Protein AF-A0ABD2QL10-F1 (afdb_monomer_lite)

Secondary structure (DSSP, 8-state):
-HHHHHHHTTSHHHHHHHHTT---------HHHHHHHHHHHHTT-TTGGG------TT------PEETTTS--PEEEEEEEEEEES-THHHHT-----S---------PPPPP-HHHHHHHTTEEEEEEEEE-SS-SS-SEEEEPPPEE-BTTEEEEEEEEEEEEEGGG--TT-EEEEEEEETTT--EEEEEEEESB-TT-BB--EEEEEEPEEPPGGGGSSS-SS--S-PPPPPTT--EEEEEEE--SSS-EEPPPHHHHHHHHHHHHHHHHHHHHHHHHHT-SS-HHHHHHHHHHHHHHHHHHHHHHHHHHTS-TT----HHHHHHHHHTHHHHHHH-GGGHHHHHHHS-TTSHHHHHHHHHHHHHS-S---HHHHHHHHSTTS---HHHHHHHHHHHHHH--HHHHHHSHHHHHHHHTT-SSSS-HHHHHHHHHHHHSIIIIIHHHHHHHHTTTT-HHHHHHHHHHHHHHHHHSTTHHHHHHHHHHHHHHHHHHHHHHHHHHHHHHHHHHHHHHHHHHHHHT-PPPPP---

pLDDT: mean 78.09, std 18.29, range [26.48, 97.81]

Organism: NCBI:txid1844966

Structure (mmCIF, N/CA/C/O backbone):
data_AF-A0ABD2QL10-F1
#
_entry.id   AF-A0ABD2QL10-F1
#
loop_
_atom_site.group_PDB
_atom_site.id
_atom_site.type_symbol
_atom_site.label_atom_id
_atom_site.label_alt_id
_atom_site.label_comp_id
_atom_site.label_asym_id
_atom_site.label_entity_id
_atom_site.label_seq_id
_atom_site.pdbx_PDB_ins_code
_atom_site.Cartn_x
_atom_site.Cartn_y
_atom_site.Cartn_z
_atom_site.occupancy
_atom_site.B_iso_or_equiv
_atom_site.auth_seq_id
_atom_site.auth_comp_id
_atom_site.auth_asym_id
_atom_site.auth_atom_id
_atom_site.pdbx_PDB_model_num
ATOM 1 N N . MET A 1 1 ? 33.415 19.182 -31.555 1.00 46.72 1 MET A N 1
ATOM 2 C CA . MET A 1 1 ? 33.835 17.997 -30.767 1.00 46.72 1 MET A CA 1
ATOM 3 C C . MET A 1 1 ? 33.530 18.129 -29.276 1.00 46.72 1 MET A C 1
ATOM 5 O O . MET A 1 1 ? 32.925 17.205 -28.752 1.00 46.72 1 MET A O 1
ATOM 9 N N . PHE A 1 2 ? 33.854 19.246 -28.608 1.00 48.72 2 PHE A N 1
ATOM 10 C CA . PHE A 1 2 ? 33.553 19.439 -27.174 1.00 48.72 2 PHE A CA 1
ATOM 11 C C . PHE A 1 2 ? 32.066 19.259 -26.798 1.00 48.72 2 PHE A C 1
ATOM 13 O O . PHE A 1 2 ? 31.779 18.627 -25.790 1.00 48.72 2 PHE A O 1
ATOM 20 N N . ASP A 1 3 ? 31.133 19.708 -27.646 1.00 63.50 3 ASP A N 1
ATOM 21 C CA . ASP A 1 3 ? 29.682 19.566 -27.411 1.00 63.50 3 ASP A CA 1
ATOM 22 C C . ASP A 1 3 ? 29.153 18.124 -27.579 1.00 63.50 3 ASP A C 1
ATOM 24 O O . ASP A 1 3 ? 28.173 17.725 -26.960 1.00 63.50 3 ASP A O 1
ATOM 28 N N . LEU A 1 4 ? 29.814 17.299 -28.399 1.00 66.88 4 LEU A N 1
ATOM 29 C CA . LEU A 1 4 ? 29.432 15.890 -28.549 1.00 66.88 4 LEU A CA 1
ATOM 30 C C . LEU A 1 4 ? 29.982 15.057 -27.387 1.00 66.88 4 LEU A C 1
ATOM 32 O O . LEU A 1 4 ? 29.310 14.155 -26.898 1.00 66.88 4 LEU A O 1
ATOM 36 N N . HIS A 1 5 ? 31.192 15.381 -26.927 1.00 65.94 5 HIS A N 1
ATOM 37 C CA . HIS A 1 5 ? 31.808 14.713 -25.789 1.00 65.94 5 HIS A CA 1
ATOM 38 C C . HIS A 1 5 ? 31.011 14.952 -24.501 1.00 65.94 5 HIS A C 1
ATOM 40 O O . HIS A 1 5 ? 30.662 13.985 -23.830 1.00 65.94 5 HIS A O 1
ATOM 46 N N . SER A 1 6 ? 30.628 16.202 -24.209 1.00 71.31 6 SER A N 1
ATOM 47 C CA . SER A 1 6 ? 29.793 16.520 -23.041 1.00 71.31 6 SER A CA 1
ATOM 48 C C . SER A 1 6 ? 28.458 15.768 -23.061 1.00 71.31 6 SER A C 1
ATOM 50 O O . SER A 1 6 ? 28.034 15.245 -22.038 1.00 71.31 6 SER A O 1
ATOM 52 N N . LYS A 1 7 ? 27.829 15.625 -24.234 1.00 74.44 7 LYS A N 1
ATOM 53 C CA . LYS A 1 7 ? 26.561 14.895 -24.391 1.00 74.44 7 LYS A CA 1
ATOM 54 C C . LYS A 1 7 ? 26.717 13.374 -24.293 1.00 74.44 7 LYS A C 1
ATOM 56 O O . LYS A 1 7 ? 25.834 12.708 -23.758 1.00 74.44 7 LYS A O 1
ATOM 61 N N . LEU A 1 8 ? 27.818 12.808 -24.790 1.00 81.31 8 LEU A N 1
ATOM 62 C CA . LEU A 1 8 ? 28.032 11.356 -24.819 1.00 81.31 8 LEU A CA 1
ATOM 63 C C . LEU A 1 8 ? 28.390 10.761 -23.452 1.00 81.31 8 LEU A C 1
ATOM 65 O O . LEU A 1 8 ? 28.057 9.601 -23.209 1.00 81.31 8 LEU A O 1
ATOM 69 N N . VAL A 1 9 ? 29.021 11.534 -22.562 1.00 80.19 9 VAL A N 1
ATOM 70 C CA . VAL A 1 9 ? 29.440 11.082 -21.217 1.00 80.19 9 VAL A CA 1
ATOM 71 C C . VAL A 1 9 ? 28.249 10.741 -20.312 1.00 80.19 9 VAL A C 1
ATOM 73 O O . VAL A 1 9 ? 28.399 9.989 -19.354 1.00 80.19 9 VAL A O 1
ATOM 76 N N . HIS A 1 10 ? 27.045 11.221 -20.629 1.00 80.44 10 HIS A N 1
ATOM 77 C CA . HIS A 1 10 ? 25.833 10.897 -19.873 1.00 80.44 10 HIS A CA 1
ATOM 78 C C . HIS A 1 10 ? 25.201 9.546 -20.250 1.00 80.44 10 HIS A C 1
ATOM 80 O O . HIS A 1 10 ? 24.318 9.069 -19.541 1.00 80.44 10 HIS A O 1
ATOM 86 N N . TYR A 1 11 ? 25.635 8.901 -21.340 1.00 83.44 11 TYR A N 1
ATOM 87 C CA . TYR A 1 11 ? 25.125 7.583 -21.721 1.00 83.44 11 TYR A CA 1
ATOM 88 C C . TYR A 1 11 ? 25.852 6.479 -20.955 1.00 83.44 11 TYR A C 1
ATOM 90 O O . TYR A 1 11 ? 27.078 6.381 -21.001 1.00 83.44 11 TYR A O 1
ATOM 98 N N . HIS A 1 12 ? 25.089 5.575 -20.340 1.00 82.06 12 HIS A N 1
ATOM 99 C CA . HIS A 1 12 ? 25.627 4.457 -19.561 1.00 82.06 12 HIS A CA 1
ATOM 100 C C . HIS A 1 12 ? 26.619 3.583 -20.358 1.00 82.06 12 HIS A C 1
ATOM 102 O O . HIS A 1 12 ? 27.633 3.152 -19.817 1.00 82.06 12 HIS A O 1
ATOM 108 N N . TYR A 1 13 ? 26.384 3.345 -21.659 1.00 87.00 13 TYR A N 1
ATOM 109 C CA . TYR A 1 13 ? 27.341 2.617 -22.510 1.00 87.00 13 TYR A CA 1
ATOM 110 C C . TYR A 1 13 ? 28.694 3.340 -22.604 1.00 87.00 13 TYR A C 1
ATOM 112 O O . TYR A 1 13 ? 29.735 2.714 -22.425 1.00 87.00 13 TYR A O 1
ATOM 120 N N . SER A 1 14 ? 28.679 4.661 -22.804 1.00 88.12 14 SER A N 1
ATOM 121 C CA . SER A 1 14 ? 29.893 5.479 -22.856 1.00 88.12 14 SER A CA 1
ATOM 122 C C . SER A 1 14 ? 30.641 5.481 -21.526 1.00 88.12 14 SER A C 1
ATOM 124 O O . SER A 1 14 ? 31.859 5.328 -21.522 1.00 88.12 14 SER A O 1
ATOM 126 N N . GLN A 1 15 ? 29.919 5.612 -20.407 1.00 87.06 15 GLN A N 1
ATOM 127 C CA . GLN A 1 15 ? 30.501 5.552 -19.062 1.00 87.06 15 GLN A CA 1
ATOM 128 C C . GLN A 1 15 ? 31.174 4.203 -18.817 1.00 87.06 15 GLN A C 1
ATOM 130 O O . GLN A 1 15 ? 32.341 4.164 -18.445 1.00 87.06 15 GLN A O 1
ATOM 135 N N . LYS A 1 16 ? 30.498 3.097 -19.145 1.00 87.50 16 LYS A N 1
ATOM 136 C CA . LYS A 1 16 ? 31.079 1.757 -19.018 1.00 87.50 16 LYS A CA 1
ATOM 137 C C . LYS A 1 16 ? 32.296 1.546 -19.906 1.00 87.50 16 LYS A C 1
ATOM 139 O O . LYS A 1 16 ? 33.258 0.932 -19.458 1.00 87.50 16 LYS A O 1
ATOM 144 N N . CYS A 1 17 ? 32.291 2.042 -21.144 1.00 89.62 17 CYS A N 1
ATOM 145 C CA . CYS A 1 17 ? 33.478 1.996 -21.999 1.00 89.62 17 CYS A CA 1
ATOM 146 C C . CYS A 1 17 ? 34.641 2.791 -21.390 1.00 89.62 17 CYS A C 1
ATOM 148 O O . CYS A 1 17 ? 35.770 2.316 -21.425 1.00 89.62 17 CYS A O 1
ATOM 150 N N . LEU A 1 18 ? 34.369 3.949 -20.783 1.00 87.88 18 LEU A N 1
ATOM 151 C CA . LEU A 1 18 ? 35.380 4.752 -20.095 1.00 87.88 18 LEU A CA 1
ATOM 152 C C . LEU A 1 18 ? 35.951 4.019 -18.868 1.00 87.88 18 LEU A C 1
ATOM 154 O O . LEU A 1 18 ? 37.164 3.888 -18.748 1.00 87.88 18 LEU A O 1
ATOM 158 N N . GLU A 1 19 ? 35.083 3.496 -17.999 1.00 90.81 19 GLU A N 1
ATOM 159 C CA . GLU A 1 19 ? 35.451 2.741 -16.790 1.00 90.81 19 GLU A CA 1
ATOM 160 C C . GLU A 1 19 ? 36.247 1.470 -17.111 1.00 90.81 19 GLU A C 1
ATOM 162 O O . GLU A 1 19 ? 37.154 1.090 -16.375 1.00 90.81 19 GLU A O 1
ATOM 167 N N . SER A 1 20 ? 35.914 0.809 -18.221 1.00 92.56 20 SER A N 1
ATOM 168 C CA . SER A 1 20 ? 36.572 -0.422 -18.673 1.00 92.56 20 SER A CA 1
ATOM 169 C C . SER A 1 20 ? 37.731 -0.188 -19.646 1.00 92.56 20 SER A C 1
ATOM 171 O O . SER A 1 20 ? 38.284 -1.157 -20.165 1.00 92.56 20 SER A O 1
ATOM 173 N N . TYR A 1 21 ? 38.103 1.071 -19.906 1.00 90.31 21 TYR A N 1
ATOM 174 C CA . TYR A 1 21 ? 39.133 1.455 -20.880 1.00 90.31 21 TYR A CA 1
ATOM 175 C C . TYR A 1 21 ? 38.922 0.843 -22.282 1.00 90.31 21 TYR A C 1
ATOM 177 O O . TYR A 1 21 ? 39.872 0.510 -22.991 1.00 90.31 21 TYR A O 1
ATOM 185 N N . GLN A 1 22 ? 37.665 0.689 -22.701 1.00 92.88 22 GLN A N 1
ATOM 186 C CA . GLN A 1 22 ? 37.281 0.177 -24.014 1.00 92.88 22 GLN A CA 1
ATOM 187 C C . GLN A 1 22 ? 36.980 1.307 -25.005 1.00 92.88 22 GLN A C 1
ATOM 189 O O . GLN A 1 22 ? 36.436 2.354 -24.657 1.00 92.88 22 GLN A O 1
ATOM 194 N N . ALA A 1 23 ? 37.285 1.069 -26.283 1.00 88.50 23 ALA A N 1
ATOM 195 C CA . ALA A 1 23 ? 36.959 2.008 -27.351 1.00 88.50 23 ALA A CA 1
ATOM 196 C C . ALA A 1 23 ? 35.438 2.104 -27.562 1.00 88.50 23 ALA A C 1
ATOM 198 O O . ALA A 1 23 ? 34.767 1.089 -27.766 1.00 88.50 23 ALA A O 1
ATOM 199 N N . LEU A 1 24 ? 34.912 3.331 -27.580 1.00 88.56 24 LEU A N 1
ATOM 200 C CA . LEU A 1 24 ? 33.506 3.606 -27.864 1.00 88.56 24 LEU A CA 1
ATOM 201 C C . LEU A 1 24 ? 33.192 3.293 -29.335 1.00 88.56 24 LEU A C 1
ATOM 203 O O . LEU A 1 24 ? 33.711 3.948 -30.239 1.00 88.56 24 LEU A O 1
ATOM 207 N N . ARG A 1 25 ? 32.325 2.306 -29.583 1.00 89.94 25 ARG A N 1
ATOM 208 C CA . ARG A 1 25 ? 31.901 1.918 -30.937 1.00 89.94 25 ARG A CA 1
ATOM 209 C C . ARG A 1 25 ? 30.464 2.362 -31.181 1.00 89.94 25 ARG A C 1
ATOM 211 O O . ARG A 1 25 ? 29.536 1.800 -30.610 1.00 89.94 25 ARG A O 1
ATOM 218 N N . LEU A 1 26 ? 30.284 3.358 -32.045 1.00 88.56 26 LEU A N 1
ATOM 219 C CA . LEU A 1 26 ? 28.970 3.860 -32.454 1.00 88.56 26 LEU A CA 1
ATOM 220 C C . LEU A 1 26 ? 28.748 3.566 -33.937 1.00 88.56 26 LEU A C 1
ATOM 222 O O . LEU A 1 26 ? 29.660 3.730 -34.744 1.00 88.56 26 LEU A O 1
ATOM 226 N N . THR A 1 27 ? 27.535 3.144 -34.292 1.00 89.25 27 THR A N 1
ATOM 227 C CA . THR A 1 27 ? 27.136 2.923 -35.690 1.00 89.25 27 THR A CA 1
ATOM 228 C C . THR A 1 27 ? 26.133 4.003 -36.091 1.00 89.25 27 THR A C 1
ATOM 230 O O . THR A 1 27 ? 25.092 4.108 -35.438 1.00 89.25 27 THR A O 1
ATOM 233 N N . PRO A 1 28 ? 26.420 4.827 -37.112 1.00 87.88 28 PRO A N 1
ATOM 234 C CA . PRO A 1 28 ? 25.485 5.846 -37.563 1.00 87.88 28 PRO A CA 1
ATOM 235 C C . PRO A 1 28 ? 24.318 5.203 -38.322 1.00 87.88 28 PRO A C 1
ATOM 237 O O . PRO A 1 28 ? 24.523 4.365 -39.196 1.00 87.88 28 PRO A O 1
ATOM 240 N N . TYR A 1 29 ? 23.099 5.637 -38.013 1.00 89.31 29 TYR A N 1
ATOM 241 C CA . TYR A 1 29 ? 21.879 5.278 -38.737 1.00 89.31 29 TYR A CA 1
ATOM 242 C C . TYR A 1 29 ? 21.135 6.552 -39.140 1.00 89.31 29 TYR A C 1
ATOM 244 O O . TYR A 1 29 ? 21.164 7.545 -38.413 1.00 89.31 29 TYR A O 1
ATOM 252 N N . SER A 1 30 ? 20.451 6.533 -40.287 1.00 92.50 30 SER A N 1
ATOM 253 C CA . SER A 1 30 ? 19.579 7.644 -40.674 1.00 92.50 30 SER A CA 1
ATOM 254 C C . SER A 1 30 ? 18.319 7.653 -39.811 1.00 92.50 30 SER A C 1
ATOM 256 O O . SER A 1 30 ? 17.673 6.612 -39.668 1.00 92.50 30 SER A O 1
ATOM 258 N N . THR A 1 31 ? 17.916 8.826 -39.326 1.00 90.69 31 THR A N 1
ATOM 259 C CA . THR A 1 31 ? 16.693 8.995 -38.529 1.00 90.69 31 THR A CA 1
ATOM 260 C C . THR A 1 31 ? 15.449 8.480 -39.262 1.00 90.69 31 THR A C 1
ATOM 262 O O . THR A 1 31 ? 14.620 7.813 -38.651 1.00 90.69 31 THR A O 1
ATOM 265 N N . GLN A 1 32 ? 15.354 8.708 -40.579 1.00 91.12 32 GLN A N 1
ATOM 266 C CA . GLN A 1 32 ? 14.225 8.244 -41.390 1.00 91.12 32 GLN A CA 1
ATOM 267 C C . GLN A 1 32 ? 14.103 6.716 -41.392 1.00 91.12 32 GLN A C 1
ATOM 269 O O . GLN A 1 32 ? 13.035 6.203 -41.093 1.00 91.12 32 GLN A O 1
ATOM 274 N N . ALA A 1 33 ? 15.201 5.984 -41.610 1.00 88.88 33 ALA A N 1
ATOM 275 C CA . ALA A 1 33 ? 15.170 4.520 -41.562 1.00 88.88 33 ALA A CA 1
ATOM 276 C C . ALA A 1 33 ? 14.706 3.975 -40.198 1.00 88.88 33 ALA A C 1
ATOM 278 O O . ALA A 1 33 ? 14.017 2.959 -40.144 1.00 88.88 33 ALA A O 1
ATOM 279 N N . VAL A 1 34 ? 15.048 4.650 -39.092 1.00 87.00 34 VAL A N 1
ATOM 280 C CA . VAL A 1 34 ? 14.564 4.275 -37.751 1.00 87.00 34 VAL A CA 1
ATOM 281 C C . VAL A 1 34 ? 13.064 4.566 -37.606 1.00 87.00 34 VAL A C 1
ATOM 283 O O . VAL A 1 34 ? 12.334 3.747 -37.045 1.00 87.00 34 VAL A O 1
ATOM 286 N N . TYR A 1 35 ? 12.578 5.694 -38.132 1.00 86.44 35 TYR A N 1
ATOM 287 C CA . TYR A 1 35 ? 11.147 6.010 -38.133 1.00 86.44 35 TYR A CA 1
ATOM 288 C C . TYR A 1 35 ? 10.334 5.052 -39.003 1.00 86.44 35 TYR A C 1
ATOM 290 O O . TYR A 1 35 ? 9.333 4.520 -38.535 1.00 86.44 35 TYR A O 1
ATOM 298 N N . ASP A 1 36 ? 10.787 4.763 -40.220 1.00 86.88 36 ASP A N 1
ATOM 299 C CA . ASP A 1 36 ? 10.115 3.828 -41.126 1.00 86.88 36 ASP A CA 1
ATOM 300 C C . ASP A 1 36 ? 10.054 2.429 -40.505 1.00 86.88 36 ASP A C 1
ATOM 302 O O . ASP A 1 36 ? 9.008 1.772 -40.503 1.00 86.88 36 ASP A O 1
ATOM 306 N N . TRP A 1 37 ? 11.162 1.995 -39.890 1.00 84.69 37 TRP A N 1
ATOM 307 C CA . TRP A 1 37 ? 11.201 0.740 -39.154 1.00 84.69 37 TRP A CA 1
ATOM 308 C C . TRP A 1 37 ? 10.213 0.746 -37.986 1.00 84.69 37 TRP A C 1
ATOM 310 O O . TRP A 1 37 ? 9.412 -0.180 -37.885 1.00 84.69 37 TRP A O 1
ATOM 320 N N . THR A 1 38 ? 10.196 1.778 -37.136 1.00 80.19 38 THR A N 1
ATOM 321 C CA . THR A 1 38 ? 9.260 1.827 -35.998 1.00 80.19 38 THR A CA 1
ATOM 322 C C . THR A 1 38 ? 7.800 1.873 -36.460 1.00 80.19 38 THR A C 1
ATOM 324 O O . THR A 1 38 ? 7.001 1.078 -35.969 1.00 80.19 38 THR A O 1
ATOM 327 N N . ALA A 1 39 ? 7.447 2.702 -37.445 1.00 78.38 39 ALA A N 1
ATOM 328 C CA . ALA A 1 39 ? 6.092 2.801 -37.999 1.00 78.38 39 ALA A CA 1
ATOM 329 C C . ALA A 1 39 ? 5.585 1.465 -38.576 1.00 78.38 39 ALA A C 1
ATOM 331 O O . ALA A 1 39 ? 4.433 1.081 -38.345 1.00 78.38 39 ALA A O 1
ATOM 332 N N . SER A 1 40 ? 6.456 0.703 -39.248 1.00 78.44 40 SER A N 1
ATOM 333 C CA . SER A 1 40 ? 6.118 -0.638 -39.752 1.00 78.44 40 SER A CA 1
ATOM 334 C C . SER A 1 40 ? 5.702 -1.611 -38.641 1.00 78.44 40 SER A C 1
ATOM 336 O O . SER A 1 40 ? 4.864 -2.485 -38.855 1.00 78.44 40 SER A O 1
ATOM 338 N N . GLN A 1 41 ? 6.242 -1.446 -37.429 1.00 73.94 41 GLN A N 1
ATOM 339 C CA . GLN A 1 41 ? 5.884 -2.295 -36.297 1.00 73.94 41 GLN A CA 1
ATOM 340 C C . GLN A 1 41 ? 4.481 -1.955 -35.759 1.00 73.94 41 GLN A C 1
ATOM 342 O O . GLN A 1 41 ? 3.742 -2.865 -35.390 1.00 73.94 41 GLN A O 1
ATOM 347 N N . TRP A 1 42 ? 4.088 -0.671 -35.745 1.00 68.62 42 TRP A N 1
ATOM 348 C CA . TRP A 1 42 ? 2.790 -0.195 -35.224 1.00 68.62 42 TRP A CA 1
ATOM 349 C C . TRP A 1 42 ? 1.593 -0.582 -36.087 1.00 68.62 42 TRP A C 1
ATOM 351 O O . TRP A 1 42 ? 0.571 -1.001 -35.549 1.00 68.62 42 TRP A O 1
ATOM 361 N N . THR A 1 43 ? 1.741 -0.540 -37.410 1.00 59.91 43 THR A N 1
ATOM 362 C CA . THR A 1 43 ? 0.696 -0.967 -38.365 1.00 59.91 43 THR A CA 1
ATOM 363 C C . THR A 1 43 ? 0.347 -2.457 -38.272 1.00 59.91 43 THR A C 1
ATOM 365 O O . THR A 1 43 ? -0.694 -2.881 -38.761 1.00 59.91 43 THR A O 1
ATOM 368 N N . SER A 1 44 ? 1.189 -3.254 -37.610 1.00 56.50 44 SER A N 1
ATOM 369 C CA . SER A 1 44 ? 1.000 -4.695 -37.416 1.00 56.50 44 SER A CA 1
ATOM 370 C C . SER A 1 44 ? 0.417 -5.057 -36.042 1.00 56.50 44 SER A C 1
ATOM 372 O O . SER A 1 44 ? 0.382 -6.238 -35.696 1.00 56.50 44 SER A O 1
ATOM 374 N N . SER A 1 45 ? 0.024 -4.076 -35.216 1.00 55.38 45 SER A N 1
ATOM 375 C CA . SER A 1 45 ? -0.445 -4.322 -33.848 1.00 55.38 45 SER A CA 1
ATOM 376 C C . SER A 1 45 ? -1.937 -4.691 -33.826 1.00 55.38 45 SER A C 1
ATOM 378 O O . SER A 1 45 ? -2.781 -3.815 -33.998 1.00 55.38 45 SER A O 1
ATOM 380 N N . PRO A 1 46 ? -2.304 -5.960 -33.559 1.00 56.09 46 PRO A N 1
ATOM 381 C CA . PRO A 1 46 ? -3.683 -6.443 -33.691 1.00 56.09 46 PRO A CA 1
ATOM 382 C C . PRO A 1 46 ? -4.646 -5.915 -32.615 1.00 56.09 46 PRO A C 1
ATOM 384 O O . PRO A 1 46 ? -5.837 -6.200 -32.678 1.00 56.09 46 PRO A O 1
ATOM 387 N N . LEU A 1 47 ? -4.140 -5.203 -31.603 1.00 57.84 47 LEU A N 1
ATOM 388 C CA . LEU A 1 47 ? -4.924 -4.779 -30.442 1.00 57.84 47 LEU A CA 1
ATOM 389 C C . LEU A 1 47 ? -5.311 -3.296 -30.461 1.00 57.84 47 LEU A C 1
ATOM 391 O O . LEU A 1 47 ? -6.202 -2.936 -29.706 1.00 57.84 47 LEU A O 1
ATOM 395 N N . LEU A 1 48 ? -4.702 -2.441 -31.296 1.00 54.34 48 LEU A N 1
ATOM 396 C CA . LEU A 1 48 ? -5.006 -1.000 -31.267 1.00 54.34 48 LEU A CA 1
ATOM 397 C C . LEU A 1 48 ? -6.447 -0.675 -31.706 1.00 54.34 48 LEU A C 1
ATOM 399 O O . LEU A 1 48 ? -7.055 0.223 -31.133 1.00 54.34 48 LEU A O 1
ATOM 403 N N . ASP A 1 49 ? -7.008 -1.437 -32.649 1.00 51.59 49 ASP A N 1
ATOM 404 C CA . ASP A 1 49 ? -8.315 -1.142 -33.261 1.00 51.59 49 ASP A CA 1
ATOM 405 C C . ASP A 1 49 ? -9.529 -1.669 -32.471 1.00 51.59 49 ASP A C 1
ATOM 407 O O . ASP A 1 49 ? -10.670 -1.443 -32.867 1.00 51.59 49 ASP A O 1
ATOM 411 N N . GLN A 1 50 ? -9.328 -2.373 -31.349 1.00 55.91 50 GLN A N 1
ATOM 412 C CA . GLN A 1 50 ? -10.429 -2.980 -30.576 1.00 55.91 50 GLN A CA 1
ATOM 413 C C . GLN A 1 50 ? -10.914 -2.131 -29.391 1.00 55.91 50 GLN A C 1
ATOM 415 O O . GLN A 1 50 ? -11.758 -2.582 -28.617 1.00 55.91 50 GLN A O 1
ATOM 420 N N . PHE A 1 51 ? -10.398 -0.913 -29.223 1.00 51.09 51 PHE A N 1
ATOM 421 C CA . PHE A 1 51 ? -10.728 -0.077 -28.072 1.00 51.09 51 PHE A CA 1
ATOM 422 C C . PHE A 1 51 ? -11.808 0.947 -28.408 1.00 51.09 51 PHE A C 1
ATOM 424 O O . PHE A 1 51 ? -11.533 2.115 -28.676 1.00 51.09 51 PHE A O 1
ATOM 431 N N . SER A 1 52 ? -13.064 0.523 -28.294 1.00 48.41 52 SER A N 1
ATOM 432 C CA . SER A 1 52 ? -14.102 1.454 -27.869 1.00 48.41 52 SER A CA 1
ATOM 433 C C . SER A 1 52 ? -13.812 1.802 -26.411 1.00 48.41 52 SER A C 1
ATOM 435 O O . SER A 1 52 ? -13.984 0.976 -25.516 1.00 48.41 52 SER A O 1
ATOM 437 N N . ILE A 1 53 ? -13.350 3.028 -26.164 1.00 51.34 53 ILE A N 1
ATOM 438 C CA . ILE A 1 53 ? -13.666 3.684 -24.899 1.00 51.34 53 ILE A CA 1
ATOM 439 C C . ILE A 1 53 ? -15.184 3.811 -24.958 1.00 51.34 53 ILE A C 1
ATOM 441 O O . ILE A 1 53 ? -15.695 4.708 -25.625 1.00 51.34 53 ILE A O 1
ATOM 445 N N . GLU A 1 54 ? -15.917 2.872 -24.360 1.00 46.59 54 GLU A N 1
ATOM 446 C CA . GLU A 1 54 ? -17.275 3.199 -23.953 1.00 46.59 54 GLU A CA 1
ATOM 447 C C . GLU A 1 54 ? -17.100 4.410 -23.048 1.00 46.59 54 GLU A C 1
ATOM 449 O O . GLU A 1 54 ? -16.528 4.320 -21.960 1.00 46.59 54 GLU A O 1
ATOM 454 N N . SER A 1 55 ? -17.445 5.586 -23.571 1.00 41.28 55 SER A N 1
ATOM 455 C CA . SER A 1 55 ? -17.496 6.787 -22.771 1.00 41.28 55 SER A CA 1
ATOM 456 C C . SER A 1 55 ? -18.436 6.449 -21.631 1.00 41.28 55 SER A C 1
ATOM 458 O O . SER A 1 55 ? -19.638 6.299 -21.840 1.00 41.28 55 SER A O 1
ATOM 460 N N . SER A 1 56 ? -17.900 6.309 -20.422 1.00 42.91 56 SER A N 1
ATOM 461 C CA . SER A 1 56 ? -18.683 6.209 -19.195 1.00 42.91 56 SER A CA 1
ATOM 462 C C . SER A 1 56 ? -19.328 7.569 -18.884 1.00 42.91 56 SER A C 1
ATOM 464 O O . SER A 1 56 ? -19.240 8.073 -17.767 1.00 42.91 56 SER A O 1
ATOM 466 N N . SER A 1 57 ? -19.912 8.211 -19.900 1.00 39.38 57 SER A N 1
ATOM 467 C CA . SER A 1 57 ? -20.711 9.427 -19.813 1.00 39.38 57 SER A CA 1
ATOM 468 C C . SER A 1 57 ? -22.076 9.167 -19.177 1.00 39.38 57 SER A C 1
ATOM 470 O O . SER A 1 57 ? -22.753 10.125 -18.833 1.00 39.38 57 SER A O 1
ATOM 472 N N . ASP A 1 58 ? -22.425 7.900 -18.939 1.00 38.47 58 ASP A N 1
ATOM 473 C CA . ASP A 1 58 ? -23.641 7.482 -18.243 1.00 38.47 58 ASP A CA 1
ATOM 474 C C . ASP A 1 58 ? -23.321 6.734 -16.939 1.00 38.47 58 ASP A C 1
ATOM 476 O O . ASP A 1 58 ? -23.953 5.731 -16.609 1.00 38.47 58 ASP A O 1
ATOM 480 N N . LEU A 1 59 ? -22.338 7.203 -16.160 1.00 39.59 59 LEU A N 1
ATOM 481 C CA . LEU A 1 59 ? -22.390 6.917 -14.727 1.00 39.59 59 LEU A CA 1
ATOM 482 C C . LEU A 1 59 ? -23.575 7.724 -14.185 1.00 39.59 59 LEU A C 1
ATOM 484 O O . LEU A 1 59 ? -23.513 8.957 -14.217 1.00 39.59 59 LEU A O 1
ATOM 488 N N . PRO A 1 60 ? -24.673 7.081 -13.739 1.00 37.41 60 PRO A N 1
ATOM 489 C CA . PRO A 1 60 ? -25.769 7.820 -13.138 1.00 37.41 60 PRO A CA 1
ATOM 490 C C . PRO A 1 60 ? -25.168 8.645 -12.007 1.00 37.41 60 PRO A C 1
ATOM 492 O O . PRO A 1 60 ? -24.426 8.093 -11.192 1.00 37.41 60 PRO A O 1
ATOM 495 N N . GLN A 1 61 ? -25.453 9.954 -11.971 1.00 44.53 61 GLN A N 1
ATOM 496 C CA . GLN A 1 61 ? -25.198 10.742 -10.771 1.00 44.53 61 GLN A CA 1
ATOM 497 C C . GLN A 1 61 ? -25.820 9.955 -9.625 1.00 44.53 61 GLN A C 1
ATOM 499 O O . GLN A 1 61 ? -27.042 9.795 -9.556 1.00 44.53 61 GLN A O 1
ATOM 504 N N . GLY A 1 62 ? -24.961 9.332 -8.817 1.00 43.94 62 GLY A N 1
ATOM 505 C CA . GLY A 1 62 ? -25.413 8.540 -7.696 1.00 43.94 62 GLY A CA 1
ATOM 506 C C . GLY A 1 62 ? -26.313 9.441 -6.849 1.00 43.94 62 GLY A C 1
ATOM 507 O O . GLY A 1 62 ? -26.022 10.632 -6.744 1.00 43.94 62 GLY A O 1
ATOM 508 N N . PRO A 1 63 ? -27.418 8.924 -6.286 1.00 48.34 63 PRO A N 1
ATOM 509 C CA . PRO A 1 63 ? -28.237 9.696 -5.355 1.00 48.34 63 PRO A CA 1
ATOM 510 C C . PRO A 1 63 ? -27.342 10.380 -4.317 1.00 48.34 63 PRO A C 1
ATOM 512 O O . PRO A 1 63 ? -26.338 9.779 -3.928 1.00 48.34 63 PRO A O 1
ATOM 515 N N . GLU A 1 64 ? -27.708 11.604 -3.912 1.00 63.00 64 GLU A N 1
ATOM 516 C CA . GLU A 1 64 ? -26.988 12.420 -2.923 1.00 63.00 64 GLU A CA 1
ATOM 517 C C . GLU A 1 64 ? -26.476 11.529 -1.783 1.00 63.00 64 GLU A C 1
ATOM 519 O O . GLU A 1 64 ? -27.257 10.960 -1.020 1.00 63.00 64 GLU A O 1
ATOM 524 N N . ALA A 1 65 ? -25.161 11.312 -1.744 1.00 69.75 65 ALA A N 1
ATOM 525 C CA . ALA A 1 65 ? -24.524 10.516 -0.710 1.00 69.75 65 ALA A CA 1
ATOM 526 C C . ALA A 1 65 ? -24.217 11.417 0.482 1.00 69.75 65 ALA A C 1
ATOM 528 O O . ALA A 1 65 ? -23.744 12.543 0.308 1.00 69.75 65 ALA A O 1
ATOM 529 N N . ASP A 1 66 ? -24.447 10.911 1.690 1.00 76.62 66 ASP A N 1
ATOM 530 C CA . ASP A 1 66 ? -24.145 11.669 2.895 1.00 76.62 66 ASP A CA 1
ATOM 531 C C . ASP A 1 66 ? -22.627 11.759 3.079 1.00 76.62 66 ASP A C 1
ATOM 533 O O . ASP A 1 66 ? -21.918 10.746 3.053 1.00 76.62 66 ASP A O 1
ATOM 537 N N . ASP A 1 67 ? -22.121 12.967 3.319 1.00 82.31 67 ASP A N 1
ATOM 538 C CA . ASP A 1 67 ? -20.726 13.168 3.698 1.00 82.31 67 ASP A CA 1
ATOM 539 C C . ASP A 1 67 ? -20.491 12.598 5.102 1.00 82.31 67 ASP A C 1
ATOM 541 O O . ASP A 1 67 ? -21.074 13.068 6.088 1.00 82.31 67 ASP A O 1
ATOM 545 N N . LEU A 1 68 ? -19.590 11.614 5.196 1.00 83.38 68 LEU A N 1
ATOM 546 C CA . LEU A 1 68 ? -19.186 10.944 6.432 1.00 83.38 68 LEU A CA 1
ATOM 547 C C . LEU A 1 68 ? -18.887 11.926 7.575 1.00 83.38 68 LEU A C 1
ATOM 549 O O . LEU A 1 68 ? -19.206 11.652 8.732 1.00 83.38 68 LEU A O 1
ATOM 553 N N . TRP A 1 69 ? -18.263 13.066 7.276 1.00 84.19 69 TRP A N 1
ATOM 554 C CA . TRP A 1 69 ? -17.868 14.049 8.280 1.00 84.19 69 TRP A CA 1
ATOM 555 C C . TRP A 1 69 ? -19.001 14.974 8.719 1.00 84.19 69 TRP A C 1
ATOM 557 O O . TRP A 1 69 ? -18.827 15.689 9.709 1.00 84.19 69 TRP A O 1
ATOM 567 N N . THR A 1 70 ? -20.144 14.944 8.043 1.00 79.50 70 THR A N 1
ATOM 568 C CA . THR A 1 70 ? -21.344 15.710 8.409 1.00 79.50 70 THR A CA 1
ATOM 569 C C . THR A 1 70 ? -22.371 14.880 9.180 1.00 79.50 70 THR A C 1
ATOM 571 O O . THR A 1 70 ? -23.294 15.443 9.770 1.00 79.50 70 THR A O 1
ATOM 574 N N . LEU A 1 71 ? -22.190 13.554 9.233 1.00 77.38 71 LEU A N 1
ATOM 575 C CA . LEU A 1 71 ? -23.080 12.648 9.952 1.00 77.38 71 LEU A CA 1
ATOM 576 C C . LEU A 1 71 ? -23.177 12.986 11.445 1.00 77.38 71 LEU A C 1
ATOM 578 O O . LEU A 1 71 ? -22.211 13.403 12.093 1.00 77.38 71 LEU A O 1
ATOM 582 N N . GLN A 1 72 ? -24.353 12.718 12.022 1.00 72.50 72 GLN A N 1
ATOM 583 C CA . GLN A 1 72 ? -24.520 12.735 13.472 1.00 72.50 72 GLN A CA 1
ATOM 584 C C . GLN A 1 72 ? -23.538 11.763 14.139 1.00 72.50 72 GLN A C 1
ATOM 586 O O . GLN A 1 72 ? -23.079 10.788 13.542 1.00 72.50 72 GLN A O 1
ATOM 591 N N . ARG A 1 73 ? -23.209 12.027 15.409 1.00 74.94 73 ARG A N 1
ATOM 592 C CA . ARG A 1 73 ? -22.282 11.195 16.186 1.00 74.94 73 ARG A CA 1
ATOM 593 C C . ARG A 1 73 ? -22.882 9.811 16.436 1.00 74.94 73 ARG A C 1
ATOM 595 O O . ARG A 1 73 ? -23.539 9.585 17.446 1.00 74.94 73 ARG A O 1
ATOM 602 N N . VAL A 1 74 ? -22.630 8.899 15.506 1.00 74.94 74 VAL A N 1
ATOM 603 C CA . VAL A 1 74 ? -23.037 7.496 15.561 1.00 74.94 74 VAL A CA 1
ATOM 604 C C . VAL A 1 74 ? -21.822 6.650 15.925 1.00 74.94 74 VAL A C 1
ATOM 606 O O . VAL A 1 74 ? -20.759 6.787 15.315 1.00 74.94 74 VAL A O 1
ATOM 609 N N . ASN A 1 75 ? -21.974 5.777 16.923 1.00 77.56 75 ASN A N 1
ATOM 610 C CA . ASN A 1 75 ? -20.947 4.794 17.263 1.00 77.56 75 ASN A CA 1
ATOM 611 C C . ASN A 1 75 ? -20.817 3.780 16.129 1.00 77.56 75 ASN A C 1
ATOM 613 O O . ASN A 1 75 ? -21.817 3.265 15.629 1.00 77.56 75 ASN A O 1
ATOM 617 N N . PHE A 1 76 ? -19.583 3.472 15.743 1.00 79.00 76 PHE A N 1
ATOM 618 C CA . PHE A 1 76 ? -19.338 2.419 14.774 1.00 79.00 76 PHE A CA 1
ATOM 619 C C . PHE A 1 76 ? -19.520 1.048 15.439 1.00 79.00 76 PHE A C 1
ATOM 621 O O . PHE A 1 76 ? -18.922 0.746 16.476 1.00 79.00 76 PHE A O 1
ATOM 628 N N . GLU A 1 77 ? -20.359 0.200 14.853 1.00 71.94 77 GLU A N 1
ATOM 629 C CA . GLU A 1 77 ? -20.682 -1.112 15.404 1.00 71.94 77 GLU A CA 1
ATOM 630 C C . GLU A 1 77 ? -20.894 -2.145 14.300 1.00 71.94 77 GLU A C 1
ATOM 632 O O . GLU A 1 77 ? -21.330 -1.830 13.192 1.00 71.94 77 GLU A O 1
ATOM 637 N N . TYR A 1 78 ? -20.611 -3.403 14.620 1.00 79.69 78 TYR A N 1
ATOM 638 C CA . TYR A 1 78 ? -20.855 -4.528 13.728 1.00 79.69 78 TYR A CA 1
ATOM 639 C C . TYR A 1 78 ? -21.250 -5.772 14.528 1.00 79.69 78 TYR A C 1
ATOM 641 O O . TYR A 1 78 ? -20.968 -5.892 15.722 1.00 79.69 78 TYR A O 1
ATOM 649 N N . VAL A 1 79 ? -21.946 -6.687 13.865 1.00 69.38 79 VAL A N 1
ATOM 650 C CA . VAL A 1 79 ? -22.421 -7.956 14.412 1.00 69.38 79 VAL A CA 1
ATOM 651 C C . VAL A 1 79 ? -21.749 -9.080 13.645 1.00 69.38 79 VAL A C 1
ATOM 653 O O . VAL A 1 79 ? -21.824 -9.133 12.416 1.00 69.38 79 VAL A O 1
ATOM 656 N N . LEU A 1 80 ? -21.089 -9.975 14.371 1.00 72.19 80 LEU A N 1
ATOM 657 C CA . LEU A 1 80 ? -20.559 -11.206 13.810 1.00 72.19 80 LEU A CA 1
ATOM 658 C C . LEU A 1 80 ? -21.654 -12.275 13.859 1.00 72.19 80 LEU A C 1
ATOM 660 O O . LEU A 1 80 ? -22.092 -12.647 14.945 1.00 72.19 80 LEU A O 1
ATOM 664 N N . ASP A 1 81 ? -22.079 -12.761 12.695 1.00 73.56 81 ASP A N 1
ATOM 665 C CA . ASP A 1 81 ? -23.134 -13.773 12.580 1.00 73.56 81 ASP A CA 1
ATOM 666 C C . ASP A 1 81 ? -22.518 -15.171 12.728 1.00 73.56 81 ASP A C 1
ATOM 668 O O . ASP A 1 81 ? -22.597 -15.806 13.788 1.00 73.56 81 ASP A O 1
ATOM 672 N N . ARG A 1 82 ? -21.786 -15.615 11.698 1.00 79.88 82 ARG A N 1
ATOM 673 C CA . ARG A 1 82 ? -21.260 -16.983 11.627 1.00 79.88 82 ARG A CA 1
ATOM 674 C C . ARG A 1 82 ? -20.053 -17.141 10.713 1.00 79.88 82 ARG A C 1
ATOM 676 O O . ARG A 1 82 ? -19.819 -16.349 9.801 1.00 79.88 82 ARG A O 1
ATOM 683 N N . VAL A 1 83 ? -19.322 -18.231 10.920 1.00 78.38 83 VAL A N 1
ATOM 684 C CA . VAL A 1 83 ? -18.318 -18.761 9.991 1.00 78.38 83 VAL A CA 1
ATOM 685 C C . VAL A 1 83 ? -18.796 -20.111 9.477 1.00 78.38 83 VAL A C 1
ATOM 687 O O . VAL A 1 83 ? -19.181 -20.974 10.259 1.00 78.38 83 VAL A O 1
ATOM 690 N N . SER A 1 84 ? -18.762 -20.301 8.163 1.00 73.44 84 SER A N 1
ATOM 691 C CA . SER A 1 84 ? -19.142 -21.550 7.494 1.00 73.44 84 SER A CA 1
ATOM 692 C C . SER A 1 84 ? -17.950 -22.150 6.758 1.00 73.44 84 SER A C 1
ATOM 694 O O . SER A 1 84 ? -17.073 -21.420 6.281 1.00 73.44 84 SER A O 1
ATOM 696 N N . PHE A 1 85 ? -17.910 -23.478 6.671 1.00 76.44 85 PHE A N 1
ATOM 697 C CA . PHE A 1 85 ? -16.857 -24.204 5.968 1.00 76.44 85 PHE A CA 1
ATOM 698 C C . PHE A 1 85 ? -17.368 -25.470 5.290 1.00 76.44 85 PHE A C 1
ATOM 700 O O . PHE A 1 85 ? -18.395 -26.012 5.671 1.00 76.44 85 PHE A O 1
ATOM 707 N N . MET A 1 86 ? -16.650 -25.932 4.266 1.00 60.91 86 MET A N 1
ATOM 708 C CA . MET A 1 86 ? -17.059 -27.104 3.475 1.00 60.91 86 MET A CA 1
ATOM 709 C C . MET A 1 86 ? -16.640 -28.443 4.106 1.00 60.91 86 MET A C 1
ATOM 711 O O . MET A 1 86 ? -17.318 -29.447 3.908 1.00 60.91 86 MET A O 1
ATOM 715 N N . ASP A 1 87 ? -15.526 -28.476 4.847 1.00 60.97 87 ASP A N 1
ATOM 716 C CA . ASP A 1 87 ? -14.980 -29.693 5.466 1.00 60.97 87 ASP A CA 1
ATOM 717 C C . ASP A 1 87 ? -14.329 -29.378 6.828 1.00 60.97 87 ASP A C 1
ATOM 719 O O . ASP A 1 87 ? -13.646 -28.365 6.993 1.00 60.97 87 ASP A O 1
ATOM 723 N N . GLN A 1 88 ? -14.536 -30.254 7.817 1.00 58.06 88 GLN A N 1
ATOM 724 C CA . GLN A 1 88 ? -13.931 -30.149 9.148 1.00 58.06 88 GLN A CA 1
ATOM 725 C C . GLN A 1 88 ? -12.401 -30.269 9.110 1.00 58.06 88 GLN A C 1
ATOM 727 O O . GLN A 1 88 ? -11.734 -29.697 9.973 1.00 58.06 88 GLN A O 1
ATOM 732 N N . SER A 1 89 ? -11.832 -30.950 8.107 1.00 60.88 89 SER A N 1
ATOM 733 C CA . SER A 1 89 ? -10.375 -31.066 7.930 1.00 60.88 89 SER A CA 1
ATOM 734 C C . SER A 1 89 ? -9.673 -29.701 7.808 1.00 60.88 89 SER A C 1
ATOM 736 O O . SER A 1 89 ? -8.545 -29.539 8.281 1.00 60.88 89 SER A O 1
ATOM 738 N N . VAL A 1 90 ? -10.375 -28.685 7.286 1.00 58.78 90 VAL A N 1
ATOM 739 C CA . VAL A 1 90 ? -9.882 -27.305 7.133 1.00 58.78 90 VAL A CA 1
ATOM 740 C C . VAL A 1 90 ? -9.592 -26.655 8.486 1.00 58.78 90 VAL A C 1
ATOM 742 O O . VAL A 1 90 ? -8.625 -25.909 8.626 1.00 58.78 90 VAL A O 1
ATOM 745 N N . LEU A 1 91 ? -10.385 -26.978 9.511 1.00 58.69 91 LEU A N 1
ATOM 746 C CA . LEU A 1 91 ? -10.168 -26.484 10.869 1.00 58.69 91 LEU A CA 1
ATOM 747 C C . LEU A 1 91 ? -9.006 -27.196 11.568 1.00 58.69 91 LEU A C 1
ATOM 749 O O . LEU A 1 91 ? -8.464 -26.681 12.543 1.00 58.69 91 LEU A O 1
ATOM 753 N N . ILE A 1 92 ? -8.605 -28.381 11.104 1.00 55.91 92 ILE A N 1
ATOM 754 C CA . ILE A 1 92 ? -7.552 -29.183 11.740 1.00 55.91 92 ILE A CA 1
ATOM 755 C C . ILE A 1 92 ? -6.154 -28.651 11.382 1.00 55.91 92 ILE A C 1
ATOM 757 O O . ILE A 1 92 ? -5.221 -28.849 12.155 1.00 55.91 92 ILE A O 1
ATOM 761 N N . GLY A 1 93 ? -6.017 -27.862 10.311 1.00 46.72 93 GLY A N 1
ATOM 762 C CA . GLY A 1 93 ? -4.734 -27.274 9.916 1.00 46.72 93 GLY A CA 1
ATOM 763 C C . GLY A 1 93 ? -3.774 -28.285 9.284 1.00 46.72 93 GLY A C 1
ATOM 764 O O . GLY A 1 93 ? -2.583 -28.000 9.163 1.00 46.72 93 GLY A O 1
ATOM 765 N N . ASN A 1 94 ? -4.275 -29.447 8.849 1.00 38.75 94 ASN A N 1
ATOM 766 C CA . ASN A 1 94 ? -3.503 -30.319 7.976 1.00 38.75 94 ASN A CA 1
ATOM 767 C C . ASN A 1 94 ? -3.456 -29.656 6.604 1.00 38.75 94 ASN A C 1
ATOM 769 O O . ASN A 1 94 ? -4.446 -29.588 5.880 1.00 38.75 94 ASN A O 1
ATOM 773 N N . SER A 1 95 ? -2.286 -29.111 6.292 1.00 35.22 95 SER A N 1
ATOM 774 C CA . SER A 1 95 ? -1.929 -28.605 4.978 1.00 35.22 95 SER A CA 1
ATOM 775 C C . SER A 1 95 ? -2.462 -29.523 3.880 1.00 35.22 95 SER A C 1
ATOM 777 O O . SER A 1 95 ? -2.183 -30.721 3.894 1.00 35.22 95 SER A O 1
ATOM 779 N N . PHE A 1 96 ? -3.144 -28.946 2.889 1.00 32.62 96 PHE A N 1
ATOM 780 C CA . PHE A 1 96 ? -3.192 -29.510 1.543 1.00 32.62 96 PHE A CA 1
ATOM 781 C C . PHE A 1 96 ? -1.750 -29.570 1.010 1.00 32.62 96 PHE A C 1
ATOM 783 O O . PHE A 1 96 ? -1.302 -28.700 0.270 1.00 32.62 96 PHE A O 1
ATOM 790 N N . THR A 1 97 ? -0.980 -30.567 1.438 1.00 31.72 97 THR A N 1
ATOM 791 C CA . THR A 1 97 ? 0.249 -30.967 0.765 1.00 31.72 97 THR A CA 1
ATOM 792 C C . THR A 1 97 ? -0.162 -31.842 -0.400 1.00 31.72 97 THR A C 1
ATOM 794 O O . THR A 1 97 ? -0.676 -32.945 -0.213 1.00 31.72 97 THR A O 1
ATOM 797 N N . SER A 1 98 ? 0.077 -31.338 -1.608 1.00 30.23 98 SER A N 1
ATOM 798 C CA . SER A 1 98 ? 0.355 -32.182 -2.763 1.00 30.23 98 SER A CA 1
ATOM 799 C C . SER A 1 98 ? 1.270 -33.327 -2.326 1.00 30.23 98 SER A C 1
ATOM 801 O O . SER A 1 98 ? 2.316 -33.088 -1.719 1.00 30.23 98 SER A O 1
ATOM 803 N N . GLN A 1 99 ? 0.837 -34.556 -2.592 1.00 29.09 99 GLN A N 1
ATOM 804 C CA . GLN A 1 99 ? 1.621 -35.766 -2.385 1.00 29.09 99 GLN A CA 1
ATOM 805 C C . GLN A 1 99 ? 3.021 -35.597 -2.971 1.00 29.09 99 GLN A C 1
ATOM 807 O O . GLN A 1 99 ? 3.141 -35.455 -4.180 1.00 29.09 99 GLN A O 1
ATOM 812 N N . THR A 1 100 ? 4.041 -35.677 -2.118 1.00 26.55 100 THR A N 1
ATOM 813 C CA . THR A 1 100 ? 5.279 -36.429 -2.370 1.00 26.55 100 THR A CA 1
ATOM 814 C C . THR A 1 100 ? 6.102 -36.529 -1.081 1.00 26.55 100 THR A C 1
ATOM 816 O O . THR A 1 100 ? 6.410 -35.508 -0.472 1.00 26.55 100 THR A O 1
ATOM 819 N N . SER A 1 101 ? 6.494 -37.770 -0.763 1.00 26.53 101 SER A N 1
ATOM 820 C CA . SER A 1 101 ? 7.686 -38.175 0.013 1.00 26.53 101 SER A CA 1
ATOM 821 C C . SER A 1 101 ? 7.610 -38.223 1.551 1.00 26.53 101 SER A C 1
ATOM 823 O O . SER A 1 101 ? 7.887 -37.253 2.242 1.00 26.53 101 SER A O 1
ATOM 825 N N . ILE A 1 102 ? 7.183 -39.393 2.046 1.00 30.94 102 ILE A N 1
ATOM 826 C CA . ILE A 1 102 ? 7.914 -40.395 2.867 1.00 30.94 102 ILE A CA 1
ATOM 827 C C . ILE A 1 102 ? 9.090 -39.929 3.771 1.00 30.94 102 ILE A C 1
ATOM 829 O O . ILE A 1 102 ? 9.993 -39.235 3.312 1.00 30.94 102 ILE A O 1
ATOM 833 N N . ASP A 1 103 ? 9.090 -40.514 4.985 1.00 26.48 103 ASP A N 1
ATOM 834 C CA . ASP A 1 103 ? 10.092 -40.579 6.079 1.00 26.48 103 ASP A CA 1
ATOM 835 C C . ASP A 1 103 ? 10.175 -39.351 7.016 1.00 26.48 103 ASP A C 1
ATOM 837 O O . ASP A 1 103 ? 10.163 -38.215 6.568 1.00 26.48 103 ASP A O 1
ATOM 841 N N . SER A 1 104 ? 10.227 -39.459 8.351 1.00 28.06 104 SER A N 1
ATOM 842 C CA . SER A 1 104 ? 10.637 -40.556 9.239 1.00 28.06 104 SER A CA 1
ATOM 843 C C . SER A 1 104 ? 10.012 -40.438 10.642 1.00 28.06 104 SER A C 1
ATOM 845 O O . SER A 1 104 ? 9.552 -39.380 11.066 1.00 28.06 104 SER A O 1
ATOM 847 N N . MET A 1 105 ? 10.034 -41.570 11.344 1.00 28.55 105 MET A N 1
ATOM 848 C CA . MET A 1 105 ? 9.559 -41.840 12.701 1.00 28.55 105 MET A CA 1
ATOM 849 C C . MET A 1 105 ? 10.217 -40.969 13.784 1.00 28.55 105 MET A C 1
ATOM 851 O O . MET A 1 105 ? 11.435 -40.861 13.810 1.00 28.55 105 MET A O 1
ATOM 855 N N . ASP A 1 106 ? 9.408 -40.455 14.715 1.00 26.62 106 ASP A N 1
ATOM 856 C CA . ASP A 1 106 ? 9.708 -40.452 16.155 1.00 26.62 106 ASP A CA 1
ATOM 857 C C . ASP A 1 106 ? 8.426 -40.111 16.937 1.00 26.62 106 ASP A C 1
ATOM 859 O O . ASP A 1 106 ? 7.882 -39.009 16.847 1.00 26.62 106 ASP A O 1
ATOM 863 N N . ARG A 1 107 ? 7.889 -41.086 17.678 1.00 29.78 107 ARG A N 1
ATOM 864 C CA . ARG A 1 107 ? 6.805 -40.889 18.652 1.00 29.78 107 ARG A CA 1
ATOM 865 C C . ARG A 1 107 ? 7.290 -41.409 19.998 1.00 29.78 107 ARG A C 1
ATOM 867 O O . ARG A 1 107 ? 7.345 -42.616 20.205 1.00 29.78 107 ARG A O 1
ATOM 874 N N . GLN A 1 108 ? 7.607 -40.494 20.908 1.00 28.91 108 GLN A N 1
ATOM 875 C CA . GLN A 1 108 ? 7.578 -40.774 22.340 1.00 28.91 108 GLN A CA 1
ATOM 876 C C . GLN A 1 108 ? 6.152 -40.531 22.840 1.00 28.91 108 GLN A C 1
ATOM 878 O O . GLN A 1 108 ? 5.639 -39.414 22.780 1.00 28.91 108 GLN A O 1
ATOM 883 N N . GLU A 1 109 ? 5.502 -41.600 23.288 1.00 28.19 109 GLU A N 1
ATOM 884 C CA . GLU A 1 109 ? 4.195 -41.567 23.939 1.00 28.19 109 GLU A CA 1
ATOM 885 C C . GLU A 1 109 ? 4.337 -41.031 25.374 1.00 28.19 109 GLU A C 1
ATOM 887 O O . GLU A 1 109 ? 5.119 -41.551 26.169 1.00 28.19 109 GLU A O 1
ATOM 892 N N . GLN A 1 110 ? 3.565 -39.995 25.714 1.00 28.12 110 GLN A N 1
ATOM 893 C CA . GLN A 1 110 ? 3.278 -39.605 27.099 1.00 28.12 110 GLN A CA 1
ATOM 894 C C . GLN A 1 110 ? 1.866 -40.077 27.490 1.00 28.12 110 GLN A C 1
ATOM 896 O O . GLN A 1 110 ? 0.997 -40.178 26.619 1.00 28.12 110 GLN A O 1
ATOM 901 N N . PRO A 1 111 ? 1.618 -40.396 28.776 1.00 31.77 111 PRO A N 1
ATOM 902 C CA . PRO A 1 111 ? 0.456 -41.179 29.177 1.00 31.77 111 PRO A CA 1
ATOM 903 C C . PRO A 1 111 ? -0.848 -40.372 29.157 1.00 31.77 111 PRO A C 1
ATOM 905 O O . PRO A 1 111 ? -0.901 -39.206 29.552 1.00 31.77 111 PRO A O 1
ATOM 908 N N . LEU A 1 112 ? -1.911 -41.048 28.710 1.00 32.59 112 LEU A N 1
ATOM 909 C CA . LEU A 1 112 ? -3.271 -40.535 28.590 1.00 32.59 112 LEU A CA 1
ATOM 910 C C . LEU A 1 112 ? -3.814 -40.022 29.931 1.00 32.59 112 LEU A C 1
ATOM 912 O O . LEU A 1 112 ? -3.977 -40.778 30.888 1.00 32.59 112 LEU A O 1
ATOM 916 N N . SER A 1 113 ? -4.196 -38.747 29.947 1.00 32.34 113 SER A N 1
ATOM 917 C CA . SER A 1 113 ? -5.212 -38.231 30.864 1.00 32.34 113 SER A CA 1
ATOM 918 C C . SER A 1 113 ? -6.593 -38.373 30.207 1.00 32.34 113 SER A C 1
ATOM 920 O O . SER A 1 113 ? -6.729 -38.307 28.990 1.00 32.34 113 SER A O 1
ATOM 922 N N . SER A 1 114 ? -7.606 -38.649 31.029 1.00 34.72 114 SER A N 1
ATOM 923 C CA . SER A 1 114 ? -8.998 -38.994 30.685 1.00 34.72 114 SER A CA 1
ATOM 924 C C . SER A 1 114 ? -9.586 -38.328 29.409 1.00 34.72 114 SER A C 1
ATOM 926 O O . SER A 1 114 ? -9.584 -37.095 29.319 1.00 34.72 114 SER A O 1
ATOM 928 N N . PRO A 1 115 ? -10.193 -39.099 28.478 1.00 37.81 115 PRO A N 1
ATOM 929 C CA . PRO A 1 115 ? -10.586 -38.640 27.133 1.00 37.81 115 PRO A CA 1
ATOM 930 C C . PRO A 1 115 ? -11.826 -37.720 27.067 1.00 37.81 115 PRO A C 1
ATOM 932 O O . PRO A 1 115 ? -12.016 -37.010 26.075 1.00 37.81 115 PRO A O 1
ATOM 935 N N . ASP A 1 116 ? -12.659 -37.663 28.109 1.00 36.47 116 ASP A N 1
ATOM 936 C CA . ASP A 1 116 ? -13.971 -36.994 28.024 1.00 36.47 116 ASP A CA 1
ATOM 937 C C . ASP A 1 116 ? -13.952 -35.477 28.279 1.00 36.47 116 ASP A C 1
ATOM 939 O O . ASP A 1 116 ? -14.885 -34.767 27.896 1.00 36.47 116 ASP A O 1
ATOM 943 N N . ILE A 1 117 ? -12.884 -34.945 28.886 1.00 39.69 117 ILE A N 1
ATOM 944 C CA . ILE A 1 117 ? -12.762 -33.507 29.200 1.00 39.69 117 ILE A CA 1
ATOM 945 C C . ILE A 1 117 ? -11.832 -32.784 28.207 1.00 39.69 117 ILE A C 1
ATOM 947 O O . ILE A 1 117 ? -12.078 -31.621 27.878 1.00 39.69 117 ILE A O 1
ATOM 951 N N . GLN A 1 118 ? -10.819 -33.465 27.656 1.00 36.19 118 GLN A N 1
ATOM 952 C CA . GLN A 1 118 ? -9.943 -32.900 26.615 1.00 36.19 118 GLN A CA 1
ATOM 953 C C . GLN A 1 118 ? -10.617 -32.853 25.234 1.00 36.19 118 GLN A C 1
ATOM 955 O O . GLN A 1 118 ? -10.490 -31.855 24.524 1.00 36.19 118 GLN A O 1
ATOM 960 N N . SER A 1 119 ? -11.425 -33.860 24.878 1.00 42.81 119 SER A N 1
ATOM 961 C CA . SER A 1 119 ? -12.106 -33.898 23.573 1.00 42.81 119 SER A CA 1
ATOM 962 C C . SER A 1 119 ? -13.075 -32.724 23.362 1.00 42.81 119 SER A C 1
ATOM 964 O O . SER A 1 119 ? -13.151 -32.185 22.259 1.00 42.81 119 SER A O 1
ATOM 966 N N . LYS A 1 120 ? -13.741 -32.232 24.419 1.00 44.62 120 LYS A N 1
ATOM 967 C CA . LYS A 1 120 ? -14.654 -31.073 24.343 1.00 44.62 120 LYS A CA 1
ATOM 968 C C . LYS A 1 120 ? -13.956 -29.719 24.165 1.00 44.62 120 LYS A C 1
ATOM 970 O O . LYS A 1 120 ? -14.534 -28.837 23.533 1.00 44.62 120 LYS A O 1
ATOM 975 N N . ARG A 1 121 ? -12.736 -29.533 24.690 1.00 47.00 121 ARG A N 1
ATOM 976 C CA . ARG A 1 121 ? -11.956 -28.290 24.490 1.00 47.00 121 ARG A CA 1
ATOM 977 C C . ARG A 1 121 ? -11.309 -28.218 23.105 1.00 47.00 121 ARG A C 1
ATOM 979 O O . ARG A 1 121 ? -11.168 -27.122 22.570 1.00 47.00 121 ARG A O 1
ATOM 986 N N . SER A 1 122 ? -11.010 -29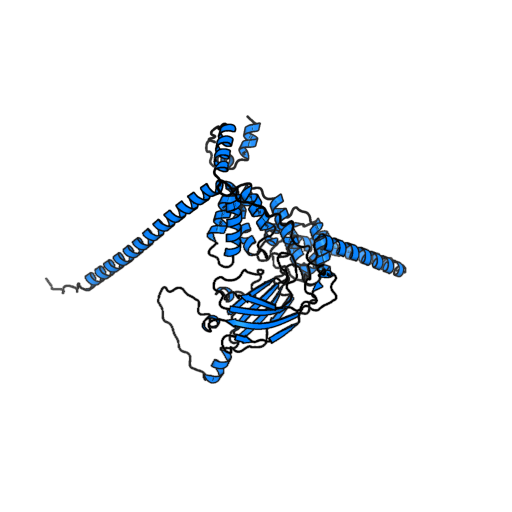.369 22.498 1.00 56.47 122 SER A N 1
ATOM 987 C CA . SER A 1 122 ? -10.320 -29.461 21.200 1.00 56.47 122 SER A CA 1
ATOM 988 C C . SER A 1 122 ? -11.094 -28.888 19.997 1.00 56.47 122 SER A C 1
ATOM 990 O O . SER A 1 122 ? -10.518 -28.682 18.930 1.00 56.47 122 SER A O 1
ATOM 992 N N . ASN A 1 123 ? -12.393 -28.592 20.160 1.00 75.06 123 ASN A N 1
ATOM 993 C CA . ASN A 1 123 ? -13.290 -28.172 19.074 1.00 75.06 123 ASN A CA 1
ATOM 994 C C . ASN A 1 123 ? -13.977 -26.811 19.319 1.00 75.06 123 ASN A C 1
ATOM 996 O O . ASN A 1 123 ? -15.041 -26.527 18.759 1.00 75.06 123 ASN A O 1
ATOM 1000 N N . GLN A 1 124 ? -13.386 -25.984 20.187 1.00 84.75 124 GLN A N 1
ATOM 1001 C CA . GLN A 1 124 ? -13.833 -24.619 20.468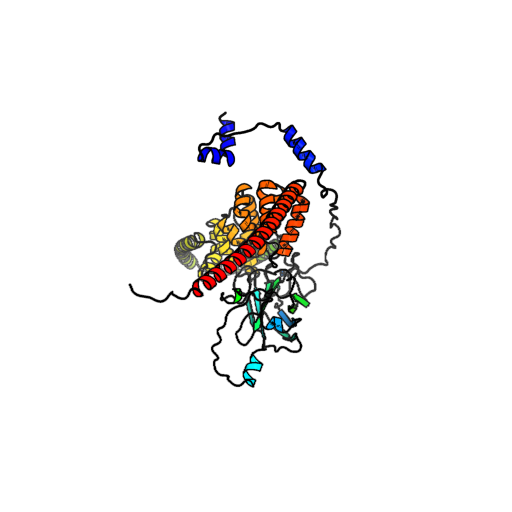 1.00 84.75 124 GLN A CA 1
ATOM 1002 C C . GLN A 1 124 ? -12.997 -23.596 19.697 1.00 84.75 124 GLN A C 1
ATOM 1004 O O . GLN A 1 124 ? -11.769 -23.687 19.639 1.00 84.75 124 GLN A O 1
ATOM 1009 N N . PHE A 1 125 ? -13.669 -22.592 19.142 1.00 88.00 125 PHE A N 1
ATOM 1010 C CA . PHE A 1 125 ? -13.067 -21.544 18.324 1.00 88.00 125 PHE A CA 1
ATOM 1011 C C . PHE A 1 125 ? -13.509 -20.168 18.805 1.00 88.00 125 PHE A C 1
ATOM 1013 O O . PHE A 1 125 ? -14.602 -20.005 19.342 1.00 88.00 125 PHE A O 1
ATOM 1020 N N . PHE A 1 126 ? -12.673 -19.167 18.573 1.00 89.50 126 PHE A N 1
ATOM 1021 C CA . PHE A 1 126 ? -13.033 -17.764 18.735 1.00 89.50 126 PHE A CA 1
ATOM 1022 C C . PHE A 1 126 ? -12.571 -16.969 17.519 1.00 89.50 126 PHE A C 1
ATOM 1024 O O . PHE A 1 126 ? -11.685 -17.406 16.779 1.00 89.50 126 PHE A O 1
ATOM 1031 N N . ILE A 1 127 ? -13.154 -15.789 17.330 1.00 89.31 127 ILE A N 1
ATOM 1032 C CA . ILE A 1 127 ? -12.650 -14.808 16.379 1.00 89.31 127 ILE A CA 1
ATOM 1033 C C . ILE A 1 127 ? -12.033 -13.656 17.155 1.00 89.31 127 ILE A C 1
ATOM 1035 O O . ILE A 1 127 ? -12.629 -13.094 18.074 1.00 89.31 127 ILE A O 1
ATOM 1039 N N . LEU A 1 128 ? -10.813 -13.313 16.772 1.00 89.12 128 LEU A N 1
ATOM 1040 C CA . LEU A 1 128 ? -10.191 -12.061 17.139 1.00 89.12 128 LEU A CA 1
ATOM 1041 C C . LEU A 1 128 ? -10.522 -11.035 16.055 1.00 89.12 128 LEU A C 1
ATOM 1043 O O . LEU A 1 128 ? -10.221 -11.256 14.880 1.00 89.12 128 LEU A O 1
ATOM 1047 N N . VAL A 1 129 ? -11.161 -9.932 16.441 1.00 89.00 129 VAL A N 1
ATOM 1048 C CA . VAL A 1 129 ? -11.503 -8.843 15.525 1.00 89.00 129 VAL A CA 1
ATOM 1049 C C . VAL A 1 129 ? -10.732 -7.588 15.895 1.00 89.00 129 VAL A C 1
ATOM 1051 O O . VAL A 1 129 ? -10.840 -7.091 17.017 1.00 89.00 129 VAL A O 1
ATOM 1054 N N . GLY A 1 130 ? -9.961 -7.079 14.939 1.00 89.44 130 GLY A N 1
ATOM 1055 C CA . GLY A 1 130 ? -9.206 -5.838 15.048 1.00 89.44 130 GLY A CA 1
ATOM 1056 C C . GLY A 1 130 ? -9.743 -4.781 14.091 1.00 89.44 130 GLY A C 1
ATOM 1057 O O . GLY A 1 130 ? -9.920 -5.052 12.907 1.00 89.44 130 GLY A O 1
ATOM 1058 N N . LEU A 1 131 ? -9.985 -3.570 14.586 1.00 90.50 131 LEU A N 1
ATOM 1059 C CA . LEU A 1 131 ? -10.253 -2.394 13.760 1.00 90.50 131 LEU A CA 1
ATOM 1060 C C . LEU A 1 131 ? -8.962 -1.595 13.584 1.00 90.50 131 LEU A C 1
ATOM 1062 O O . LEU A 1 131 ? -8.400 -1.122 14.570 1.00 90.50 131 LEU A O 1
ATOM 1066 N N . PHE A 1 132 ? -8.531 -1.407 12.342 1.00 90.69 132 PHE A N 1
ATOM 1067 C CA . PHE A 1 132 ? -7.296 -0.710 11.992 1.00 90.69 132 PHE A CA 1
ATOM 1068 C C . PHE A 1 132 ? -7.577 0.603 11.255 1.00 90.69 132 PHE A C 1
ATOM 1070 O O . PHE A 1 132 ? -8.608 0.762 10.600 1.00 90.69 132 PHE A O 1
ATOM 1077 N N . THR A 1 133 ? -6.641 1.550 11.355 1.00 89.69 133 THR A N 1
ATOM 1078 C CA . THR A 1 133 ? -6.666 2.830 10.618 1.00 89.69 133 THR A CA 1
ATOM 1079 C C . THR A 1 133 ? -5.993 2.739 9.252 1.00 89.69 133 THR A C 1
ATOM 1081 O O . THR A 1 133 ? -6.211 3.605 8.414 1.00 89.69 133 THR A O 1
ATOM 1084 N N . GLY A 1 134 ? -5.141 1.726 9.050 1.00 86.19 134 GLY A N 1
ATOM 1085 C CA . GLY A 1 134 ? -4.264 1.602 7.884 1.00 86.19 134 GLY A CA 1
ATOM 1086 C C . GLY A 1 134 ? -2.948 2.383 7.985 1.00 86.19 134 GLY A C 1
ATOM 1087 O O . GLY A 1 134 ? -2.096 2.219 7.121 1.00 86.19 134 GLY A O 1
ATOM 1088 N N . CYS A 1 135 ? -2.756 3.205 9.022 1.00 86.00 135 CYS A N 1
ATOM 1089 C CA . CYS A 1 135 ? -1.550 4.035 9.197 1.00 86.00 135 CYS A CA 1
ATOM 1090 C C . CYS A 1 135 ? -0.823 3.806 10.524 1.00 86.00 135 CYS A C 1
ATOM 1092 O O . CYS A 1 135 ? 0.200 4.430 10.786 1.00 86.00 135 CYS A O 1
ATOM 1094 N N . SER A 1 136 ? -1.339 2.895 11.347 1.00 82.31 136 SER A N 1
ATOM 1095 C CA . SER A 1 136 ? -0.680 2.393 12.547 1.00 82.31 136 SER A CA 1
ATOM 1096 C C . SER A 1 136 ? -0.661 0.868 12.511 1.00 82.31 136 SER A C 1
ATOM 1098 O O . SER A 1 136 ? -1.603 0.245 12.013 1.00 82.31 136 SER A O 1
ATOM 1100 N N . SER A 1 137 ? 0.404 0.279 13.054 1.00 76.19 137 SER A N 1
ATOM 1101 C CA . SER A 1 137 ? 0.504 -1.162 13.287 1.00 76.19 137 SER A CA 1
ATOM 1102 C C . SER A 1 137 ? -0.431 -1.638 14.400 1.00 76.19 137 SER A C 1
ATOM 1104 O O . SER A 1 137 ? -0.817 -2.803 14.412 1.00 76.19 137 SER A O 1
ATOM 1106 N N . ASP A 1 138 ? -0.825 -0.757 15.321 1.00 81.44 138 ASP A N 1
ATOM 1107 C CA . ASP A 1 138 ? -1.707 -1.114 16.427 1.00 81.44 138 ASP A CA 1
ATOM 1108 C C . ASP A 1 138 ? -3.186 -0.941 16.029 1.00 81.44 138 ASP A C 1
ATOM 1110 O O . ASP A 1 138 ? -3.564 0.092 15.462 1.00 81.44 138 ASP A O 1
ATOM 1114 N N . PRO A 1 139 ? -4.067 -1.911 16.343 1.00 84.88 139 PRO A N 1
ATOM 1115 C CA . PRO A 1 139 ? -5.498 -1.735 16.139 1.00 84.88 139 PRO A CA 1
ATOM 1116 C C . PRO A 1 139 ? -6.063 -0.671 17.091 1.00 84.88 139 PRO A C 1
ATOM 1118 O O . PRO A 1 139 ? -5.732 -0.633 18.276 1.00 84.88 139 PRO A O 1
ATOM 1121 N N . ILE A 1 140 ? -7.013 0.131 16.601 1.00 85.50 140 ILE A N 1
ATOM 1122 C CA . ILE A 1 140 ? -7.809 1.079 17.405 1.00 85.50 140 ILE A CA 1
ATOM 1123 C C . ILE A 1 140 ? -8.591 0.324 18.484 1.00 85.50 140 ILE A C 1
ATOM 1125 O O . ILE A 1 140 ? -8.739 0.769 19.622 1.00 85.50 140 ILE A O 1
ATOM 1129 N N . SER A 1 141 ? -9.144 -0.826 18.102 1.00 85.38 141 SER A N 1
ATOM 1130 C CA . SER A 1 141 ? -9.905 -1.697 18.983 1.00 85.38 141 SER A CA 1
ATOM 1131 C C . SER A 1 141 ? -9.650 -3.142 18.594 1.00 85.38 141 SER A C 1
ATOM 1133 O O . SER A 1 141 ? -9.730 -3.488 17.420 1.00 85.38 141 SER A O 1
ATOM 1135 N N . CYS A 1 142 ? -9.363 -3.974 19.590 1.00 86.94 142 CYS A N 1
ATOM 1136 C CA . CYS A 1 142 ? -9.236 -5.414 19.442 1.00 86.94 142 CYS A CA 1
ATOM 1137 C C . CYS A 1 142 ? -10.213 -6.091 20.404 1.00 86.94 142 CYS A C 1
ATOM 1139 O O . CYS A 1 142 ? -10.276 -5.722 21.582 1.00 86.94 142 CYS A O 1
ATOM 1141 N N . LYS A 1 143 ? -11.001 -7.045 19.904 1.00 86.81 143 LYS A N 1
ATOM 1142 C CA . LYS A 1 143 ? -11.964 -7.809 20.698 1.00 86.81 143 LYS A CA 1
ATOM 1143 C C . LYS A 1 143 ? -11.916 -9.287 20.341 1.00 86.81 143 LYS A C 1
ATOM 1145 O O . LYS A 1 143 ? -11.857 -9.651 19.172 1.00 86.81 143 LYS A O 1
ATOM 1150 N N . LYS A 1 144 ? -11.963 -10.122 21.376 1.00 87.69 144 LYS A N 1
ATOM 1151 C CA . LYS A 1 144 ? -12.084 -11.576 21.283 1.00 87.69 144 LYS A CA 1
ATOM 1152 C C . LYS A 1 144 ? -13.544 -11.942 21.526 1.00 87.69 144 LYS A C 1
AT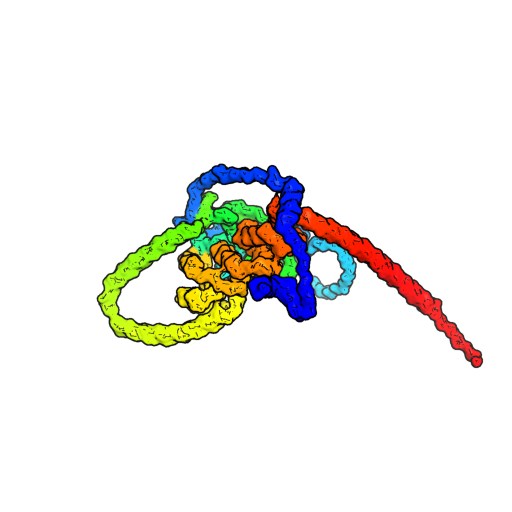OM 1154 O O . LYS A 1 144 ? -14.102 -11.505 22.530 1.00 87.69 144 LYS A O 1
ATOM 1159 N N . THR A 1 145 ? -14.140 -12.698 20.613 1.00 87.69 145 THR A N 1
ATOM 1160 C CA . THR A 1 145 ? -15.528 -13.158 20.746 1.00 87.69 145 THR A CA 1
ATOM 1161 C C . THR A 1 145 ? -15.665 -14.227 21.825 1.00 87.69 145 THR A C 1
ATOM 1163 O O . THR A 1 145 ? -14.681 -14.846 22.248 1.00 87.69 145 THR A O 1
ATOM 1166 N N . ALA A 1 146 ? -16.907 -14.519 22.202 1.00 86.94 146 ALA A N 1
ATOM 1167 C CA . ALA A 1 146 ? -17.243 -15.736 22.921 1.00 86.94 146 ALA A CA 1
ATOM 1168 C C . ALA A 1 146 ? -16.810 -16.993 22.139 1.00 86.94 146 ALA A C 1
ATOM 1170 O O . ALA A 1 146 ? -16.651 -16.983 20.912 1.00 86.94 146 ALA A O 1
ATOM 1171 N N . LEU A 1 147 ? -16.604 -18.085 22.879 1.00 87.50 147 LEU A N 1
ATOM 1172 C CA . LEU A 1 147 ? -16.240 -19.380 22.313 1.00 87.50 147 LEU A CA 1
ATOM 1173 C C . LEU A 1 147 ? -17.436 -19.981 21.569 1.00 87.50 147 LEU A C 1
ATOM 1175 O O . LEU A 1 147 ? -18.485 -20.218 22.165 1.00 87.50 147 LEU A O 1
ATOM 1179 N N . ALA A 1 148 ? -17.246 -20.288 20.292 1.00 84.94 148 ALA A N 1
ATOM 1180 C CA . ALA A 1 148 ? -18.179 -21.064 19.492 1.00 84.94 148 ALA A CA 1
ATOM 1181 C C . ALA A 1 148 ? -17.723 -22.526 19.424 1.00 84.94 148 ALA A C 1
ATOM 1183 O O . ALA A 1 148 ? -16.529 -22.826 19.335 1.00 84.94 148 ALA A O 1
ATOM 1184 N N . THR A 1 149 ? -18.682 -23.447 19.448 1.00 82.69 149 THR A N 1
ATOM 1185 C CA . THR A 1 149 ? -18.442 -24.874 19.192 1.00 82.69 149 THR A CA 1
ATOM 1186 C C . THR A 1 149 ? -18.899 -25.220 17.785 1.00 82.69 149 THR A C 1
ATOM 1188 O O . THR A 1 149 ? -19.861 -24.650 17.273 1.00 82.69 149 THR A O 1
ATOM 1191 N N . ASN A 1 150 ? -18.186 -26.139 17.139 1.00 76.56 150 ASN A N 1
ATOM 1192 C CA . ASN A 1 150 ? -18.533 -26.599 15.800 1.00 76.56 150 ASN A CA 1
ATOM 1193 C C . ASN A 1 150 ? -19.856 -27.381 15.820 1.00 76.56 150 ASN A C 1
ATOM 1195 O O . ASN A 1 150 ? -19.923 -28.475 16.381 1.00 76.56 150 ASN A O 1
ATOM 1199 N N . SER A 1 151 ? -20.884 -26.837 15.167 1.00 71.44 151 SER A N 1
ATOM 1200 C CA . SER A 1 151 ? -22.160 -27.511 14.930 1.00 71.44 151 SER A CA 1
ATOM 1201 C C . SER A 1 151 ? -22.407 -27.610 13.425 1.00 71.44 151 SER A C 1
ATOM 1203 O O . SER A 1 151 ? -22.677 -26.600 12.780 1.00 71.44 151 SER A O 1
ATOM 1205 N N . ALA A 1 152 ? -22.323 -28.819 12.862 1.00 68.50 152 ALA A N 1
ATOM 1206 C CA . ALA A 1 152 ? -22.669 -29.092 11.461 1.00 68.50 152 ALA A CA 1
ATOM 1207 C C . ALA A 1 152 ? -21.974 -28.169 10.433 1.00 68.50 152 ALA A C 1
ATOM 1209 O O . ALA A 1 152 ? -22.618 -27.600 9.560 1.00 68.50 152 ALA A O 1
ATOM 1210 N N . GLN A 1 153 ? -20.647 -28.033 10.538 1.00 77.25 153 GLN A N 1
ATOM 1211 C CA . GLN A 1 153 ? -19.814 -27.240 9.619 1.00 77.25 153 GLN A CA 1
ATOM 1212 C C . GLN A 1 153 ? -20.025 -25.713 9.677 1.00 77.25 153 GLN A C 1
ATOM 1214 O O . GLN A 1 153 ? -19.622 -24.966 8.779 1.00 77.25 153 GLN A O 1
ATOM 1219 N N . ILE A 1 154 ? -20.645 -25.238 10.758 1.00 80.94 154 ILE A N 1
ATOM 1220 C CA . ILE A 1 154 ? -20.895 -23.823 11.022 1.00 80.94 154 ILE A CA 1
ATOM 1221 C C . ILE A 1 154 ? -20.464 -23.501 12.458 1.00 80.94 154 ILE A C 1
ATOM 1223 O O . ILE A 1 154 ? -20.720 -24.260 13.395 1.00 80.94 154 ILE A O 1
ATOM 1227 N N . LEU A 1 155 ? -19.808 -22.355 12.625 1.00 83.69 155 LEU A N 1
ATOM 1228 C CA . LEU A 1 155 ? -19.521 -21.717 13.907 1.00 83.69 155 LEU A CA 1
ATOM 1229 C C . LEU A 1 155 ? -20.403 -20.474 14.017 1.00 83.69 155 LEU A C 1
ATOM 1231 O O . LEU A 1 155 ? -20.172 -19.493 13.310 1.00 83.69 155 LEU A O 1
ATOM 1235 N N . ASN A 1 156 ? -21.416 -20.519 14.878 1.00 86.00 156 ASN A N 1
ATOM 1236 C CA . ASN A 1 156 ? -22.300 -19.380 15.125 1.00 86.00 156 ASN A CA 1
ATOM 1237 C C . ASN A 1 156 ? -21.775 -18.567 16.310 1.00 86.00 156 ASN A C 1
ATOM 1239 O O . ASN A 1 156 ? -21.508 -19.133 17.370 1.00 86.00 156 ASN A O 1
ATOM 1243 N N . PHE A 1 157 ? -21.659 -17.252 16.130 1.00 86.56 157 PHE A N 1
ATOM 1244 C CA . PHE A 1 157 ? -21.217 -16.325 17.173 1.00 86.56 157 PHE A CA 1
ATOM 1245 C C . PHE A 1 157 ? -22.361 -15.411 17.616 1.00 86.56 157 PHE A C 1
ATOM 1247 O O . PHE A 1 157 ? -22.581 -15.270 18.815 1.00 86.56 157 PHE A O 1
ATOM 1254 N N . ASN A 1 158 ? -23.117 -14.842 16.666 1.00 84.62 158 ASN A N 1
ATOM 1255 C CA . ASN A 1 158 ? -24.240 -13.928 16.919 1.00 84.62 158 ASN A CA 1
ATOM 1256 C C . ASN A 1 158 ? -23.924 -12.828 17.948 1.00 84.62 158 ASN A C 1
ATOM 1258 O O . ASN A 1 158 ? -24.757 -12.465 18.780 1.00 84.62 158 ASN A O 1
ATOM 1262 N N . GLU A 1 159 ? -22.701 -12.300 17.902 1.00 85.56 159 GLU A N 1
ATOM 1263 C CA . GLU A 1 159 ? -22.187 -11.364 18.897 1.00 85.56 159 GLU A CA 1
ATOM 1264 C C . GLU A 1 159 ? -22.095 -9.953 18.311 1.00 85.56 159 GLU A C 1
ATOM 1266 O O . GLU A 1 159 ? -21.507 -9.731 17.248 1.00 85.56 159 GLU A O 1
ATOM 1271 N N . ARG A 1 160 ? -22.666 -8.971 19.019 1.00 84.50 160 ARG A N 1
ATOM 1272 C CA . ARG A 1 160 ? -22.507 -7.550 18.689 1.00 84.50 160 ARG A CA 1
ATOM 1273 C C . ARG A 1 160 ? -21.205 -7.043 19.285 1.00 84.50 160 ARG A C 1
ATOM 1275 O O . ARG A 1 160 ? -20.994 -7.118 20.493 1.00 84.50 160 ARG A O 1
ATOM 1282 N N . ILE A 1 161 ? -20.363 -6.462 18.443 1.00 84.19 161 ILE A N 1
ATOM 1283 C CA . ILE A 1 161 ? -19.037 -5.991 18.818 1.00 84.19 161 ILE A CA 1
ATOM 1284 C C . ILE A 1 161 ? -19.044 -4.456 18.771 1.00 84.19 161 ILE A C 1
ATOM 1286 O O . ILE A 1 161 ? -18.823 -3.866 17.713 1.00 84.19 161 ILE A O 1
ATOM 1290 N N . PRO A 1 162 ? -19.321 -3.770 19.902 1.00 77.81 162 PRO A N 1
ATOM 1291 C CA . PRO A 1 162 ? -19.340 -2.313 19.909 1.00 77.81 162 PRO A CA 1
ATOM 1292 C C . PRO A 1 162 ? -17.914 -1.773 19.841 1.00 77.81 162 PRO A C 1
ATOM 1294 O O . PRO A 1 162 ? -17.032 -2.277 20.545 1.00 77.81 162 PRO A O 1
ATOM 1297 N N . THR A 1 163 ? -17.675 -0.737 19.043 1.00 78.38 163 THR A N 1
ATOM 1298 C CA . THR A 1 163 ? -16.381 -0.046 19.034 1.00 78.38 163 THR A CA 1
ATOM 1299 C C . THR A 1 163 ? -16.482 1.279 19.785 1.00 78.38 163 THR A C 1
ATOM 1301 O O . THR A 1 163 ? -17.561 1.844 19.940 1.00 78.38 163 THR A O 1
ATOM 1304 N N . LYS A 1 164 ? -15.353 1.768 20.306 1.00 81.00 164 LYS A N 1
ATOM 1305 C CA . LYS A 1 164 ? -15.283 3.056 21.020 1.00 81.00 164 LYS A CA 1
ATOM 1306 C C . LYS A 1 164 ? -15.040 4.247 20.079 1.00 81.00 164 LYS A C 1
ATOM 1308 O O . LYS A 1 164 ? -14.705 5.324 20.562 1.00 81.00 164 LYS A O 1
ATOM 1313 N N . ILE A 1 165 ? -15.152 4.048 18.765 1.00 85.88 165 ILE A N 1
ATOM 1314 C CA . ILE A 1 165 ? -14.909 5.074 17.747 1.00 85.88 165 ILE A CA 1
ATOM 1315 C C . ILE A 1 165 ? -16.225 5.471 17.077 1.00 85.88 165 ILE A C 1
ATOM 1317 O O . ILE A 1 165 ? -17.132 4.652 16.907 1.00 85.88 165 ILE A O 1
ATOM 1321 N N . LEU A 1 166 ? -16.337 6.747 16.714 1.00 87.75 166 LEU A N 1
ATOM 1322 C CA . LEU A 1 166 ? -17.465 7.248 15.942 1.00 87.75 166 LEU A CA 1
ATOM 1323 C C . LEU A 1 166 ? -17.255 6.946 14.459 1.00 87.75 166 LEU A C 1
ATOM 1325 O O . LEU A 1 166 ? -16.134 6.990 13.962 1.00 87.75 166 LEU A O 1
ATOM 1329 N N . LEU A 1 167 ? -18.345 6.725 13.729 1.00 87.00 167 LEU A N 1
ATOM 1330 C CA . LEU A 1 167 ? -18.308 6.510 12.281 1.00 87.00 167 LEU A CA 1
ATOM 1331 C C . LEU A 1 167 ? -17.602 7.668 11.548 1.00 87.00 167 LEU A C 1
ATOM 1333 O O . LEU A 1 167 ? -16.732 7.426 10.720 1.00 87.00 167 LEU A O 1
ATOM 1337 N N . GLN A 1 168 ? -17.895 8.919 11.922 1.00 89.00 168 GLN A N 1
ATOM 1338 C CA . GLN A 1 168 ? -17.261 10.116 11.345 1.00 89.00 168 GLN A CA 1
ATOM 1339 C C . GLN A 1 168 ? -15.750 10.248 11.624 1.00 89.00 168 GLN A C 1
ATOM 1341 O O . GLN A 1 168 ? -15.082 11.057 10.983 1.00 89.00 168 GLN A O 1
ATOM 1346 N N . ASP A 1 169 ? -15.229 9.511 12.608 1.00 90.81 169 ASP A N 1
ATOM 1347 C CA . ASP A 1 169 ? -13.814 9.521 12.987 1.00 90.81 169 ASP A CA 1
ATOM 1348 C C . ASP A 1 169 ? -13.014 8.422 12.270 1.00 90.81 169 ASP A C 1
ATOM 1350 O O . ASP A 1 169 ? -11.796 8.356 12.427 1.00 90.81 169 ASP A O 1
ATOM 1354 N N . LEU A 1 170 ? -13.670 7.569 11.473 1.00 91.81 170 LEU A N 1
ATOM 1355 C CA . LEU A 1 170 ? -12.985 6.529 10.713 1.00 91.81 170 LEU A CA 1
ATOM 1356 C C . LEU A 1 170 ? -12.150 7.137 9.573 1.00 91.81 170 LEU A C 1
ATOM 1358 O O . LEU A 1 170 ? -12.702 7.820 8.704 1.00 91.81 170 LEU A O 1
ATOM 1362 N N . PRO A 1 171 ? -10.834 6.869 9.523 1.00 92.75 171 PRO A N 1
ATOM 1363 C CA . PRO A 1 171 ? -9.999 7.278 8.405 1.00 92.75 171 PRO A CA 1
ATOM 1364 C C . PRO A 1 171 ? -10.298 6.449 7.150 1.00 92.75 171 PRO A C 1
ATOM 1366 O O . PRO A 1 171 ? -10.752 5.305 7.210 1.00 92.75 171 PRO A O 1
ATOM 1369 N N . ARG A 1 172 ? -9.970 7.012 5.984 1.00 92.19 172 ARG A N 1
ATOM 1370 C CA . ARG A 1 172 ? -10.271 6.424 4.670 1.00 92.19 172 ARG A CA 1
ATOM 1371 C C . ARG A 1 172 ? -9.687 5.027 4.456 1.00 92.19 172 ARG A C 1
ATOM 1373 O O . ARG A 1 172 ? -10.268 4.224 3.727 1.00 92.19 172 ARG A O 1
ATOM 1380 N N . ALA A 1 173 ? -8.536 4.752 5.062 1.00 92.75 173 ALA A N 1
ATOM 1381 C CA . ALA A 1 173 ? -7.827 3.482 4.949 1.00 92.75 173 ALA A CA 1
ATOM 1382 C C . ALA A 1 173 ? -8.247 2.446 6.008 1.00 92.75 173 ALA A C 1
ATOM 1384 O O . ALA A 1 173 ? -7.609 1.400 6.129 1.00 92.75 173 ALA A O 1
ATOM 1385 N N . SER A 1 174 ? -9.312 2.710 6.775 1.00 92.44 174 SER A N 1
ATOM 1386 C CA . SER A 1 174 ? -9.763 1.790 7.813 1.00 92.44 174 SER A CA 1
ATOM 1387 C C . SER A 1 174 ? -10.227 0.443 7.275 1.00 92.44 174 SER A C 1
ATOM 1389 O O . SER A 1 174 ? -10.958 0.347 6.285 1.00 92.44 174 SER A O 1
ATOM 1391 N N . PHE A 1 175 ? -9.858 -0.611 7.997 1.00 92.06 175 PHE A N 1
ATOM 1392 C CA . PHE A 1 175 ? -10.258 -1.977 7.696 1.00 92.06 175 PHE A CA 1
ATOM 1393 C C . PHE A 1 175 ? -10.474 -2.793 8.974 1.00 92.06 175 PHE A C 1
ATOM 1395 O O . PHE A 1 175 ? -9.897 -2.511 10.027 1.00 92.06 175 PHE A O 1
ATOM 1402 N N . LEU A 1 176 ? -11.315 -3.817 8.868 1.00 91.19 176 LEU A N 1
ATOM 1403 C CA . LEU A 1 176 ? -11.506 -4.849 9.879 1.00 91.19 176 LEU A CA 1
ATOM 1404 C C . LEU A 1 176 ? -10.623 -6.047 9.548 1.00 91.19 176 LEU A C 1
ATOM 1406 O O . LEU A 1 176 ? -10.623 -6.517 8.413 1.00 91.19 176 LEU A O 1
ATOM 1410 N N . SER A 1 177 ? -9.901 -6.556 10.536 1.00 89.94 177 SER A N 1
ATOM 1411 C CA . SER A 1 177 ? -9.173 -7.816 10.454 1.00 89.94 177 SER A CA 1
ATOM 1412 C C . SER A 1 177 ? -9.875 -8.848 11.320 1.00 89.94 177 SER A C 1
ATOM 1414 O O . SER A 1 177 ? -10.086 -8.619 12.511 1.00 89.94 177 SER A O 1
ATOM 1416 N N . PHE A 1 178 ? -10.247 -9.973 10.723 1.00 89.62 178 PHE A N 1
ATOM 1417 C CA . PHE A 1 178 ? -10.862 -11.103 11.404 1.00 89.62 178 PHE A CA 1
ATOM 1418 C C . PHE A 1 178 ? -9.888 -12.270 11.396 1.00 89.62 178 PHE A C 1
ATOM 1420 O O . PHE A 1 178 ? -9.422 -12.668 10.329 1.00 89.62 178 PHE A O 1
ATOM 1427 N N . VAL A 1 179 ? -9.617 -12.846 12.562 1.00 89.38 179 VAL A N 1
ATOM 1428 C CA . VAL A 1 179 ? -8.727 -14.001 12.715 1.00 89.38 179 VAL A CA 1
ATOM 1429 C C . VAL A 1 179 ? -9.461 -15.079 13.493 1.00 89.38 179 VAL A C 1
ATOM 1431 O O . VAL A 1 179 ? -9.775 -14.910 14.667 1.00 89.38 179 VAL A O 1
ATOM 1434 N N . LEU A 1 180 ? -9.759 -16.185 12.820 1.00 88.62 180 LEU A N 1
ATOM 1435 C CA . LEU A 1 180 ? -10.332 -17.379 13.426 1.00 88.62 180 LEU A CA 1
ATOM 1436 C C . LEU A 1 180 ? -9.209 -18.179 14.084 1.00 88.62 180 LEU A C 1
ATOM 1438 O O . LEU A 1 180 ? -8.261 -18.566 13.399 1.00 88.62 180 LEU A O 1
ATOM 1442 N N . ALA A 1 181 ? -9.333 -18.473 15.375 1.00 87.81 181 ALA A N 1
ATOM 1443 C CA . ALA A 1 181 ? -8.337 -19.225 16.130 1.00 87.81 181 ALA A CA 1
ATOM 1444 C C . ALA A 1 181 ? -8.972 -20.330 16.985 1.00 87.81 181 ALA A C 1
ATOM 1446 O O . ALA A 1 181 ? -10.137 -20.249 17.388 1.00 87.81 181 ALA A O 1
ATOM 1447 N N . LYS A 1 182 ? -8.190 -21.377 17.261 1.00 85.88 182 LYS A N 1
ATOM 1448 C CA . LYS A 1 182 ? -8.571 -22.453 18.187 1.00 85.88 182 LYS A CA 1
ATOM 1449 C C . LYS A 1 182 ? -8.409 -22.003 19.631 1.00 85.88 182 LYS A C 1
ATOM 1451 O O . LYS A 1 182 ? -7.409 -21.389 19.979 1.00 85.88 182 LYS A O 1
ATOM 1456 N N . ALA A 1 183 ? -9.355 -22.361 20.491 1.00 84.88 183 ALA A N 1
ATOM 1457 C CA . ALA A 1 183 ? -9.328 -21.978 21.901 1.00 84.88 183 ALA A CA 1
ATOM 1458 C C . ALA A 1 183 ? -8.227 -22.682 22.707 1.00 84.88 183 ALA A C 1
ATOM 1460 O O . ALA A 1 183 ? -7.684 -22.091 23.633 1.00 84.88 183 ALA A O 1
ATOM 1461 N N . GLU A 1 184 ? -7.906 -23.930 22.360 1.00 79.31 184 GLU A N 1
ATOM 1462 C CA . GLU A 1 184 ? -6.982 -24.775 23.126 1.00 79.31 184 GLU A CA 1
ATOM 1463 C C . GLU A 1 184 ? -5.543 -24.243 23.136 1.00 79.31 184 GLU A C 1
ATOM 1465 O O . GLU A 1 184 ? -4.877 -24.288 24.165 1.00 79.31 184 GLU A O 1
ATOM 1470 N N . ASN A 1 185 ? -5.075 -23.723 21.999 1.00 77.44 185 ASN A N 1
ATOM 1471 C CA . ASN A 1 185 ? -3.694 -23.282 21.799 1.00 77.44 185 ASN A CA 1
ATOM 1472 C C . ASN A 1 185 ? -3.577 -21.859 21.231 1.00 77.44 185 ASN A C 1
ATOM 1474 O O . ASN A 1 185 ? -2.487 -21.453 20.843 1.00 77.44 185 ASN A O 1
ATOM 1478 N N . GLU A 1 186 ? -4.697 -21.139 21.112 1.00 81.31 186 GLU A N 1
ATOM 1479 C CA . GLU A 1 186 ? -4.794 -19.818 20.470 1.00 81.31 186 GLU A CA 1
ATOM 1480 C C . GLU A 1 186 ? -4.178 -19.754 19.062 1.00 81.31 186 GLU A C 1
ATOM 1482 O O . GLU A 1 186 ? -3.827 -18.683 18.565 1.00 81.31 186 GLU A O 1
ATOM 1487 N N . LYS A 1 187 ? -4.070 -20.902 18.382 1.00 82.25 187 LYS A N 1
ATOM 1488 C CA . LYS A 1 187 ? -3.437 -20.980 17.070 1.00 82.25 187 LYS A CA 1
ATOM 1489 C C . LYS A 1 187 ? -4.389 -20.449 15.994 1.00 82.25 187 LYS A C 1
ATOM 1491 O O . LYS A 1 187 ? -5.528 -20.933 15.914 1.00 82.25 187 LYS A O 1
ATOM 1496 N N . PRO A 1 188 ? -3.946 -19.506 15.142 1.00 84.56 188 PRO A N 1
ATOM 1497 C CA . PRO A 1 188 ? -4.753 -19.019 14.035 1.00 84.56 188 PRO A CA 1
ATOM 1498 C C . PRO A 1 188 ? -4.980 -20.132 13.008 1.00 84.56 188 PRO A C 1
ATOM 1500 O O . PRO A 1 188 ? -4.077 -20.892 12.660 1.00 84.56 188 PRO A O 1
ATOM 1503 N N . VAL A 1 189 ? -6.216 -20.218 12.528 1.00 84.69 189 VAL A N 1
ATOM 1504 C CA . VAL A 1 189 ? -6.686 -21.178 11.521 1.00 84.69 189 VAL A CA 1
ATOM 1505 C C . VAL A 1 189 ? -6.893 -20.479 10.189 1.00 84.69 189 VAL A C 1
ATOM 1507 O O . VAL A 1 189 ? -6.506 -20.997 9.143 1.00 84.69 189 VAL A O 1
ATOM 1510 N N . ALA A 1 190 ? -7.504 -19.296 10.223 1.00 86.44 190 ALA A N 1
ATOM 1511 C CA . ALA A 1 190 ? -7.788 -18.510 9.038 1.00 86.44 190 ALA A CA 1
ATOM 1512 C C . ALA A 1 190 ? -7.930 -17.032 9.379 1.00 86.44 190 ALA A C 1
ATOM 1514 O O . ALA A 1 190 ? -8.230 -16.674 10.517 1.00 86.44 190 ALA A O 1
ATOM 1515 N N . TRP A 1 191 ? -7.752 -16.174 8.385 1.00 87.88 191 TRP A N 1
ATOM 1516 C CA . TRP A 1 191 ? -7.831 -14.732 8.562 1.00 87.88 191 TRP A CA 1
ATOM 1517 C C . TRP A 1 191 ? -8.415 -14.041 7.330 1.00 87.88 191 TRP A C 1
ATOM 1519 O O . TRP A 1 191 ? -8.409 -14.584 6.225 1.00 87.88 191 TRP A O 1
ATOM 1529 N N . VAL A 1 192 ? -8.939 -12.833 7.507 1.00 88.44 192 VAL A N 1
ATOM 1530 C CA . VAL A 1 192 ? -9.350 -11.971 6.399 1.00 88.44 192 VAL A CA 1
ATOM 1531 C C . VAL A 1 192 ? -9.348 -10.512 6.822 1.00 88.44 192 VAL A C 1
ATOM 1533 O O . VAL A 1 192 ? -9.732 -10.186 7.942 1.00 88.44 192 VAL A O 1
ATOM 1536 N N . ASN A 1 193 ? -8.953 -9.640 5.899 1.00 89.56 193 ASN A N 1
ATOM 1537 C CA . ASN A 1 193 ? -9.013 -8.194 6.070 1.00 89.56 193 ASN A CA 1
ATOM 1538 C C . ASN A 1 193 ? -10.091 -7.620 5.148 1.00 89.56 193 ASN A C 1
ATOM 1540 O O . ASN A 1 193 ? -10.207 -8.052 4.003 1.00 89.56 193 ASN A O 1
ATOM 1544 N N . PHE A 1 194 ? -10.878 -6.672 5.651 1.00 91.19 194 PHE A N 1
ATOM 1545 C CA . PHE A 1 194 ? -12.012 -6.063 4.960 1.00 91.19 194 PHE A CA 1
ATOM 1546 C C . PHE A 1 194 ? -11.993 -4.540 5.120 1.00 91.19 194 PHE A C 1
ATOM 1548 O O . PHE A 1 194 ? -12.194 -4.019 6.215 1.00 91.19 194 PHE A O 1
ATOM 1555 N N . ASN A 1 195 ? -11.764 -3.820 4.026 1.00 92.50 195 ASN A N 1
ATOM 1556 C CA . ASN A 1 195 ? -11.722 -2.366 3.978 1.00 92.50 195 ASN A CA 1
ATOM 1557 C C . ASN A 1 195 ? -13.141 -1.860 4.204 1.00 92.50 195 ASN A C 1
ATOM 1559 O O . ASN A 1 195 ? -14.072 -2.317 3.539 1.00 92.50 195 ASN A O 1
ATOM 1563 N N . LEU A 1 196 ? -13.291 -0.910 5.124 1.00 92.50 196 LEU A N 1
ATOM 1564 C CA . LEU A 1 196 ? -14.584 -0.308 5.442 1.00 92.50 196 LEU A CA 1
ATOM 1565 C C . LEU A 1 196 ? -15.086 0.618 4.338 1.00 92.50 196 LEU A C 1
ATOM 1567 O O . LEU A 1 196 ? -16.275 0.905 4.288 1.00 92.50 196 LEU A O 1
ATOM 1571 N N . PHE A 1 197 ? -14.194 1.041 3.448 1.00 92.38 197 PHE A N 1
ATOM 1572 C CA . PHE A 1 197 ? -14.508 1.844 2.278 1.00 92.38 197 PHE A CA 1
ATOM 1573 C C . PHE A 1 197 ? -14.151 1.064 1.007 1.00 92.38 197 PHE A C 1
ATOM 1575 O O . PHE A 1 197 ? -13.157 0.326 0.984 1.00 92.38 197 PHE A O 1
ATOM 1582 N N . ASP A 1 198 ? -14.949 1.192 -0.047 1.00 90.38 198 ASP A N 1
ATOM 1583 C CA . ASP A 1 198 ? -14.625 0.640 -1.369 1.00 90.38 198 ASP A CA 1
ATOM 1584 C C . ASP A 1 198 ? -13.636 1.534 -2.138 1.00 90.38 198 ASP A C 1
ATOM 1586 O O . ASP A 1 198 ? -13.003 2.407 -1.548 1.00 90.38 198 ASP A O 1
ATOM 1590 N N . GLU A 1 199 ? -13.410 1.268 -3.423 1.00 88.31 199 GLU A N 1
ATOM 1591 C CA . GLU A 1 199 ? -12.479 2.042 -4.256 1.00 88.31 199 GLU A CA 1
ATOM 1592 C C . GLU A 1 199 ? -12.993 3.451 -4.584 1.00 88.31 199 GLU A C 1
ATOM 1594 O O . GLU A 1 199 ? -12.202 4.391 -4.634 1.00 88.31 199 GLU A O 1
ATOM 1599 N N . GLU A 1 200 ? -14.312 3.616 -4.674 1.00 88.62 200 GLU A N 1
ATOM 1600 C CA . GLU A 1 200 ? -15.001 4.890 -4.909 1.00 88.62 200 GLU A CA 1
ATOM 1601 C C . GLU A 1 200 ? -15.194 5.711 -3.622 1.00 88.62 200 GLU A C 1
ATOM 1603 O O . GLU A 1 200 ? -15.732 6.812 -3.659 1.00 88.62 200 GLU A O 1
ATOM 1608 N N . ALA A 1 201 ? -14.690 5.205 -2.491 1.00 91.06 201 ALA A N 1
ATOM 1609 C CA . ALA A 1 201 ? -14.750 5.820 -1.169 1.00 91.06 201 ALA A CA 1
ATOM 1610 C C . ALA A 1 201 ? -16.117 5.760 -0.467 1.00 91.06 201 ALA A C 1
ATOM 1612 O O . ALA A 1 201 ? -16.303 6.438 0.549 1.00 91.06 201 ALA A O 1
ATOM 1613 N N . TYR A 1 202 ? -17.038 4.908 -0.923 1.00 91.12 202 TYR A N 1
ATOM 1614 C CA . TYR A 1 202 ? -18.274 4.631 -0.198 1.00 91.12 202 TYR A CA 1
ATOM 1615 C C . TYR A 1 202 ? -18.025 3.691 0.978 1.00 91.12 202 TYR A C 1
ATOM 1617 O O . TYR A 1 202 ? -17.290 2.704 0.894 1.00 91.12 202 TYR A O 1
ATOM 1625 N N . PHE A 1 203 ? -18.674 3.993 2.096 1.00 91.75 203 PHE A N 1
ATOM 1626 C CA . PHE A 1 203 ? -18.684 3.156 3.282 1.00 91.75 203 PHE A CA 1
ATOM 1627 C C . PHE A 1 203 ? -19.508 1.886 3.048 1.00 91.75 203 PHE A C 1
ATOM 1629 O O . PHE A 1 203 ? -20.661 1.920 2.615 1.00 91.75 203 PHE A O 1
ATOM 1636 N N . ARG A 1 204 ? -18.926 0.743 3.400 1.00 90.69 204 ARG A N 1
ATOM 1637 C CA . ARG A 1 204 ? -19.473 -0.588 3.135 1.00 90.69 204 ARG A CA 1
ATOM 1638 C C . ARG A 1 204 ? -20.318 -1.076 4.309 1.00 90.69 204 ARG A C 1
ATOM 1640 O O . ARG A 1 204 ? -19.954 -2.013 5.017 1.00 90.69 204 ARG A O 1
ATOM 1647 N N . GLY A 1 205 ? -21.465 -0.434 4.502 1.00 87.69 205 GLY A N 1
ATOM 1648 C CA . GLY A 1 205 ? -22.495 -0.860 5.450 1.00 87.69 205 GLY A CA 1
ATOM 1649 C C . GLY A 1 205 ? -23.218 -2.150 5.039 1.00 87.69 205 GLY A C 1
ATOM 1650 O O . GLY A 1 205 ? -23.084 -2.613 3.909 1.00 87.69 205 GLY A O 1
ATOM 1651 N N . GLY A 1 206 ? -24.007 -2.727 5.949 1.00 89.06 206 GLY A N 1
ATOM 1652 C CA . GLY A 1 206 ? -24.885 -3.862 5.645 1.00 89.06 206 GLY A CA 1
ATOM 1653 C C . GLY A 1 206 ? -24.244 -5.235 5.850 1.00 89.06 206 GLY A C 1
ATOM 1654 O O . GLY A 1 206 ? -23.314 -5.389 6.640 1.00 89.06 206 GLY A O 1
ATOM 1655 N N . GLU A 1 207 ? -24.804 -6.254 5.200 1.00 90.50 207 GLU A N 1
ATOM 1656 C CA . GLU A 1 207 ? -24.398 -7.657 5.348 1.00 90.50 207 GLU A CA 1
ATOM 1657 C C . GLU A 1 207 ? -23.326 -8.047 4.332 1.00 90.50 207 GLU A C 1
ATOM 1659 O O . GLU A 1 207 ? -23.459 -7.799 3.136 1.00 90.50 207 GLU A O 1
ATOM 1664 N N . HIS A 1 208 ? -22.273 -8.705 4.816 1.00 90.88 208 HIS A N 1
ATOM 1665 C CA . HIS A 1 208 ? -21.116 -9.100 4.023 1.00 90.88 208 HIS A CA 1
ATOM 1666 C C . HIS A 1 208 ? -20.814 -10.580 4.218 1.00 90.88 208 HIS A C 1
ATOM 1668 O O . HIS A 1 208 ? -20.853 -11.102 5.330 1.00 90.88 208 HIS A O 1
ATOM 1674 N N . THR A 1 209 ? -20.463 -11.255 3.123 1.00 91.06 209 THR A N 1
ATOM 1675 C CA . THR A 1 209 ? -19.913 -12.615 3.141 1.00 91.06 209 THR A CA 1
ATOM 1676 C C . THR A 1 209 ? -18.561 -12.604 2.447 1.00 91.06 209 THR A C 1
ATOM 1678 O O . THR A 1 209 ? -18.480 -12.318 1.252 1.00 91.06 209 THR A O 1
ATOM 1681 N N . VAL A 1 210 ? -17.496 -12.935 3.175 1.00 90.25 210 VAL A N 1
ATOM 1682 C CA . VAL A 1 210 ? -16.121 -12.861 2.662 1.00 90.25 210 VAL A CA 1
ATOM 1683 C C . VAL A 1 210 ? -15.416 -14.198 2.846 1.00 90.25 210 VAL A C 1
ATOM 1685 O O . VAL A 1 210 ? -15.620 -14.896 3.836 1.00 90.25 210 VAL A O 1
ATOM 1688 N N . ASN A 1 211 ? -14.592 -14.570 1.869 1.00 88.81 211 ASN A N 1
ATOM 1689 C CA . ASN A 1 211 ? -13.785 -15.785 1.931 1.00 88.81 211 ASN A CA 1
ATOM 1690 C C . ASN A 1 211 ? -12.527 -15.532 2.767 1.00 88.81 211 ASN A C 1
ATOM 1692 O O . ASN A 1 211 ? -11.873 -14.505 2.587 1.00 88.81 211 ASN A O 1
ATOM 1696 N N . MET A 1 212 ? -12.181 -16.469 3.644 1.00 87.38 212 MET A N 1
ATOM 1697 C CA . MET A 1 212 ? -11.013 -16.358 4.515 1.00 87.38 212 MET A CA 1
ATOM 1698 C C . MET A 1 212 ? -9.793 -17.042 3.902 1.00 87.38 212 MET A C 1
ATOM 1700 O O . MET A 1 212 ? -9.904 -18.068 3.223 1.00 87.38 212 MET A O 1
ATOM 1704 N N . TRP A 1 213 ? -8.625 -16.473 4.169 1.00 85.06 213 TRP A N 1
ATOM 1705 C CA . TRP A 1 213 ? -7.331 -17.053 3.852 1.00 85.06 213 TRP A CA 1
ATOM 1706 C C . TRP A 1 213 ? -6.955 -18.087 4.914 1.00 85.06 213 TRP A C 1
ATOM 1708 O O . TRP A 1 213 ? -7.136 -17.810 6.102 1.00 85.06 213 TRP A O 1
ATOM 1718 N N . PRO A 1 214 ? -6.426 -19.261 4.537 1.00 83.19 214 PRO A N 1
ATOM 1719 C CA . PRO A 1 214 ? -5.871 -20.189 5.513 1.00 83.19 214 PRO A CA 1
ATOM 1720 C C . PRO A 1 214 ? -4.668 -19.549 6.223 1.00 83.19 214 PRO A C 1
ATOM 1722 O O . PRO A 1 214 ? -3.906 -18.785 5.625 1.00 83.19 214 PRO A O 1
ATOM 1725 N N . ALA A 1 215 ? -4.484 -19.859 7.504 1.00 76.12 215 ALA A N 1
ATOM 1726 C CA . ALA A 1 215 ? -3.287 -19.453 8.228 1.00 76.12 215 ALA A CA 1
ATOM 1727 C C . ALA A 1 215 ? -2.061 -20.165 7.631 1.00 76.12 215 ALA A C 1
ATOM 1729 O O . ALA A 1 215 ? -2.030 -21.390 7.500 1.00 76.12 215 ALA A O 1
ATOM 1730 N N . THR A 1 216 ? -1.048 -19.393 7.241 1.00 67.62 216 THR A N 1
ATOM 1731 C CA . THR A 1 216 ? 0.235 -19.927 6.771 1.00 67.62 216 THR A CA 1
ATOM 1732 C C . THR A 1 216 ? 1.129 -20.283 7.964 1.00 67.62 216 THR A C 1
ATOM 1734 O O . THR A 1 216 ? 0.964 -19.744 9.057 1.00 67.62 216 THR A O 1
ATOM 1737 N N . ARG A 1 217 ? 2.111 -21.180 7.778 1.00 53.41 217 ARG A N 1
ATOM 1738 C CA . ARG A 1 217 ? 3.038 -21.605 8.854 1.00 53.41 217 ARG A CA 1
ATOM 1739 C C . ARG A 1 217 ? 3.790 -20.433 9.514 1.00 53.41 217 ARG A C 1
ATOM 1741 O O . ARG A 1 217 ? 4.167 -20.526 10.673 1.00 53.41 217 ARG A O 1
ATOM 1748 N N . ASN A 1 218 ? 3.941 -19.307 8.813 1.00 50.94 218 ASN A N 1
ATOM 1749 C CA . ASN A 1 218 ? 4.632 -18.112 9.311 1.00 50.94 218 ASN A CA 1
ATOM 1750 C C . ASN A 1 218 ? 3.853 -17.336 10.392 1.00 50.94 218 ASN A C 1
ATOM 1752 O O . ASN A 1 218 ? 4.421 -16.447 11.019 1.00 50.94 218 ASN A O 1
ATOM 1756 N N . PHE A 1 219 ? 2.580 -17.667 10.641 1.00 52.19 219 PHE A N 1
ATOM 1757 C CA . PHE A 1 219 ? 1.824 -17.114 11.772 1.00 52.19 219 PHE A CA 1
ATOM 1758 C C . PHE A 1 219 ? 2.315 -17.632 13.139 1.00 52.19 219 PHE A C 1
ATOM 1760 O O . PHE A 1 219 ? 1.920 -17.087 14.162 1.00 52.19 219 PHE A O 1
ATOM 1767 N N . GLU A 1 220 ? 3.162 -18.670 13.182 1.00 42.88 220 GLU A N 1
ATOM 1768 C CA . GLU A 1 220 ? 3.649 -19.265 14.438 1.00 42.88 220 GLU A CA 1
ATOM 1769 C C . GLU A 1 220 ? 4.814 -18.493 15.087 1.00 42.88 220 GLU A C 1
ATOM 1771 O O . GLU A 1 220 ? 5.077 -18.684 16.271 1.00 42.88 220 GLU A O 1
ATOM 1776 N N . SER A 1 221 ? 5.516 -17.625 14.349 1.00 35.97 221 SER A N 1
ATOM 1777 C CA . SER A 1 221 ? 6.800 -17.044 14.783 1.00 35.97 221 SER A CA 1
ATOM 1778 C C . SER A 1 221 ? 6.801 -15.533 15.022 1.00 35.97 221 SER A C 1
ATOM 1780 O O . SER A 1 221 ? 7.825 -14.983 15.425 1.00 35.97 221 SER A O 1
ATOM 1782 N N . SER A 1 222 ? 5.679 -14.843 14.821 1.00 37.62 222 SER A N 1
ATOM 1783 C CA . SER A 1 222 ? 5.578 -13.406 15.083 1.00 37.62 222 SER A CA 1
ATOM 1784 C C . SER A 1 222 ? 4.441 -13.127 16.057 1.00 37.62 222 SER A C 1
ATOM 1786 O O . SER A 1 222 ? 3.318 -13.587 15.893 1.00 37.62 222 SER A O 1
ATOM 1788 N N . SER A 1 223 ? 4.739 -12.347 17.087 1.00 37.94 223 SER A N 1
ATOM 1789 C CA . SER A 1 223 ? 3.843 -11.842 18.135 1.00 37.94 223 SER A CA 1
ATOM 1790 C C . SER A 1 223 ? 2.644 -11.011 17.631 1.00 37.94 223 SER A C 1
ATOM 1792 O O . SER A 1 223 ? 1.922 -10.413 18.427 1.00 37.94 223 SER A O 1
ATOM 1794 N N . SER A 1 224 ? 2.404 -10.970 16.322 1.00 50.09 224 SER A N 1
ATOM 1795 C CA . SER A 1 224 ? 1.336 -10.240 15.655 1.00 50.09 224 SER A CA 1
ATOM 1796 C C . SER A 1 224 ? 0.199 -11.183 15.270 1.00 50.09 224 SER A C 1
ATOM 1798 O O . SER A 1 224 ? 0.251 -11.865 14.250 1.00 50.09 224 SER A O 1
ATOM 1800 N N . GLN A 1 225 ? -0.866 -11.184 16.072 1.00 59.19 225 GLN A N 1
ATOM 1801 C CA . GLN A 1 225 ? -2.083 -11.966 15.820 1.00 59.19 225 GLN A CA 1
ATOM 1802 C C . GLN A 1 225 ? -2.822 -11.562 14.526 1.00 59.19 225 GLN A C 1
ATOM 1804 O O . GLN A 1 225 ? -3.731 -12.274 14.120 1.00 59.19 225 GLN A O 1
ATOM 1809 N N . PHE A 1 226 ? -2.441 -10.461 13.864 1.00 59.97 226 PHE A N 1
ATOM 1810 C CA . PHE A 1 226 ? -3.109 -9.909 12.682 1.00 59.97 226 PHE A CA 1
ATOM 1811 C C . PHE A 1 226 ? -2.156 -9.720 11.498 1.00 59.97 226 PHE A C 1
ATOM 1813 O O . PHE A 1 226 ? -0.991 -9.370 11.672 1.00 59.97 226 PHE A O 1
ATOM 1820 N N . ASN A 1 227 ? -2.680 -9.878 10.279 1.00 64.38 227 ASN A N 1
ATOM 1821 C CA . ASN A 1 227 ? -1.998 -9.425 9.071 1.00 64.38 227 ASN A CA 1
ATOM 1822 C C . ASN A 1 227 ? -2.313 -7.937 8.849 1.00 64.38 227 ASN A C 1
ATOM 1824 O O . ASN A 1 227 ? -3.477 -7.576 8.689 1.00 64.38 227 ASN A O 1
ATOM 1828 N N . TYR A 1 228 ? -1.288 -7.086 8.833 1.00 57.94 228 TYR A N 1
ATOM 1829 C CA . TYR A 1 228 ? -1.426 -5.622 8.776 1.00 57.94 228 TYR A CA 1
ATOM 1830 C C . TYR A 1 228 ? -1.650 -5.055 7.372 1.00 57.94 228 TYR A C 1
ATOM 1832 O O . TYR A 1 228 ? -1.907 -3.866 7.209 1.00 57.94 228 TYR A O 1
ATOM 1840 N N . THR A 1 229 ? -1.540 -5.890 6.341 1.00 58.31 229 THR A N 1
ATOM 1841 C CA . THR A 1 229 ? -1.799 -5.452 4.966 1.00 58.31 229 THR A CA 1
ATOM 1842 C C . THR A 1 229 ? -3.306 -5.317 4.739 1.00 58.31 229 THR A C 1
ATOM 1844 O O . THR A 1 229 ? -4.057 -6.116 5.279 1.00 58.31 229 THR A O 1
ATOM 1847 N N . GLY A 1 230 ? -3.776 -4.319 3.980 1.00 57.22 230 GLY A N 1
ATOM 1848 C CA . GLY A 1 230 ? -5.214 -4.095 3.740 1.00 57.22 230 GLY A CA 1
ATOM 1849 C C . GLY A 1 230 ? -5.946 -5.292 3.105 1.00 57.22 230 GLY A C 1
ATOM 1850 O O . GLY A 1 230 ? -5.398 -6.388 2.976 1.00 57.22 230 GLY A O 1
ATOM 1851 N N . THR A 1 231 ? -7.202 -5.104 2.684 1.00 57.66 231 THR A N 1
ATOM 1852 C CA . THR A 1 231 ? -8.002 -6.198 2.086 1.00 57.66 231 THR A CA 1
ATOM 1853 C C . THR A 1 231 ? -7.233 -6.948 1.010 1.00 57.66 231 THR A C 1
ATOM 1855 O O . THR A 1 231 ? -6.865 -6.391 -0.024 1.00 57.66 231 THR A O 1
ATOM 1858 N N . LYS A 1 232 ? -7.021 -8.241 1.246 1.00 68.00 232 LYS A N 1
ATOM 1859 C CA . LYS A 1 232 ? -6.537 -9.151 0.216 1.00 68.00 232 LYS A CA 1
ATOM 1860 C C . LYS A 1 232 ? -7.720 -9.671 -0.581 1.00 68.00 232 LYS A C 1
ATOM 1862 O O . LYS A 1 232 ? -8.809 -9.878 -0.048 1.00 68.00 232 LYS A O 1
ATOM 1867 N N . LEU A 1 233 ? -7.487 -9.855 -1.875 1.00 68.75 233 LEU A N 1
ATOM 1868 C CA . LEU A 1 233 ? -8.490 -10.341 -2.817 1.00 68.75 233 LEU A CA 1
ATOM 1869 C C . LEU A 1 233 ? -8.929 -11.768 -2.447 1.00 68.75 233 LEU A C 1
ATOM 1871 O O . LEU A 1 233 ? -8.372 -12.400 -1.558 1.00 68.75 233 LEU A O 1
ATOM 1875 N N . LYS A 1 234 ? -9.984 -12.278 -3.076 1.00 74.06 234 LYS A N 1
ATOM 1876 C CA . LYS A 1 234 ? -10.532 -13.599 -2.742 1.00 74.06 234 LYS A CA 1
ATOM 1877 C C . LYS A 1 234 ? -9.500 -14.723 -3.010 1.00 74.06 234 LYS A C 1
ATOM 1879 O O . LYS A 1 234 ? -8.973 -14.757 -4.122 1.00 74.06 234 LYS A O 1
ATOM 1884 N N . PRO A 1 235 ? -9.301 -15.697 -2.094 1.00 75.31 235 PRO A N 1
ATOM 1885 C CA . PRO A 1 235 ? -8.479 -16.876 -2.377 1.00 75.31 235 PRO A CA 1
ATOM 1886 C C . PRO A 1 235 ? -9.175 -17.784 -3.405 1.00 75.31 235 PRO A C 1
ATOM 1888 O O . PRO A 1 235 ? -10.383 -18.031 -3.305 1.00 75.31 235 PRO A O 1
ATOM 1891 N N . ARG A 1 236 ? -8.425 -18.331 -4.368 1.00 67.88 236 ARG A N 1
ATOM 1892 C CA . ARG A 1 236 ? -8.885 -19.278 -5.400 1.00 67.88 236 ARG A CA 1
ATOM 1893 C C . ARG A 1 236 ? -9.528 -20.525 -4.799 1.00 67.88 236 ARG A C 1
ATOM 1895 O O . ARG A 1 236 ? -10.521 -21.006 -5.339 1.00 67.88 236 ARG A O 1
ATOM 1902 N N . LYS A 1 237 ? -8.964 -21.058 -3.710 1.00 67.12 237 LYS A N 1
ATOM 1903 C CA . LYS A 1 237 ? -9.390 -22.334 -3.098 1.00 67.12 237 LYS A CA 1
ATOM 1904 C C . LYS A 1 237 ? -9.977 -22.176 -1.695 1.00 67.12 237 LYS A C 1
ATOM 1906 O O . LYS A 1 237 ? -9.960 -23.126 -0.916 1.00 67.12 237 LYS A O 1
ATOM 1911 N N . SER A 1 238 ? -10.483 -20.993 -1.343 1.00 71.38 238 SER A N 1
ATOM 1912 C CA . SER A 1 238 ? -11.043 -20.802 -0.004 1.00 71.38 238 SER A CA 1
ATOM 1913 C C . SER A 1 238 ? -12.276 -21.673 0.217 1.00 71.38 238 SER A C 1
ATOM 1915 O O . SER A 1 238 ? -13.248 -21.608 -0.537 1.00 71.38 238 SER A O 1
ATOM 1917 N N . GLN A 1 239 ? -12.232 -22.459 1.288 1.00 79.19 239 GLN A N 1
ATOM 1918 C CA . GLN A 1 239 ? -13.349 -23.268 1.768 1.00 79.19 239 GLN A CA 1
ATOM 1919 C C . GLN A 1 239 ? -13.998 -22.671 3.023 1.00 79.19 239 GLN A C 1
ATOM 1921 O O . GLN A 1 239 ? -14.935 -23.267 3.542 1.00 79.19 239 GLN A O 1
ATOM 1926 N N . LEU A 1 240 ? -13.512 -21.518 3.501 1.00 86.00 240 LEU A N 1
ATOM 1927 C CA . LEU A 1 240 ? -13.960 -20.835 4.717 1.00 86.00 240 LEU A CA 1
ATOM 1928 C C . LEU A 1 240 ? -14.587 -19.490 4.365 1.00 86.00 240 LEU A C 1
ATOM 1930 O O . LEU A 1 240 ? -13.976 -18.678 3.669 1.00 86.00 240 LEU A O 1
ATOM 1934 N N . LYS A 1 241 ? -15.784 -19.226 4.886 1.00 89.00 241 LYS A N 1
ATOM 1935 C CA . LYS A 1 241 ? -16.484 -17.953 4.697 1.00 89.00 241 LYS A CA 1
ATOM 1936 C C . LYS A 1 241 ? -16.932 -17.385 6.029 1.00 89.00 241 LYS A C 1
ATOM 1938 O O . LYS A 1 241 ? -17.555 -18.092 6.817 1.00 89.00 241 LYS A O 1
ATOM 1943 N N . ILE A 1 242 ? -16.673 -16.101 6.236 1.00 89.69 242 ILE A N 1
ATOM 1944 C CA . ILE A 1 242 ? -17.194 -15.331 7.364 1.00 89.69 242 ILE A CA 1
ATOM 1945 C C . ILE A 1 242 ? -18.379 -14.485 6.905 1.00 89.69 242 ILE A C 1
ATOM 1947 O O . ILE A 1 242 ? -18.335 -13.881 5.829 1.00 89.69 242 ILE A O 1
ATOM 1951 N N . GLN A 1 243 ? -19.430 -14.458 7.720 1.00 91.62 243 GLN A N 1
ATOM 1952 C CA . GLN A 1 243 ? -20.603 -13.611 7.546 1.00 91.62 243 GLN A CA 1
ATOM 1953 C C . GLN A 1 243 ? -20.712 -12.642 8.717 1.00 91.62 243 GLN A C 1
ATOM 1955 O O . GLN A 1 243 ? -20.654 -13.039 9.883 1.00 91.62 243 GLN A O 1
ATOM 1960 N N . PHE A 1 244 ? -20.845 -11.359 8.401 1.00 91.44 244 PHE A N 1
ATOM 1961 C CA . PHE A 1 244 ? -20.960 -10.295 9.390 1.00 91.44 244 PHE A CA 1
ATOM 1962 C C . PHE A 1 244 ? -21.792 -9.139 8.838 1.00 91.44 244 PHE A C 1
ATOM 1964 O O . PHE A 1 244 ? -21.931 -8.972 7.627 1.00 91.44 244 PHE A O 1
ATOM 1971 N N . LYS A 1 245 ? -22.340 -8.328 9.741 1.00 89.25 245 LYS A N 1
ATOM 1972 C CA . LYS A 1 245 ? -23.168 -7.168 9.419 1.00 89.25 245 LYS A CA 1
ATOM 1973 C C . LYS A 1 245 ? -22.578 -5.912 10.036 1.00 89.25 245 LYS A C 1
ATOM 1975 O O . LYS A 1 245 ? -22.381 -5.861 11.245 1.00 89.25 245 LYS A O 1
ATOM 1980 N N . ILE A 1 246 ? -22.322 -4.893 9.227 1.00 89.62 246 ILE A N 1
ATOM 1981 C CA . ILE A 1 246 ? -21.862 -3.580 9.686 1.00 89.62 246 ILE A CA 1
ATOM 1982 C C . ILE A 1 246 ? -23.076 -2.661 9.818 1.00 89.62 246 ILE A C 1
ATOM 1984 O O . ILE A 1 246 ? -23.863 -2.523 8.877 1.00 89.62 246 ILE A O 1
ATOM 1988 N N . ALA A 1 247 ? -23.232 -2.029 10.982 1.00 84.56 247 ALA A N 1
ATOM 1989 C CA . ALA A 1 247 ? -24.278 -1.039 11.186 1.00 84.56 247 ALA A CA 1
ATOM 1990 C C . ALA A 1 247 ? -23.999 0.190 10.311 1.00 84.56 247 ALA A C 1
ATOM 1992 O O . ALA A 1 247 ? -22.903 0.748 10.342 1.00 84.56 247 ALA A O 1
ATOM 1993 N N . SER A 1 248 ? -25.001 0.608 9.539 1.00 78.50 248 SER A N 1
ATOM 1994 C CA . SER A 1 248 ? -24.937 1.810 8.711 1.00 78.50 248 SER A CA 1
ATOM 1995 C C . SER A 1 248 ? -26.138 2.695 9.021 1.00 78.50 248 SER A C 1
ATOM 1997 O O . SER A 1 248 ? -27.255 2.174 9.052 1.00 78.50 248 SER A O 1
ATOM 1999 N N . PRO A 1 249 ? -25.941 4.000 9.272 1.00 70.44 249 PRO A N 1
ATOM 2000 C CA . PRO A 1 249 ? -27.043 4.918 9.538 1.00 70.44 249 PRO A CA 1
ATOM 2001 C C . PRO A 1 249 ? -27.872 5.203 8.280 1.00 70.44 249 PRO A C 1
ATOM 2003 O O . PRO A 1 249 ? -29.082 5.378 8.380 1.00 70.44 249 PRO A O 1
ATOM 2006 N N . THR A 1 250 ? -27.236 5.213 7.105 1.00 72.62 250 THR A N 1
ATOM 2007 C CA . THR A 1 250 ? -27.881 5.413 5.800 1.00 72.62 250 THR A CA 1
ATOM 2008 C C . THR A 1 250 ? -27.320 4.438 4.765 1.00 72.62 250 THR A C 1
ATOM 2010 O O . THR A 1 250 ? -26.332 3.737 5.011 1.00 72.62 250 THR A O 1
ATOM 2013 N N . ASN A 1 251 ? -27.978 4.339 3.608 1.00 67.19 251 ASN A N 1
ATOM 2014 C CA . ASN A 1 251 ? -27.603 3.377 2.568 1.00 67.19 251 ASN A CA 1
ATOM 2015 C C . ASN A 1 251 ? -26.390 3.818 1.731 1.00 67.19 251 ASN A C 1
ATOM 2017 O O . ASN A 1 251 ? -25.839 2.984 1.016 1.00 67.19 251 ASN A O 1
ATOM 2021 N N . LYS A 1 252 ? -25.975 5.094 1.795 1.00 80.81 252 LYS A N 1
ATOM 2022 C CA . LYS A 1 252 ? -24.848 5.641 1.022 1.00 80.81 252 LYS A CA 1
ATOM 2023 C C . LYS A 1 252 ? -24.127 6.745 1.789 1.00 80.81 252 LYS A C 1
ATOM 2025 O O . LYS A 1 252 ? -24.533 7.900 1.753 1.00 80.81 252 LYS A O 1
ATOM 2030 N N . VAL A 1 253 ? -23.040 6.370 2.452 1.00 86.94 253 VAL A N 1
ATOM 2031 C CA . VAL A 1 253 ? -22.130 7.302 3.126 1.00 86.94 253 VAL A CA 1
ATOM 2032 C C . VAL A 1 253 ? -20.831 7.354 2.332 1.00 86.94 253 VAL A C 1
ATOM 2034 O O . VAL A 1 253 ? -20.262 6.303 2.038 1.00 86.94 253 VAL A O 1
ATOM 2037 N N . LEU A 1 254 ? -20.358 8.550 1.995 1.00 90.94 254 LEU A N 1
ATOM 2038 C CA . LEU A 1 254 ? -19.143 8.770 1.210 1.00 90.94 254 LEU A CA 1
ATOM 2039 C C . LEU A 1 254 ? -18.057 9.410 2.082 1.00 90.94 254 LEU A C 1
ATOM 2041 O O . LEU A 1 254 ? -18.327 10.336 2.848 1.00 90.94 254 LEU A O 1
ATOM 2045 N N . PHE A 1 255 ? -16.817 8.933 1.969 1.00 91.19 255 PHE A N 1
ATOM 2046 C CA . PHE A 1 255 ? -15.683 9.633 2.568 1.00 91.19 255 PHE A CA 1
ATOM 2047 C C . PHE A 1 255 ? -15.406 10.931 1.785 1.00 91.19 255 PHE A C 1
ATOM 2049 O O . PHE A 1 255 ? -15.323 10.881 0.557 1.00 91.19 255 PHE A O 1
ATOM 2056 N N . PRO A 1 256 ? -15.235 12.083 2.454 1.00 90.75 256 PRO A N 1
ATOM 2057 C CA . PRO A 1 256 ? -15.143 13.369 1.775 1.00 90.75 256 PRO A CA 1
ATOM 2058 C C . PRO A 1 256 ? -13.918 13.457 0.864 1.00 90.75 256 PRO A C 1
ATOM 2060 O O . PRO A 1 256 ? -12.813 13.037 1.216 1.00 90.75 256 PRO A O 1
ATOM 2063 N N . ASP A 1 257 ? -14.112 14.053 -0.309 1.00 90.69 257 ASP A N 1
ATOM 2064 C CA . ASP A 1 257 ? -13.028 14.332 -1.243 1.00 90.69 257 ASP A CA 1
ATOM 2065 C C . ASP A 1 257 ? -12.119 15.473 -0.751 1.00 90.69 257 ASP A C 1
ATOM 2067 O O . ASP A 1 257 ? -12.396 16.180 0.222 1.00 90.69 257 ASP A O 1
ATOM 2071 N N . LYS A 1 258 ? -11.002 15.679 -1.450 1.00 90.75 258 LYS A N 1
ATOM 2072 C CA . LYS A 1 258 ? -9.993 16.687 -1.100 1.00 90.75 258 LYS A CA 1
ATOM 2073 C C . LYS A 1 258 ? -10.583 18.091 -0.924 1.00 90.75 258 LYS A C 1
ATOM 2075 O O . LYS A 1 258 ? -10.225 18.791 0.025 1.00 90.75 258 LYS A O 1
ATOM 2080 N N . ASP A 1 259 ? -11.477 18.510 -1.814 1.00 89.69 259 ASP A N 1
ATOM 2081 C CA . ASP A 1 259 ? -12.047 19.858 -1.787 1.00 89.69 259 ASP A CA 1
ATOM 2082 C C . ASP A 1 259 ? -13.097 20.015 -0.681 1.00 89.69 259 ASP A C 1
ATOM 2084 O O . ASP A 1 259 ? -13.167 21.059 -0.026 1.00 89.69 259 ASP A O 1
ATOM 2088 N N . THR A 1 260 ? -13.853 18.958 -0.390 1.00 90.00 260 THR A N 1
ATOM 2089 C CA . THR A 1 260 ? -14.756 18.884 0.761 1.00 90.00 260 THR A CA 1
ATOM 2090 C C . THR A 1 260 ? -13.989 18.949 2.070 1.00 90.00 260 THR A C 1
ATOM 2092 O O . THR A 1 260 ? -14.341 19.737 2.950 1.00 90.00 260 THR A O 1
ATOM 2095 N N . ILE A 1 261 ? -12.890 18.206 2.191 1.00 91.25 261 ILE A N 1
ATOM 2096 C CA . ILE A 1 261 ? -12.001 18.263 3.356 1.00 91.25 261 ILE A CA 1
ATOM 2097 C C . ILE A 1 261 ? -11.446 19.686 3.538 1.00 91.25 261 ILE A C 1
ATOM 2099 O O . ILE A 1 261 ? -11.489 20.223 4.646 1.00 91.25 261 ILE A O 1
ATOM 2103 N N . ARG A 1 262 ? -10.986 20.345 2.462 1.00 92.31 262 ARG A N 1
ATOM 2104 C CA . ARG A 1 262 ? -10.513 21.746 2.508 1.00 92.31 262 ARG A CA 1
ATOM 2105 C C . ARG A 1 262 ? -11.581 22.708 3.014 1.00 92.31 262 ARG A C 1
ATOM 2107 O O . ARG A 1 262 ? -11.280 23.571 3.840 1.00 92.31 262 ARG A O 1
ATOM 2114 N N . ARG A 1 263 ? -12.825 22.558 2.548 1.00 89.38 263 ARG A N 1
ATOM 2115 C CA . ARG A 1 263 ? -13.961 23.362 3.024 1.00 89.38 263 ARG A CA 1
ATOM 2116 C C . ARG A 1 263 ? -14.193 23.172 4.523 1.00 89.38 263 ARG A C 1
ATOM 2118 O O . ARG A 1 263 ? -14.308 24.170 5.232 1.00 89.38 263 ARG A O 1
ATOM 2125 N N . HIS A 1 264 ? -14.176 21.932 5.015 1.00 87.69 264 HIS A N 1
ATOM 2126 C CA . HIS A 1 264 ? -14.304 21.643 6.448 1.00 87.69 264 HIS A CA 1
ATOM 2127 C C . HIS A 1 264 ? -13.179 22.262 7.283 1.00 87.69 264 HIS A C 1
ATOM 2129 O O . HIS A 1 264 ? -13.439 22.818 8.350 1.00 87.69 264 HIS A O 1
ATOM 2135 N N . ILE A 1 265 ? -11.932 22.184 6.809 1.00 88.69 265 ILE A N 1
ATOM 2136 C CA . ILE A 1 265 ? -10.780 22.792 7.489 1.00 88.69 265 ILE A CA 1
ATOM 2137 C C . ILE A 1 265 ? -10.983 24.305 7.609 1.00 88.69 265 ILE A C 1
ATOM 2139 O O . ILE A 1 265 ? -10.896 24.842 8.712 1.00 88.69 265 ILE A O 1
ATOM 2143 N N . LYS A 1 266 ? -11.340 24.975 6.506 1.00 87.94 266 LYS A N 1
ATOM 2144 C CA . LYS A 1 266 ? -11.571 26.426 6.484 1.00 87.94 266 LYS A CA 1
ATOM 2145 C C . LYS A 1 266 ? -12.691 26.851 7.441 1.00 87.94 266 LYS A C 1
ATOM 2147 O O . LYS A 1 266 ? -12.488 27.735 8.264 1.00 87.94 266 LYS A O 1
ATOM 2152 N N . GLN A 1 267 ? -13.836 26.167 7.404 1.00 84.56 267 GLN A N 1
ATOM 2153 C CA . GLN A 1 267 ? -14.960 26.447 8.309 1.00 84.56 267 GLN A CA 1
ATOM 2154 C C . GLN A 1 267 ? -14.566 26.299 9.789 1.00 84.56 267 GLN A C 1
ATOM 2156 O O . GLN A 1 267 ? -14.916 27.137 10.620 1.00 84.56 267 GLN A O 1
ATOM 2161 N N . ASN A 1 268 ? -13.797 25.259 10.130 1.00 82.81 268 ASN A N 1
ATOM 2162 C CA . ASN A 1 268 ? -13.310 25.050 11.494 1.00 82.81 268 ASN A CA 1
ATOM 2163 C C . ASN A 1 268 ? -12.296 26.116 11.934 1.00 82.81 268 ASN A C 1
ATOM 2165 O O . ASN A 1 268 ? -12.262 26.474 13.113 1.00 82.81 268 ASN A O 1
ATOM 2169 N N . GLN A 1 269 ? -11.468 26.621 11.017 1.00 81.69 269 GLN A N 1
ATOM 2170 C CA . GLN A 1 269 ? -10.549 27.726 11.293 1.00 81.69 269 GLN A CA 1
ATOM 2171 C C . GLN A 1 269 ? -11.299 29.027 11.568 1.00 81.69 269 GLN A C 1
ATOM 2173 O O . GLN A 1 269 ? -11.001 29.688 12.559 1.00 81.69 269 GLN A O 1
ATOM 2178 N N . ASP A 1 270 ? -12.311 29.354 10.764 1.00 77.81 270 ASP A N 1
ATOM 2179 C CA . ASP A 1 270 ? -13.137 30.549 10.961 1.00 77.81 270 ASP A CA 1
ATOM 2180 C C . ASP A 1 270 ? -13.841 30.521 12.333 1.00 77.81 270 ASP A C 1
ATOM 2182 O O . ASP A 1 270 ? -13.818 31.505 13.078 1.00 77.81 270 ASP A O 1
ATOM 2186 N N . LEU A 1 271 ? -14.375 29.357 12.726 1.00 76.44 271 LEU A N 1
ATOM 2187 C CA . LEU A 1 271 ? -14.966 29.131 14.050 1.00 76.44 271 LEU A CA 1
ATOM 2188 C C . LEU A 1 271 ? -13.950 29.304 15.190 1.00 76.44 271 LEU A C 1
ATOM 2190 O O . LEU A 1 271 ? -14.259 29.953 16.192 1.00 76.44 271 LEU A O 1
ATOM 2194 N N . LYS A 1 272 ? -12.740 28.745 15.052 1.00 78.56 272 LYS A N 1
ATOM 2195 C CA . LYS A 1 272 ? -11.665 28.912 16.047 1.00 78.56 272 LYS A CA 1
ATOM 2196 C C . LYS A 1 272 ? -11.245 30.372 16.174 1.00 78.56 272 LYS A C 1
ATOM 2198 O O . LYS A 1 272 ? -11.184 30.878 17.289 1.00 78.56 272 LYS A O 1
ATOM 2203 N N . ASN A 1 273 ? -11.041 31.061 15.054 1.00 78.12 273 ASN A N 1
ATOM 2204 C CA . ASN A 1 273 ? -10.665 32.473 15.027 1.00 78.12 273 ASN A CA 1
ATOM 2205 C C . ASN A 1 273 ? -11.709 33.340 15.744 1.00 78.12 273 ASN A C 1
ATOM 2207 O O . ASN A 1 273 ? -11.352 34.201 16.548 1.00 78.12 273 ASN A O 1
ATOM 2211 N N . TYR A 1 274 ? -12.999 33.072 15.524 1.00 71.75 274 TYR A N 1
ATOM 2212 C CA . TYR A 1 274 ? -14.088 33.759 16.220 1.00 71.75 274 TYR A CA 1
ATOM 2213 C C . TYR A 1 274 ? -14.093 33.482 17.736 1.00 71.75 274 TYR A C 1
ATOM 2215 O O . TYR A 1 274 ? -14.238 34.402 18.548 1.00 71.75 274 TYR A O 1
ATOM 2223 N N . GLN A 1 275 ? -13.893 32.225 18.145 1.00 74.25 275 GLN A N 1
ATOM 2224 C CA . GLN A 1 275 ? -13.809 31.849 19.561 1.00 74.25 275 GLN A CA 1
ATOM 2225 C C . GLN A 1 275 ? -12.586 32.459 20.256 1.00 74.25 275 GLN A C 1
ATOM 2227 O O . GLN A 1 275 ? -12.692 32.909 21.398 1.00 74.25 275 GLN A O 1
ATOM 2232 N N . ASP A 1 276 ? -11.439 32.498 19.582 1.00 76.00 276 ASP A N 1
ATOM 2233 C CA . ASP A 1 276 ? -10.201 33.080 20.096 1.00 76.00 276 ASP A CA 1
ATOM 2234 C C . ASP A 1 276 ? -10.309 34.603 20.201 1.00 76.00 276 ASP A C 1
ATOM 2236 O O . ASP A 1 276 ? -9.943 35.161 21.233 1.00 76.00 276 ASP A O 1
ATOM 2240 N N . PHE A 1 277 ? -10.902 35.268 19.204 1.00 74.81 277 PHE A N 1
ATOM 2241 C CA . PHE A 1 277 ? -11.241 36.692 19.266 1.00 74.81 277 PHE A CA 1
ATOM 2242 C C . PHE A 1 277 ? -12.136 37.003 20.475 1.00 74.81 277 PHE A C 1
ATOM 2244 O O . PHE A 1 277 ? -11.823 37.884 21.279 1.00 74.81 277 PHE A O 1
ATOM 2251 N N . THR A 1 278 ? -13.191 36.209 20.676 1.00 68.88 278 THR A N 1
ATOM 2252 C CA . THR A 1 278 ? -14.111 36.349 21.816 1.00 68.88 278 THR A CA 1
ATOM 2253 C C . THR A 1 278 ? -13.399 36.106 23.151 1.00 68.88 278 THR A C 1
ATOM 2255 O O . THR A 1 278 ? -13.591 36.844 24.116 1.00 68.88 278 THR A O 1
ATOM 2258 N N . ARG A 1 279 ? -12.515 35.103 23.219 1.00 67.38 279 ARG A N 1
ATOM 2259 C CA . ARG A 1 279 ? -11.735 34.787 24.424 1.00 67.38 279 ARG A CA 1
ATOM 2260 C C . ARG A 1 279 ? -10.697 35.866 24.739 1.00 67.38 279 ARG A C 1
ATOM 2262 O O . ARG A 1 279 ? -10.455 36.142 25.913 1.00 67.38 279 ARG A O 1
ATOM 2269 N N . ASN A 1 280 ? -10.090 36.468 23.720 1.00 67.94 280 ASN A N 1
ATOM 2270 C CA . ASN A 1 280 ? -9.102 37.532 23.874 1.00 67.94 280 ASN A CA 1
ATOM 2271 C C . ASN A 1 280 ? -9.750 38.838 24.341 1.00 67.94 280 ASN A C 1
ATOM 2273 O O . ASN A 1 280 ? -9.192 39.481 25.223 1.00 67.94 280 ASN A O 1
ATOM 2277 N N . LEU A 1 281 ? -10.964 39.159 23.876 1.00 61.22 281 LEU A N 1
ATOM 2278 C CA . LEU A 1 281 ? -11.758 40.269 24.417 1.00 61.22 281 LEU A CA 1
ATOM 2279 C C . LEU A 1 281 ? -11.999 40.120 25.932 1.00 61.22 281 LEU A C 1
ATOM 2281 O O . LEU A 1 281 ? -11.841 41.088 26.673 1.00 61.22 281 LEU A O 1
ATOM 2285 N N . VAL A 1 282 ? -12.277 38.899 26.406 1.00 61.03 282 VAL A N 1
ATOM 2286 C CA . VAL A 1 282 ? -12.514 38.585 27.832 1.00 61.03 282 VAL A CA 1
ATOM 2287 C C . VAL A 1 282 ? -11.226 38.589 28.676 1.00 61.03 282 VAL A C 1
ATOM 2289 O O . VAL A 1 282 ? -11.269 38.867 29.872 1.00 61.03 282 VAL A O 1
ATOM 2292 N N . LYS A 1 283 ? -10.063 38.303 28.078 1.00 61.19 283 LYS A N 1
ATOM 2293 C CA . LYS A 1 283 ? -8.767 38.192 28.778 1.00 61.19 283 LYS A CA 1
ATOM 2294 C C . LYS A 1 283 ? -7.972 39.499 28.863 1.00 61.19 283 LYS A C 1
ATOM 2296 O O . LYS A 1 283 ? -6.871 39.494 29.409 1.00 61.19 283 LYS A O 1
ATOM 2301 N N . SER A 1 284 ? -8.525 40.614 28.388 1.00 53.03 284 SER A N 1
ATOM 2302 C CA . SER A 1 284 ? -7.868 41.932 28.342 1.00 53.03 284 SER A CA 1
ATOM 2303 C C . SER A 1 284 ? -7.589 42.582 29.708 1.00 53.03 284 SER A C 1
ATOM 2305 O O . SER A 1 284 ? -7.228 43.751 29.749 1.00 53.03 284 SER A O 1
ATOM 2307 N N . ASN A 1 285 ? -7.718 41.859 30.826 1.00 54.84 285 ASN A N 1
ATOM 2308 C CA . ASN A 1 285 ? -7.334 42.346 32.147 1.00 54.84 285 ASN A CA 1
ATOM 2309 C C . ASN A 1 285 ? -6.366 41.371 32.824 1.00 54.84 285 ASN A C 1
ATOM 2311 O O . ASN A 1 285 ? -6.713 40.245 33.178 1.00 54.84 285 ASN A O 1
ATOM 2315 N N . SER A 1 286 ? -5.153 41.878 33.051 1.00 57.47 286 SER A N 1
ATOM 2316 C CA . SER A 1 286 ? -3.959 41.229 33.602 1.00 57.47 286 SER A CA 1
ATOM 2317 C C . SER A 1 286 ? -3.219 40.300 32.627 1.00 57.47 286 SER A C 1
ATOM 2319 O O . SER A 1 286 ? -3.738 39.285 32.177 1.00 57.47 286 SER A O 1
ATOM 2321 N N . THR A 1 287 ? -1.945 40.585 32.338 1.00 62.88 287 THR A N 1
ATOM 2322 C CA . THR A 1 287 ? -0.807 39.851 32.934 1.00 62.88 287 THR A CA 1
ATOM 2323 C C . THR A 1 287 ? 0.501 40.064 32.144 1.00 62.88 287 THR A C 1
ATOM 2325 O O . THR A 1 287 ? 1.017 39.134 31.539 1.00 62.88 287 THR A O 1
ATOM 2328 N N . LEU A 1 288 ? 1.123 41.248 32.200 1.00 55.53 288 LEU A N 1
ATOM 2329 C CA . LEU A 1 288 ? 2.440 41.472 31.565 1.00 55.53 288 LEU A CA 1
ATOM 2330 C C . LEU A 1 288 ? 3.563 40.597 32.184 1.00 55.53 288 LEU A C 1
ATOM 2332 O O . LEU A 1 288 ? 4.500 40.194 31.504 1.00 55.53 288 LEU A O 1
ATOM 2336 N N . SER A 1 289 ? 3.431 40.229 33.465 1.00 47.84 289 SER A N 1
ATOM 2337 C CA . SER A 1 289 ? 4.429 39.448 34.218 1.00 47.84 289 SER A CA 1
ATOM 2338 C C . SER A 1 289 ? 4.435 37.936 33.898 1.00 47.84 289 SER A C 1
ATOM 2340 O O . SER A 1 289 ? 5.496 37.314 33.913 1.00 47.84 289 SER A O 1
ATOM 2342 N N . LYS A 1 290 ? 3.295 37.339 33.504 1.00 57.97 290 LYS A N 1
ATOM 2343 C CA . LYS A 1 290 ? 3.243 35.938 33.026 1.00 57.97 290 LYS A CA 1
ATOM 2344 C C . LYS A 1 290 ? 3.897 35.798 31.657 1.00 57.97 290 LYS A C 1
ATOM 2346 O O . LYS A 1 290 ? 4.594 34.815 31.435 1.00 57.97 290 LYS A O 1
ATOM 2351 N N . TYR A 1 291 ? 3.712 36.777 30.769 1.00 58.75 291 TYR A N 1
ATOM 2352 C CA . TYR A 1 291 ? 4.285 36.736 29.422 1.00 58.75 291 TYR A CA 1
ATOM 2353 C C . TYR A 1 291 ? 5.817 36.739 29.437 1.00 58.75 291 TYR A C 1
ATOM 2355 O O . TYR A 1 291 ? 6.423 36.001 28.670 1.00 58.75 291 TYR A O 1
ATOM 2363 N N . ILE A 1 292 ? 6.451 37.479 30.353 1.00 59.03 292 ILE A N 1
ATOM 2364 C CA . ILE A 1 292 ? 7.920 37.527 30.454 1.00 59.03 292 ILE A CA 1
ATOM 2365 C C . ILE A 1 292 ? 8.497 36.192 30.969 1.00 59.03 292 ILE A C 1
ATOM 2367 O O . ILE A 1 292 ? 9.478 35.695 30.419 1.00 59.03 292 ILE A O 1
ATOM 2371 N N . HIS A 1 293 ? 7.868 35.565 31.971 1.00 55.31 293 HIS A N 1
ATOM 2372 C CA . HIS A 1 293 ? 8.304 34.257 32.487 1.00 55.31 293 HIS A CA 1
ATOM 2373 C C . HIS A 1 293 ? 8.032 33.096 31.511 1.00 55.31 293 HIS A C 1
ATOM 2375 O O . HIS A 1 293 ? 8.828 32.159 31.440 1.00 55.31 293 HIS A O 1
ATOM 2381 N N . LEU A 1 294 ? 6.934 33.160 30.749 1.00 54.28 294 LEU A N 1
ATOM 2382 C CA . LEU A 1 294 ? 6.628 32.213 29.673 1.00 54.28 294 LEU A CA 1
ATOM 2383 C C . LEU A 1 294 ? 7.635 32.342 28.526 1.00 54.28 294 LEU A C 1
ATOM 2385 O O . LEU A 1 294 ? 8.213 31.334 28.139 1.00 54.28 294 LEU A O 1
ATOM 2389 N N . ALA A 1 295 ? 7.940 33.562 28.075 1.00 53.91 295 ALA A N 1
ATOM 2390 C CA . ALA A 1 295 ? 8.876 33.800 26.976 1.00 53.91 295 ALA A CA 1
ATOM 2391 C C . ALA A 1 295 ? 10.300 33.282 27.271 1.00 53.91 295 ALA A C 1
ATOM 2393 O O . ALA A 1 295 ? 10.956 32.713 26.398 1.00 53.91 295 ALA A O 1
ATOM 2394 N N . PHE A 1 296 ? 10.781 33.420 28.515 1.00 54.94 296 PHE A N 1
ATOM 2395 C CA . PHE A 1 296 ? 12.108 32.923 28.905 1.00 54.94 296 PHE A CA 1
ATOM 2396 C C . PHE A 1 296 ? 12.172 31.385 28.991 1.00 54.94 296 PHE A C 1
ATOM 2398 O O . PHE A 1 296 ? 13.170 30.781 28.591 1.00 54.94 296 PHE A O 1
ATOM 2405 N N . ASN A 1 297 ? 11.104 30.741 29.476 1.00 54.00 297 ASN A N 1
ATOM 2406 C CA . ASN A 1 297 ? 11.005 29.278 29.525 1.00 54.00 297 ASN A CA 1
ATOM 2407 C C . ASN A 1 297 ? 10.722 28.657 28.147 1.00 54.00 297 ASN A C 1
ATOM 2409 O O . ASN A 1 297 ? 11.211 27.564 27.866 1.00 54.00 297 ASN A O 1
ATOM 2413 N N . GLU A 1 298 ? 9.983 29.344 27.275 1.00 55.00 298 GLU A N 1
ATOM 2414 C CA . GLU A 1 298 ? 9.764 28.944 25.881 1.00 55.00 298 GLU A CA 1
ATOM 2415 C C . GLU A 1 298 ? 11.068 28.970 25.081 1.00 55.00 298 GLU A C 1
ATOM 2417 O O . GLU A 1 298 ? 11.342 28.015 24.361 1.00 55.00 298 GLU A O 1
ATOM 2422 N N . SER A 1 299 ? 11.919 29.985 25.275 1.00 55.97 299 SER A N 1
ATOM 2423 C CA . SER A 1 299 ? 13.220 30.086 24.598 1.00 55.97 299 SER A CA 1
ATOM 2424 C C . SER A 1 299 ? 14.151 28.908 24.937 1.00 55.97 299 SER A C 1
ATOM 2426 O O . SER A 1 299 ? 14.576 28.178 24.041 1.00 55.97 299 SER A O 1
ATOM 2428 N N . ARG A 1 300 ? 14.365 28.602 26.227 1.00 57.00 300 ARG A N 1
ATOM 2429 C CA . ARG A 1 300 ? 15.196 27.453 26.655 1.00 57.00 300 ARG A CA 1
ATOM 2430 C C . ARG A 1 300 ? 14.620 26.092 26.258 1.00 57.00 300 ARG A C 1
ATOM 2432 O O . ARG A 1 300 ? 15.371 25.192 25.880 1.00 57.00 300 ARG A O 1
ATOM 2439 N N . ASN A 1 301 ? 13.300 25.924 26.346 1.00 61.97 301 ASN A N 1
ATOM 2440 C CA . ASN A 1 301 ? 12.656 24.693 25.894 1.00 61.97 301 ASN A CA 1
ATOM 2441 C C . ASN A 1 301 ? 12.707 24.554 24.368 1.00 61.97 301 ASN A C 1
ATOM 2443 O O . ASN A 1 301 ? 12.755 23.423 23.887 1.00 61.97 301 ASN A O 1
ATOM 2447 N N . SER A 1 302 ? 12.737 25.653 23.608 1.00 69.00 302 SER A N 1
ATOM 2448 C CA . SER A 1 302 ? 12.812 25.615 22.144 1.00 69.00 302 SER A CA 1
ATOM 2449 C C . SER A 1 302 ? 14.137 25.041 21.639 1.00 69.00 302 SER A C 1
ATOM 2451 O O . SER A 1 302 ? 14.109 24.186 20.755 1.00 69.00 302 SER A O 1
ATOM 2453 N N . ASP A 1 303 ? 15.268 25.390 22.261 1.00 75.56 303 ASP A N 1
ATOM 2454 C CA . ASP A 1 303 ? 16.589 24.879 21.870 1.00 75.56 303 ASP A CA 1
ATOM 2455 C C . ASP A 1 303 ? 16.726 23.381 22.161 1.00 75.56 303 ASP A C 1
ATOM 2457 O O . ASP A 1 303 ? 17.112 22.599 21.291 1.00 75.56 303 ASP A O 1
ATOM 2461 N N . LEU A 1 304 ? 16.327 22.942 23.360 1.00 78.75 304 LEU A N 1
ATOM 2462 C CA . LEU A 1 304 ? 16.350 21.521 23.716 1.00 78.75 304 LEU A CA 1
ATOM 2463 C C . LEU A 1 304 ? 15.369 20.704 22.861 1.00 78.75 304 LEU A C 1
ATOM 2465 O O . LEU A 1 304 ? 15.659 19.566 22.491 1.00 78.75 304 LEU A O 1
ATOM 2469 N N . THR A 1 305 ? 14.208 21.277 22.536 1.00 81.00 305 THR A N 1
ATOM 2470 C CA . THR A 1 305 ? 13.230 20.650 21.638 1.00 81.00 305 THR A CA 1
ATOM 2471 C C . THR A 1 305 ? 13.790 20.537 20.227 1.00 81.00 305 THR A C 1
ATOM 2473 O O . THR A 1 305 ? 13.657 19.483 19.614 1.00 81.00 305 THR A O 1
ATOM 2476 N N . LYS A 1 306 ? 14.485 21.565 19.733 1.00 83.44 306 LYS A N 1
ATOM 2477 C CA . LYS A 1 306 ? 15.132 21.548 18.420 1.00 83.44 306 LYS A CA 1
ATOM 2478 C C . LYS A 1 306 ? 16.189 20.449 18.320 1.00 83.44 306 LYS A C 1
ATOM 2480 O O . LYS A 1 306 ? 16.143 19.691 17.358 1.00 83.44 306 LYS A O 1
ATOM 2485 N N . VAL A 1 307 ? 17.056 20.301 19.326 1.00 85.50 307 VAL A N 1
ATOM 2486 C CA . VAL A 1 307 ? 18.069 19.226 19.371 1.00 85.50 307 VAL A CA 1
ATOM 2487 C C . VAL A 1 307 ? 17.413 17.841 19.387 1.00 85.50 307 VAL A C 1
ATOM 2489 O O . VAL A 1 307 ? 17.835 16.938 18.669 1.00 85.50 307 VAL A O 1
ATOM 2492 N N . LYS A 1 308 ? 16.339 17.660 20.169 1.00 87.06 308 LYS A N 1
ATOM 2493 C CA . LYS A 1 308 ? 15.586 16.394 20.197 1.00 87.06 308 LYS A CA 1
ATOM 2494 C C . LYS A 1 308 ? 14.920 16.082 18.857 1.00 87.06 308 LYS A C 1
ATOM 2496 O O . LYS A 1 308 ? 14.912 14.926 18.447 1.00 87.06 308 LYS A O 1
ATOM 2501 N N . LEU A 1 309 ? 14.356 17.092 18.194 1.00 87.00 309 LEU A N 1
ATOM 2502 C CA . LEU A 1 309 ? 13.746 16.940 16.874 1.00 87.00 309 LEU A CA 1
ATOM 2503 C C . LEU A 1 309 ? 14.789 16.633 15.806 1.00 87.00 309 LEU A C 1
ATOM 2505 O O . LEU A 1 309 ? 14.523 15.791 14.962 1.00 87.00 309 LEU A O 1
ATOM 2509 N N . GLU A 1 310 ? 15.961 17.261 15.856 1.00 88.38 310 GLU A N 1
ATOM 2510 C CA . GLU A 1 310 ? 17.066 16.981 14.938 1.00 88.38 310 GLU A CA 1
ATOM 2511 C C . GLU A 1 310 ? 17.536 15.529 15.065 1.00 88.38 310 GLU A C 1
ATOM 2513 O O . GLU A 1 310 ? 17.596 14.812 14.071 1.00 88.38 310 GLU A O 1
ATOM 2518 N N . ALA A 1 311 ? 17.756 15.057 16.296 1.00 87.44 311 ALA A N 1
ATOM 2519 C CA . ALA A 1 311 ? 18.123 13.666 16.551 1.00 87.44 311 ALA A CA 1
ATOM 2520 C C . ALA A 1 311 ? 17.034 12.672 16.106 1.00 87.44 311 ALA A C 1
ATOM 2522 O O . ALA A 1 311 ? 17.349 11.589 15.621 1.00 87.44 311 ALA A O 1
ATOM 2523 N N . LEU A 1 312 ? 15.756 13.032 16.265 1.00 88.06 312 LEU A N 1
ATOM 2524 C CA . LEU A 1 312 ? 14.632 12.188 15.861 1.00 88.06 312 LEU A CA 1
ATOM 2525 C C . LEU A 1 312 ? 14.452 12.151 14.337 1.00 88.06 312 LEU A C 1
ATOM 2527 O O . LEU A 1 312 ? 14.267 11.083 13.767 1.00 88.06 312 LEU A O 1
ATOM 2531 N N . CYS A 1 313 ? 14.492 13.313 13.684 1.00 87.44 313 CYS A N 1
ATOM 2532 C CA . CYS A 1 313 ? 14.226 13.455 12.254 1.00 87.44 313 CYS A CA 1
ATOM 2533 C C . CYS A 1 313 ? 15.431 13.087 11.381 1.00 87.44 313 CYS A C 1
ATOM 2535 O O . CYS A 1 313 ? 15.239 12.752 10.219 1.00 87.44 313 CYS A O 1
ATOM 2537 N N . GLY A 1 314 ? 16.652 13.158 11.920 1.00 83.62 314 GLY A N 1
ATOM 2538 C CA . GLY A 1 314 ? 17.869 12.692 11.252 1.00 83.62 314 GLY A CA 1
ATOM 2539 C C . GLY A 1 314 ? 18.113 11.183 11.378 1.00 83.62 314 GLY A C 1
ATOM 2540 O O . GLY A 1 314 ? 19.088 10.682 10.824 1.00 83.62 314 GLY A O 1
ATOM 2541 N N . GLY A 1 315 ? 17.270 10.468 12.130 1.00 83.44 315 GLY A N 1
ATOM 2542 C CA . GLY A 1 315 ? 17.325 9.014 12.268 1.00 83.44 315 GLY A CA 1
ATOM 2543 C C . GLY A 1 315 ? 16.691 8.262 11.092 1.00 83.44 315 GLY A C 1
ATOM 2544 O O . GLY A 1 315 ? 16.258 8.853 10.106 1.00 83.44 315 GLY A O 1
ATOM 2545 N N . ASP A 1 316 ? 16.616 6.936 11.214 1.00 82.81 316 ASP A N 1
ATOM 2546 C CA . ASP A 1 316 ? 15.961 6.072 10.225 1.00 82.81 316 ASP A CA 1
ATOM 2547 C C . ASP A 1 316 ? 14.442 6.368 10.154 1.00 82.81 316 ASP A C 1
ATOM 2549 O O . ASP A 1 316 ? 13.758 6.268 11.180 1.00 82.81 316 ASP A O 1
ATOM 2553 N N . PRO A 1 317 ? 13.883 6.689 8.967 1.00 78.31 317 PRO A N 1
ATOM 2554 C CA . PRO A 1 317 ? 12.452 6.940 8.783 1.00 78.31 317 PRO A CA 1
ATOM 2555 C C . PRO A 1 317 ? 11.522 5.780 9.178 1.00 78.31 317 PRO A C 1
ATOM 2557 O O . PRO A 1 317 ? 10.321 5.997 9.344 1.00 78.31 317 PRO A O 1
ATOM 2560 N N . ILE A 1 318 ? 12.048 4.556 9.306 1.00 78.25 318 ILE A N 1
ATOM 2561 C CA . ILE A 1 318 ? 11.291 3.336 9.643 1.00 78.25 318 ILE A CA 1
ATOM 2562 C C . ILE A 1 318 ? 11.514 2.927 11.115 1.00 78.25 318 ILE A C 1
ATOM 2564 O O . ILE A 1 318 ? 10.948 1.940 11.588 1.00 78.25 318 ILE A O 1
ATOM 2568 N N . ALA A 1 319 ? 12.312 3.681 11.876 1.00 78.50 319 ALA A N 1
ATOM 2569 C CA . ALA A 1 319 ? 12.603 3.352 13.265 1.00 78.50 319 ALA A CA 1
ATOM 2570 C C . ALA A 1 319 ? 11.334 3.297 14.134 1.00 78.50 319 ALA A C 1
ATOM 2572 O O . ALA A 1 319 ? 10.428 4.122 14.014 1.00 78.50 319 ALA A O 1
ATOM 2573 N N . ASN A 1 320 ? 11.311 2.358 15.084 1.00 77.25 320 ASN A N 1
ATOM 2574 C CA . ASN A 1 320 ? 10.282 2.318 16.119 1.00 77.25 320 ASN A CA 1
ATOM 2575 C C . ASN A 1 320 ? 10.528 3.446 17.127 1.00 77.25 320 ASN A C 1
ATOM 2577 O O . ASN A 1 320 ? 11.448 3.382 17.945 1.00 77.25 320 ASN A O 1
ATOM 2581 N N . VAL A 1 321 ? 9.689 4.475 17.069 1.00 84.56 321 VAL A N 1
ATOM 2582 C CA . VAL A 1 321 ? 9.783 5.663 17.922 1.00 84.56 321 VAL A CA 1
ATOM 2583 C C . VAL A 1 321 ? 8.847 5.533 19.126 1.00 84.56 321 VAL A C 1
ATOM 2585 O O . VAL A 1 321 ? 7.734 5.016 19.029 1.00 84.56 321 VAL A O 1
ATOM 2588 N N . SER A 1 322 ? 9.278 6.020 20.293 1.00 88.56 322 SER A N 1
ATOM 2589 C CA . SER A 1 322 ? 8.429 6.009 21.490 1.00 88.56 322 SER A CA 1
ATOM 2590 C C . SER A 1 322 ? 7.218 6.942 21.349 1.00 88.56 322 SER A C 1
ATOM 2592 O O . SER A 1 322 ? 7.284 7.998 20.715 1.00 88.56 322 SER A O 1
ATOM 2594 N N . LYS A 1 323 ? 6.106 6.607 22.020 1.00 86.31 323 LYS A N 1
ATOM 2595 C CA . LYS A 1 323 ? 4.879 7.427 21.991 1.00 86.31 323 LYS A CA 1
ATOM 2596 C C . LYS A 1 323 ? 5.112 8.871 22.450 1.00 86.31 323 LYS A C 1
ATOM 2598 O O . LYS A 1 323 ? 4.444 9.775 21.960 1.00 86.31 323 LYS A O 1
ATOM 2603 N N . ASP A 1 324 ? 6.051 9.112 23.362 1.00 88.38 324 ASP A N 1
ATOM 2604 C CA . ASP A 1 324 ? 6.337 10.466 23.851 1.00 88.38 324 ASP A CA 1
ATOM 2605 C C . ASP A 1 324 ? 7.170 11.290 22.862 1.00 88.38 324 ASP A C 1
ATOM 2607 O O . ASP A 1 324 ? 6.928 12.488 22.709 1.00 88.38 324 ASP A O 1
ATOM 2611 N N . GLN A 1 325 ? 8.082 10.654 22.122 1.00 90.31 325 GLN A N 1
ATOM 2612 C CA . GLN A 1 325 ? 8.782 11.297 21.006 1.00 90.31 325 GLN A CA 1
ATOM 2613 C C . GLN A 1 325 ? 7.816 11.648 19.868 1.00 90.31 325 GLN A C 1
ATOM 2615 O O . GLN A 1 325 ? 7.884 12.754 19.337 1.00 90.31 325 GLN A O 1
ATOM 2620 N N . LEU A 1 326 ? 6.871 10.760 19.542 1.00 90.25 326 LEU A N 1
ATOM 2621 C CA . LEU A 1 326 ? 5.835 11.039 18.542 1.00 90.25 326 LEU A CA 1
ATOM 2622 C C . LEU A 1 326 ? 4.931 12.208 18.964 1.00 90.25 326 LEU A C 1
ATOM 2624 O O . LEU A 1 326 ? 4.667 13.101 18.163 1.00 90.25 326 LEU A O 1
ATOM 2628 N N . LYS A 1 327 ? 4.524 12.284 20.240 1.00 91.50 327 LYS A N 1
ATOM 2629 C CA . LYS A 1 327 ? 3.782 13.449 20.761 1.00 91.50 327 LYS A CA 1
ATOM 2630 C C . LYS A 1 327 ? 4.577 14.752 20.631 1.00 91.50 327 LYS A C 1
ATOM 2632 O O . LYS A 1 327 ? 3.995 15.778 20.286 1.00 91.50 327 LYS A O 1
ATOM 2637 N N . LEU A 1 328 ? 5.885 14.722 20.908 1.00 90.44 328 LEU A N 1
ATOM 2638 C CA . LEU A 1 328 ? 6.768 15.883 20.746 1.00 90.44 328 LEU A CA 1
ATOM 2639 C C . LEU A 1 328 ? 6.882 16.312 19.274 1.00 90.44 328 LEU A C 1
ATOM 2641 O O . LEU A 1 328 ? 6.868 17.505 18.967 1.00 90.44 328 LEU A O 1
ATOM 2645 N N . LEU A 1 329 ? 6.974 15.342 18.363 1.00 92.00 329 LEU A N 1
ATOM 2646 C CA . LEU A 1 329 ? 6.989 15.594 16.926 1.00 92.00 329 LEU A CA 1
ATOM 2647 C C . LEU A 1 329 ? 5.673 16.236 16.469 1.00 92.00 329 LEU A C 1
ATOM 2649 O O . LEU A 1 329 ? 5.694 17.266 15.795 1.00 92.00 329 LEU A O 1
ATOM 2653 N N . TRP A 1 330 ? 4.532 15.690 16.902 1.00 93.12 330 TRP A N 1
ATOM 2654 C CA . TRP A 1 330 ? 3.207 16.211 16.559 1.00 93.12 330 TRP A CA 1
ATOM 2655 C C . TRP A 1 330 ? 2.951 17.620 17.107 1.00 93.12 330 TRP A C 1
ATOM 2657 O O . TRP A 1 330 ? 2.365 18.469 16.424 1.00 93.12 330 TRP A O 1
ATOM 2667 N N . SER A 1 331 ? 3.416 17.917 18.325 1.00 90.12 331 SER A N 1
ATOM 2668 C CA . SER A 1 331 ? 3.305 19.264 18.899 1.00 90.12 331 SER A CA 1
ATOM 2669 C C . SER A 1 331 ? 4.170 20.284 18.149 1.00 90.12 331 SER A C 1
ATOM 2671 O O . SER A 1 331 ? 3.774 21.441 18.021 1.00 90.12 331 SER A O 1
ATOM 2673 N N . SER A 1 332 ? 5.287 19.839 17.569 1.00 89.56 332 SER A N 1
ATOM 2674 C CA . SER A 1 332 ? 6.245 20.666 16.821 1.00 89.56 332 SER A CA 1
ATOM 2675 C C . SER A 1 332 ? 6.093 20.568 15.295 1.00 89.56 332 SER A C 1
ATOM 2677 O O . SER A 1 332 ? 6.995 20.957 14.548 1.00 89.56 332 SER A O 1
ATOM 2679 N N . ARG A 1 333 ? 4.947 20.069 14.814 1.00 92.12 333 ARG A N 1
ATOM 2680 C CA . ARG A 1 333 ? 4.712 19.664 13.415 1.00 92.12 333 ARG A CA 1
ATOM 2681 C C . ARG A 1 333 ? 5.009 20.724 12.353 1.00 92.12 333 ARG A C 1
ATOM 2683 O O . ARG A 1 333 ? 5.555 20.396 11.305 1.00 92.12 333 ARG A O 1
ATOM 2690 N N . ILE A 1 334 ? 4.709 21.996 12.628 1.00 88.62 334 ILE A N 1
ATOM 2691 C CA . ILE A 1 334 ? 4.961 23.100 11.686 1.00 88.62 334 ILE A CA 1
ATOM 2692 C C . ILE A 1 334 ? 6.465 23.335 11.505 1.00 88.62 334 ILE A C 1
ATOM 2694 O O . ILE A 1 334 ? 6.933 23.531 10.384 1.00 88.62 334 ILE A O 1
ATOM 2698 N N . SER A 1 335 ? 7.227 23.305 12.601 1.00 87.00 335 SER A N 1
ATOM 2699 C CA . SER A 1 335 ? 8.683 23.461 12.570 1.00 87.00 335 SER A CA 1
ATOM 2700 C C . SER A 1 335 ? 9.348 22.248 11.925 1.00 87.00 335 SER A C 1
ATOM 2702 O O . SER A 1 335 ? 10.228 22.415 11.085 1.00 87.00 335 SER A O 1
ATOM 2704 N N . ALA A 1 336 ? 8.886 21.039 12.265 1.00 88.69 336 ALA A N 1
ATOM 2705 C CA . ALA A 1 336 ? 9.392 19.795 11.694 1.00 88.69 336 ALA A CA 1
ATOM 2706 C C . ALA A 1 336 ? 9.196 19.743 10.170 1.00 88.69 336 ALA A C 1
ATOM 2708 O O . ALA A 1 336 ? 10.157 19.493 9.454 1.00 88.69 336 ALA A O 1
ATOM 2709 N N . MET A 1 337 ? 8.008 20.096 9.663 1.00 91.50 337 MET A N 1
ATOM 2710 C CA . MET A 1 337 ? 7.735 20.163 8.220 1.00 91.50 337 MET A CA 1
ATOM 2711 C C . MET A 1 337 ? 8.703 21.094 7.472 1.00 91.50 337 MET A C 1
ATOM 2713 O O . MET A 1 337 ? 9.136 20.781 6.366 1.00 91.50 337 MET A O 1
ATOM 2717 N N . LYS A 1 338 ? 9.020 22.260 8.050 1.00 87.81 338 LYS A N 1
ATOM 2718 C CA . LYS A 1 338 ? 9.853 23.280 7.392 1.00 87.81 338 LYS A CA 1
ATOM 2719 C C . LYS A 1 338 ? 11.340 22.941 7.410 1.00 87.81 338 LYS A C 1
ATOM 2721 O O . LYS A 1 338 ? 12.033 23.241 6.446 1.00 87.81 338 LYS A O 1
ATOM 2726 N N . ILE A 1 339 ? 11.826 22.389 8.521 1.00 89.25 339 ILE A N 1
ATOM 2727 C CA . ILE A 1 339 ? 13.261 22.175 8.754 1.00 89.25 339 ILE A CA 1
ATOM 2728 C C . ILE A 1 339 ? 13.677 20.755 8.348 1.00 89.25 339 ILE A C 1
ATOM 2730 O O . ILE A 1 339 ? 14.765 20.573 7.811 1.00 89.25 339 ILE A O 1
ATOM 2734 N N . TYR A 1 340 ? 12.804 19.763 8.547 1.00 91.44 340 TYR A N 1
ATOM 2735 C CA . TYR A 1 340 ? 13.088 18.342 8.331 1.00 91.44 340 TYR A CA 1
ATOM 2736 C C . TYR A 1 340 ? 11.987 17.657 7.494 1.00 91.44 340 TYR A C 1
ATOM 2738 O O . TYR A 1 340 ? 11.246 16.823 8.016 1.00 91.44 340 TYR A O 1
ATOM 2746 N N . PRO A 1 341 ? 11.844 17.961 6.189 1.00 91.94 341 PRO A N 1
ATOM 2747 C CA . PRO A 1 341 ? 10.767 17.401 5.364 1.00 91.94 341 PRO A CA 1
ATOM 2748 C C . PRO A 1 341 ? 10.748 15.866 5.318 1.00 91.94 341 PRO A C 1
ATOM 2750 O O . PRO A 1 341 ? 9.677 15.269 5.231 1.00 91.94 341 PRO A O 1
ATOM 2753 N N . ASP A 1 342 ? 11.911 15.226 5.441 1.00 92.50 342 ASP A N 1
ATOM 2754 C CA . ASP A 1 342 ? 12.058 13.766 5.415 1.00 92.50 342 ASP A CA 1
ATOM 2755 C C . ASP A 1 342 ? 11.488 13.062 6.657 1.00 92.50 342 ASP A C 1
ATOM 2757 O O . ASP A 1 342 ? 11.339 11.844 6.653 1.00 92.50 342 ASP A O 1
ATOM 2761 N N . CYS A 1 343 ? 11.074 13.807 7.692 1.00 92.31 343 CYS A N 1
ATOM 2762 C CA . CYS A 1 343 ? 10.400 13.237 8.861 1.00 92.31 343 CYS A CA 1
ATOM 2763 C C . CYS A 1 343 ? 8.929 12.859 8.612 1.00 92.31 343 CYS A C 1
ATOM 2765 O O . CYS A 1 343 ? 8.266 12.385 9.535 1.00 92.31 343 CYS A O 1
ATOM 2767 N N . LEU A 1 344 ? 8.391 13.054 7.398 1.00 94.12 344 LEU A N 1
ATOM 2768 C CA . LEU A 1 344 ? 6.988 12.750 7.084 1.00 94.12 344 LEU A CA 1
ATOM 2769 C C . LEU A 1 344 ? 6.552 11.321 7.477 1.00 94.12 344 LEU A C 1
ATOM 2771 O O . LEU A 1 344 ? 5.465 11.196 8.043 1.00 94.12 344 LEU A O 1
ATOM 2775 N N . PRO A 1 345 ? 7.354 10.253 7.273 1.00 93.25 345 PRO A N 1
ATOM 2776 C CA . PRO A 1 345 ? 6.998 8.909 7.738 1.00 93.25 345 PRO A CA 1
ATOM 2777 C C . PRO A 1 345 ? 6.775 8.838 9.254 1.00 93.25 345 PRO A C 1
ATOM 2779 O O . PRO A 1 345 ? 5.817 8.215 9.709 1.00 93.25 345 PRO A O 1
ATOM 2782 N N . LEU A 1 346 ? 7.598 9.540 10.036 1.00 91.94 346 LEU A N 1
ATOM 2783 C CA . LEU A 1 346 ? 7.441 9.639 11.489 1.00 91.94 346 LEU A CA 1
ATOM 2784 C C . LEU A 1 346 ? 6.244 10.522 11.866 1.00 91.94 346 LEU A C 1
ATOM 2786 O O . LEU A 1 346 ? 5.515 10.216 12.807 1.00 91.94 346 LEU A O 1
ATOM 2790 N N . MET A 1 347 ? 6.006 11.602 11.116 1.00 93.19 347 MET A N 1
ATOM 2791 C CA . MET A 1 347 ? 4.858 12.488 11.318 1.00 93.19 347 MET A CA 1
ATOM 2792 C C . MET A 1 347 ? 3.542 11.728 11.155 1.00 93.19 347 MET A C 1
ATOM 2794 O O . MET A 1 347 ? 2.644 11.867 11.976 1.00 93.19 347 MET A O 1
ATOM 2798 N N . VAL A 1 348 ? 3.452 10.878 10.132 1.00 93.31 348 VAL A N 1
ATOM 2799 C CA . VAL A 1 348 ? 2.305 10.001 9.878 1.00 93.31 348 VAL A CA 1
ATOM 2800 C C . VAL A 1 348 ? 2.054 9.044 11.046 1.00 93.31 348 VAL A C 1
ATOM 2802 O O . VAL A 1 348 ? 0.902 8.855 11.432 1.00 93.31 348 VAL A O 1
ATOM 2805 N N . GLN A 1 349 ? 3.107 8.483 11.648 1.00 91.12 349 GLN A N 1
ATOM 2806 C CA . GLN A 1 349 ? 2.986 7.641 12.847 1.00 91.12 349 GLN A CA 1
ATOM 2807 C C . GLN A 1 349 ? 2.547 8.436 14.087 1.00 91.12 349 GLN A C 1
ATOM 2809 O O . GLN A 1 349 ? 1.925 7.880 14.991 1.00 91.12 349 GLN A O 1
ATOM 2814 N N . ALA A 1 350 ? 2.870 9.730 14.146 1.00 91.31 350 ALA A N 1
ATOM 2815 C CA . ALA A 1 350 ? 2.538 10.596 15.272 1.00 91.31 350 ALA A CA 1
ATOM 2816 C C . ALA A 1 350 ? 1.070 11.050 15.302 1.00 91.31 350 ALA A C 1
ATOM 2818 O O . ALA A 1 350 ? 0.577 11.446 16.362 1.00 91.31 350 ALA A O 1
ATOM 2819 N N . VAL A 1 351 ? 0.373 10.998 14.163 1.00 92.88 351 VAL A N 1
ATOM 2820 C CA . VAL A 1 351 ? -1.042 11.374 14.054 1.00 92.88 351 VAL A CA 1
ATOM 2821 C C . VAL A 1 351 ? -1.918 10.339 14.752 1.00 92.88 351 VAL A C 1
ATOM 2823 O O . VAL A 1 351 ? -1.840 9.139 14.488 1.00 92.88 351 VAL A O 1
ATOM 2826 N N . ASP A 1 352 ? -2.835 10.808 15.595 1.00 91.94 352 ASP A N 1
ATOM 2827 C CA . ASP A 1 352 ? -3.917 9.969 16.099 1.00 91.94 352 ASP A CA 1
ATOM 2828 C C . ASP A 1 352 ? -5.030 9.857 15.047 1.00 91.94 352 ASP A C 1
ATOM 2830 O O . ASP A 1 352 ? -5.997 10.621 15.031 1.00 91.94 352 ASP A O 1
ATOM 2834 N N . TRP A 1 353 ? -4.883 8.878 14.156 1.00 92.75 353 TRP A N 1
ATOM 2835 C CA . TRP A 1 353 ? -5.821 8.602 13.064 1.00 92.75 353 TRP A CA 1
ATOM 2836 C C . TRP A 1 353 ? -7.226 8.188 13.529 1.00 92.75 353 TRP A C 1
ATOM 2838 O O . TRP A 1 353 ? -8.123 8.093 12.700 1.00 92.75 353 TRP A O 1
ATOM 2848 N N . SER A 1 354 ? -7.437 7.945 14.831 1.00 90.12 354 SER A N 1
ATOM 2849 C CA . SER A 1 354 ? -8.763 7.668 15.404 1.00 90.12 354 SER A CA 1
ATOM 2850 C C . SER A 1 354 ? -9.589 8.929 15.678 1.00 90.12 354 SER A C 1
ATOM 2852 O O . SER A 1 354 ? -10.718 8.834 16.156 1.00 90.12 354 SER A O 1
ATOM 2854 N N . LYS A 1 355 ? -9.024 10.117 15.421 1.00 91.12 355 LYS A N 1
ATOM 2855 C CA . LYS A 1 355 ? -9.651 11.417 15.671 1.00 91.12 355 LYS A CA 1
ATOM 2856 C C . LYS A 1 355 ? -9.705 12.234 14.388 1.00 91.12 355 LYS A C 1
ATOM 2858 O O . LYS A 1 355 ? -8.680 12.734 13.923 1.00 91.12 355 LYS A O 1
ATOM 2863 N N . LYS A 1 356 ? -10.914 12.508 13.890 1.00 90.38 356 LYS A N 1
ATOM 2864 C CA . LYS A 1 356 ? -11.146 13.309 12.675 1.00 90.38 356 LYS A CA 1
ATOM 2865 C C . LYS A 1 356 ? -10.403 14.647 12.672 1.00 90.38 356 LYS A C 1
ATOM 2867 O O . LYS A 1 356 ? -9.853 15.041 11.652 1.00 90.38 356 LYS A O 1
ATOM 2872 N N . HIS A 1 357 ? -10.354 15.352 13.804 1.00 89.62 357 HIS A N 1
ATOM 2873 C CA . HIS A 1 357 ? -9.694 16.661 13.875 1.00 89.62 357 HIS A CA 1
ATOM 2874 C C . HIS A 1 357 ? -8.164 16.591 13.737 1.00 89.62 357 HIS A C 1
ATOM 2876 O O . HIS A 1 357 ? -7.575 17.508 13.170 1.00 89.62 357 HIS A O 1
ATOM 2882 N N . GLU A 1 358 ? -7.519 15.529 14.232 1.00 92.31 358 GLU A N 1
ATOM 2883 C CA . GLU A 1 358 ? -6.073 15.337 14.060 1.00 92.31 358 GLU A CA 1
ATOM 2884 C C . GLU A 1 358 ? -5.756 14.979 12.606 1.00 92.31 358 GLU A C 1
ATOM 2886 O O . GLU A 1 358 ? -4.835 15.546 12.022 1.00 92.31 358 GLU A O 1
ATOM 2891 N N . VAL A 1 359 ? -6.587 14.134 11.986 1.00 93.75 359 VAL A N 1
ATOM 2892 C CA . VAL A 1 359 ? -6.500 13.803 10.554 1.00 93.75 359 VAL A CA 1
ATOM 2893 C C . VAL A 1 359 ? -6.689 15.050 9.680 1.00 93.75 359 VAL A C 1
ATOM 2895 O O . VAL A 1 359 ? -5.914 15.275 8.756 1.00 93.75 359 VAL A O 1
ATOM 2898 N N . MET A 1 360 ? -7.654 15.919 10.002 1.00 91.94 360 MET A N 1
ATOM 2899 C CA . MET A 1 360 ? -7.838 17.207 9.316 1.00 91.94 360 MET A CA 1
ATOM 2900 C C . MET A 1 360 ? -6.599 18.107 9.423 1.00 91.94 360 MET A C 1
ATOM 2902 O O . MET A 1 360 ? -6.142 18.632 8.408 1.00 91.94 360 MET A O 1
ATOM 2906 N N . ASN A 1 361 ? -6.041 18.267 10.631 1.00 92.00 361 ASN A N 1
ATOM 2907 C CA . ASN A 1 361 ? -4.816 19.048 10.842 1.00 92.00 361 ASN A CA 1
ATOM 2908 C C . ASN A 1 361 ? -3.641 18.459 10.046 1.00 92.00 361 ASN A C 1
ATOM 2910 O O . ASN A 1 361 ? -2.819 19.199 9.506 1.00 92.00 361 ASN A O 1
ATOM 2914 N N . PHE A 1 362 ? -3.552 17.129 9.982 1.00 95.56 362 PHE A N 1
ATOM 2915 C CA . PHE A 1 362 ? -2.532 16.442 9.204 1.00 95.56 362 PHE A CA 1
ATOM 2916 C C . PHE A 1 362 ? -2.706 16.676 7.703 1.00 95.56 362 PHE A C 1
ATOM 2918 O O . PHE A 1 362 ? -1.729 17.005 7.044 1.00 95.56 362 PHE A O 1
ATOM 2925 N N . TYR A 1 363 ? -3.915 16.562 7.148 1.00 96.00 363 TYR A N 1
ATOM 2926 C CA . TYR A 1 363 ? -4.143 16.822 5.723 1.00 96.00 363 TYR A CA 1
ATOM 2927 C C . TYR A 1 363 ? -3.837 18.268 5.336 1.00 96.00 363 TYR A C 1
ATOM 2929 O O . TYR A 1 363 ? -3.221 18.506 4.296 1.00 96.00 363 TYR A O 1
ATOM 2937 N N . GLU A 1 364 ? -4.194 19.231 6.189 1.00 93.31 364 GLU A N 1
ATOM 2938 C CA . GLU A 1 364 ? -3.798 20.625 5.999 1.00 93.31 364 GLU A CA 1
ATOM 2939 C C . GLU A 1 364 ? -2.271 20.773 5.908 1.00 93.31 364 GLU A C 1
ATOM 2941 O O . GLU A 1 364 ? -1.764 21.453 5.012 1.00 93.31 364 GLU A O 1
ATOM 2946 N N . LEU A 1 365 ? -1.550 20.106 6.812 1.00 94.19 365 LEU A N 1
ATOM 2947 C CA . LEU A 1 365 ? -0.092 20.089 6.842 1.00 94.19 365 LEU A CA 1
ATOM 2948 C C . LEU A 1 365 ? 0.495 19.387 5.608 1.00 94.19 365 LEU A C 1
ATOM 2950 O O . LEU A 1 365 ? 1.401 19.916 4.973 1.00 94.19 365 LEU A O 1
ATOM 2954 N N . LEU A 1 366 ? -0.047 18.228 5.231 1.00 95.88 366 LEU A N 1
ATOM 2955 C CA . LEU A 1 366 ? 0.398 17.409 4.104 1.00 95.88 366 LEU A CA 1
ATOM 2956 C C . LEU A 1 366 ? 0.309 18.176 2.780 1.00 95.88 366 LEU A C 1
ATOM 2958 O O . LEU A 1 366 ? 1.207 18.089 1.945 1.00 95.88 366 LEU A O 1
ATOM 2962 N N . TRP A 1 367 ? -0.749 18.962 2.577 1.00 94.12 367 TRP A N 1
ATOM 2963 C CA . TRP A 1 367 ? -0.895 19.764 1.359 1.00 94.12 367 TRP A CA 1
ATOM 2964 C C . TRP A 1 367 ? 0.032 20.978 1.298 1.00 94.12 367 TRP A C 1
ATOM 2966 O O . TRP A 1 367 ? 0.215 21.533 0.215 1.00 94.12 367 TRP A O 1
ATOM 2976 N N . GLN A 1 368 ? 0.623 21.370 2.426 1.00 92.50 368 GLN A N 1
ATOM 2977 C CA . GLN A 1 368 ? 1.673 22.387 2.510 1.00 92.50 368 GLN A CA 1
ATOM 2978 C C . GLN A 1 368 ? 3.077 21.766 2.579 1.00 92.50 368 GLN A C 1
ATOM 2980 O O . GLN A 1 368 ? 4.070 22.497 2.579 1.00 92.50 368 GLN A O 1
ATOM 2985 N N . TRP A 1 369 ? 3.173 20.434 2.636 1.00 94.94 369 TRP A N 1
ATOM 2986 C CA . TRP A 1 369 ? 4.436 19.737 2.820 1.00 94.94 369 TRP A CA 1
ATOM 2987 C C . TRP A 1 369 ? 5.355 19.931 1.606 1.00 94.94 369 TRP A C 1
ATOM 2989 O O . TRP A 1 369 ? 4.890 19.815 0.463 1.00 94.94 369 TRP A O 1
ATOM 2999 N N . PRO A 1 370 ? 6.661 20.193 1.811 1.00 90.81 370 PRO A N 1
ATOM 3000 C CA . PRO A 1 370 ? 7.608 20.336 0.711 1.00 90.81 370 PRO A CA 1
ATOM 3001 C C . PRO A 1 370 ? 7.626 19.093 -0.182 1.00 90.81 370 PRO A C 1
ATOM 3003 O O . PRO A 1 370 ? 7.813 17.979 0.298 1.00 90.81 370 PRO A O 1
ATOM 3006 N N . ALA A 1 371 ? 7.473 19.275 -1.495 1.00 78.75 371 ALA A N 1
ATOM 3007 C CA . ALA A 1 371 ? 7.352 18.172 -2.457 1.00 78.75 371 ALA A CA 1
ATOM 3008 C C . ALA A 1 371 ? 8.646 17.352 -2.665 1.00 78.75 371 ALA A C 1
ATOM 3010 O O . ALA A 1 371 ? 8.681 16.456 -3.498 1.00 78.75 371 ALA A O 1
ATOM 3011 N N . SER A 1 372 ? 9.727 17.661 -1.948 1.00 82.31 372 SER A N 1
ATOM 3012 C CA . SER A 1 372 ? 11.071 17.152 -2.214 1.00 82.31 372 SER A CA 1
ATOM 3013 C C . SER A 1 372 ? 11.576 16.166 -1.155 1.00 82.31 372 SER A C 1
ATOM 3015 O O . SER A 1 372 ? 12.708 16.320 -0.698 1.00 82.31 372 SER A O 1
ATOM 3017 N N . LEU A 1 373 ? 10.805 15.136 -0.797 1.00 90.62 373 LEU A N 1
ATOM 3018 C CA . LEU A 1 373 ? 11.273 14.086 0.130 1.00 90.62 373 LEU A CA 1
ATOM 3019 C C . LEU A 1 373 ? 12.399 13.245 -0.462 1.00 90.62 373 LEU A C 1
ATOM 3021 O O . LEU A 1 373 ? 12.391 12.969 -1.663 1.00 90.62 373 LEU A O 1
ATOM 3025 N N . SER A 1 374 ? 13.343 12.789 0.353 1.00 91.81 374 SER A N 1
ATOM 3026 C CA . SER A 1 374 ? 14.305 11.750 -0.034 1.00 91.81 374 SER A CA 1
ATOM 3027 C C . SER A 1 374 ? 13.626 10.474 -0.562 1.00 91.81 374 SER A C 1
ATOM 3029 O O . SER A 1 374 ? 12.421 10.243 -0.373 1.00 91.81 374 SER A O 1
ATOM 3031 N N . LEU A 1 375 ? 14.392 9.650 -1.286 1.00 91.25 375 LEU A N 1
ATOM 3032 C CA . LEU A 1 375 ? 13.875 8.386 -1.820 1.00 91.25 375 LEU A CA 1
ATOM 3033 C C . LEU A 1 375 ? 13.515 7.449 -0.666 1.00 91.25 375 LEU A C 1
ATOM 3035 O O . LEU A 1 375 ? 12.451 6.841 -0.679 1.00 91.25 375 LEU A O 1
ATOM 3039 N N . GLU A 1 376 ? 14.355 7.414 0.361 1.00 91.06 376 GLU A N 1
ATOM 3040 C CA . GLU A 1 376 ? 14.206 6.638 1.585 1.00 91.06 376 GLU A CA 1
ATOM 3041 C C . GLU A 1 376 ? 12.886 6.966 2.288 1.00 91.06 376 GLU A C 1
ATOM 3043 O O . GLU A 1 376 ? 12.089 6.066 2.556 1.00 91.06 376 GLU A O 1
ATOM 3048 N N . ALA A 1 377 ? 12.600 8.255 2.506 1.00 92.25 377 ALA A N 1
ATOM 3049 C CA . ALA A 1 377 ? 11.343 8.687 3.109 1.00 92.25 377 ALA A CA 1
ATOM 3050 C C . ALA A 1 377 ? 10.132 8.326 2.232 1.00 92.25 377 ALA A C 1
ATOM 3052 O O . ALA A 1 377 ? 9.108 7.868 2.739 1.00 92.25 377 ALA A O 1
ATOM 3053 N N . SER A 1 378 ? 10.246 8.474 0.909 1.00 93.75 378 SER A N 1
ATOM 3054 C CA . SER A 1 378 ? 9.165 8.131 -0.024 1.00 93.75 378 SER A CA 1
ATOM 3055 C C . SER A 1 378 ? 8.869 6.625 -0.041 1.00 93.75 378 SER A C 1
ATOM 3057 O O . SER A 1 378 ? 7.707 6.220 0.010 1.00 93.75 378 SER A O 1
ATOM 3059 N N . PHE A 1 379 ? 9.903 5.779 -0.055 1.00 92.19 379 PHE A N 1
ATOM 3060 C CA . PHE A 1 379 ? 9.759 4.324 0.023 1.00 92.19 379 PHE A CA 1
ATOM 3061 C C . PHE A 1 379 ? 9.238 3.863 1.386 1.00 92.19 379 PHE A C 1
ATOM 3063 O O . PHE A 1 379 ? 8.429 2.937 1.431 1.00 92.19 379 PHE A O 1
ATOM 3070 N N . ALA A 1 380 ? 9.622 4.524 2.482 1.00 92.25 380 ALA A N 1
ATOM 3071 C CA . ALA A 1 380 ? 9.084 4.235 3.811 1.00 92.25 380 ALA A CA 1
ATOM 3072 C C . ALA A 1 380 ? 7.555 4.422 3.866 1.00 92.25 380 ALA A C 1
ATOM 3074 O O . ALA A 1 380 ? 6.857 3.601 4.458 1.00 92.25 380 ALA A O 1
ATOM 3075 N N . LEU A 1 381 ? 7.016 5.444 3.187 1.00 93.38 381 LEU A N 1
ATOM 3076 C CA . LEU A 1 381 ? 5.567 5.682 3.103 1.00 93.38 381 LEU A CA 1
ATOM 3077 C C . LEU A 1 381 ? 4.823 4.618 2.281 1.00 93.38 381 LEU A C 1
ATOM 3079 O O . LEU A 1 381 ? 3.669 4.322 2.585 1.00 93.38 381 LEU A O 1
ATOM 3083 N N . LEU A 1 382 ? 5.468 4.047 1.258 1.00 92.12 382 LEU A N 1
ATOM 3084 C CA . LEU A 1 382 ? 4.886 3.019 0.381 1.00 92.12 382 LEU A CA 1
ATOM 3085 C C . LEU A 1 382 ? 5.107 1.581 0.876 1.00 92.12 382 LEU A C 1
ATOM 3087 O O . LEU A 1 382 ? 4.482 0.653 0.363 1.00 92.12 382 LEU A O 1
ATOM 3091 N N . GLY A 1 383 ? 6.015 1.383 1.832 1.00 84.88 383 GLY A N 1
ATOM 3092 C CA . GLY A 1 383 ? 6.379 0.073 2.361 1.00 84.88 383 GLY A CA 1
ATOM 3093 C C . GLY A 1 383 ? 5.261 -0.614 3.153 1.00 84.88 383 GLY A C 1
ATOM 3094 O O . GLY A 1 383 ? 4.197 -0.056 3.411 1.00 84.88 383 GLY A O 1
ATOM 3095 N N . CYS A 1 384 ? 5.517 -1.849 3.595 1.00 73.75 384 CYS A N 1
ATOM 3096 C CA . CYS A 1 384 ? 4.551 -2.651 4.361 1.00 73.75 384 CYS A CA 1
ATOM 3097 C C . CYS A 1 384 ? 4.195 -2.067 5.735 1.00 73.75 384 CYS A C 1
ATOM 3099 O O . CYS A 1 384 ? 3.097 -2.315 6.222 1.00 73.75 384 CYS A O 1
ATOM 3101 N N . ASN A 1 385 ? 5.105 -1.288 6.323 1.00 73.25 385 ASN A N 1
ATOM 3102 C CA . ASN A 1 385 ? 4.896 -0.560 7.577 1.00 73.25 385 ASN A CA 1
ATOM 3103 C C . ASN A 1 385 ? 4.494 0.906 7.325 1.00 73.25 385 ASN A C 1
ATOM 3105 O O . ASN A 1 385 ? 4.380 1.688 8.265 1.00 73.25 385 ASN A O 1
ATOM 3109 N N . GLY A 1 386 ? 4.327 1.283 6.054 1.00 80.81 386 GLY A N 1
ATOM 3110 C CA . GLY A 1 386 ? 3.887 2.603 5.633 1.00 80.81 386 GLY A CA 1
ATOM 3111 C C . GLY A 1 386 ? 2.378 2.784 5.786 1.00 80.81 386 GLY A C 1
ATOM 3112 O O . GLY A 1 386 ? 1.623 1.845 6.038 1.00 80.81 386 GLY A O 1
ATOM 3113 N N . CYS A 1 387 ? 1.921 4.016 5.605 1.00 88.56 387 CYS A N 1
ATOM 3114 C CA . CYS A 1 387 ? 0.517 4.375 5.766 1.00 88.56 387 CYS A CA 1
ATOM 3115 C C . CYS A 1 387 ? -0.279 4.099 4.490 1.00 88.56 387 CYS A C 1
ATOM 3117 O O . CYS A 1 387 ? 0.129 4.430 3.377 1.00 88.56 387 CYS A O 1
ATOM 3119 N N . ALA A 1 388 ? -1.431 3.455 4.653 1.00 91.06 388 ALA A N 1
ATOM 3120 C CA . ALA A 1 388 ? -2.362 3.141 3.575 1.00 91.06 388 ALA A CA 1
ATOM 3121 C C . ALA A 1 388 ? -3.317 4.302 3.238 1.00 91.06 388 ALA A C 1
ATOM 3123 O O . ALA A 1 388 ? -4.191 4.139 2.386 1.00 91.06 388 ALA A O 1
ATOM 3124 N N . ASP A 1 389 ? -3.168 5.461 3.891 1.00 94.00 389 ASP A N 1
ATOM 3125 C CA . ASP A 1 389 ? -3.932 6.665 3.566 1.00 94.00 389 ASP A CA 1
ATOM 3126 C C . ASP A 1 389 ? -3.676 7.098 2.111 1.00 94.00 389 ASP A C 1
ATOM 3128 O O . ASP A 1 389 ? -2.516 7.249 1.707 1.00 94.00 389 ASP A O 1
ATOM 3132 N N . PRO A 1 390 ? -4.735 7.319 1.313 1.00 93.19 390 PRO A N 1
ATOM 3133 C CA . PRO A 1 390 ? -4.582 7.593 -0.109 1.00 93.19 390 PRO A CA 1
ATOM 3134 C C . PRO A 1 390 ? -3.865 8.914 -0.396 1.00 93.19 390 PRO A C 1
ATOM 3136 O O . PRO A 1 390 ? -3.103 8.967 -1.357 1.00 93.19 390 PRO A O 1
ATOM 3139 N N . PHE A 1 391 ? -4.041 9.956 0.425 1.00 95.44 391 PHE A N 1
ATOM 3140 C CA . PHE A 1 391 ? -3.368 11.238 0.198 1.00 95.44 391 PHE A CA 1
ATOM 3141 C C . PHE A 1 391 ? -1.879 11.157 0.537 1.00 95.44 391 PHE A C 1
ATOM 3143 O O . PHE A 1 391 ? -1.055 11.743 -0.166 1.00 95.44 391 PHE A O 1
ATOM 3150 N N . VAL A 1 392 ? -1.515 10.399 1.576 1.00 95.56 392 VAL A N 1
ATOM 3151 C CA . VAL A 1 392 ? -0.108 10.109 1.900 1.00 95.56 392 VAL A CA 1
ATOM 3152 C C . VAL A 1 392 ? 0.551 9.313 0.772 1.00 95.56 392 VAL A C 1
ATOM 3154 O O . VAL A 1 392 ? 1.644 9.670 0.325 1.00 95.56 392 VAL A O 1
ATOM 3157 N N . ARG A 1 393 ? -0.120 8.271 0.266 1.00 95.25 393 ARG A N 1
ATOM 3158 C CA . ARG A 1 393 ? 0.392 7.454 -0.847 1.00 95.25 393 ARG A CA 1
ATOM 3159 C C . ARG A 1 393 ? 0.528 8.256 -2.135 1.00 95.25 393 ARG A C 1
ATOM 3161 O O . ARG A 1 393 ? 1.565 8.178 -2.788 1.00 95.25 393 ARG A O 1
ATOM 3168 N N . GLU A 1 394 ? -0.469 9.071 -2.474 1.00 95.56 394 GLU A N 1
ATOM 3169 C CA . GLU A 1 394 ? -0.414 9.985 -3.619 1.00 95.56 394 GLU A CA 1
ATOM 3170 C C . GLU A 1 394 ? 0.776 10.947 -3.501 1.00 95.56 394 GLU A C 1
ATOM 3172 O O . GLU A 1 394 ? 1.526 11.129 -4.462 1.00 95.56 394 GLU A O 1
ATOM 3177 N N . PHE A 1 395 ? 1.002 11.520 -2.315 1.00 96.12 395 PHE A N 1
ATOM 3178 C CA . PHE A 1 395 ? 2.132 12.412 -2.070 1.00 96.12 395 PHE A CA 1
ATOM 3179 C C . PHE A 1 395 ? 3.483 11.713 -2.283 1.00 96.12 395 PHE A C 1
ATOM 3181 O O . PHE A 1 395 ? 4.356 12.264 -2.963 1.00 96.12 395 PHE A O 1
ATOM 3188 N N . ALA A 1 396 ? 3.648 10.501 -1.745 1.00 95.75 396 ALA A N 1
ATOM 3189 C CA . ALA A 1 396 ? 4.868 9.713 -1.901 1.00 95.75 396 ALA A CA 1
ATOM 3190 C C . ALA A 1 396 ? 5.124 9.360 -3.375 1.00 95.75 396 ALA A C 1
ATOM 3192 O O . ALA A 1 396 ? 6.214 9.599 -3.892 1.00 95.75 396 ALA A O 1
ATOM 3193 N N . VAL A 1 397 ? 4.099 8.876 -4.085 1.00 96.50 397 VAL A N 1
ATOM 3194 C CA . VAL A 1 397 ? 4.197 8.524 -5.511 1.00 96.50 397 VAL A CA 1
ATOM 3195 C C . VAL A 1 397 ? 4.526 9.743 -6.367 1.00 96.50 397 VAL A C 1
ATOM 3197 O O . VAL A 1 397 ? 5.405 9.666 -7.221 1.00 96.50 397 VAL A O 1
ATOM 3200 N N . ARG A 1 398 ? 3.874 10.884 -6.123 1.00 95.44 398 ARG A N 1
ATOM 3201 C CA . ARG A 1 398 ? 4.163 12.140 -6.828 1.00 95.44 398 ARG A CA 1
ATOM 3202 C C . ARG A 1 398 ? 5.608 12.590 -6.615 1.00 95.44 398 ARG A C 1
ATOM 3204 O O . ARG A 1 398 ? 6.238 13.069 -7.552 1.00 95.44 398 ARG A O 1
ATOM 3211 N N . THR A 1 399 ? 6.135 12.417 -5.405 1.00 94.44 399 THR A N 1
ATOM 3212 C CA . THR A 1 399 ? 7.531 12.750 -5.091 1.00 94.44 399 THR A CA 1
ATOM 3213 C C . THR A 1 399 ? 8.503 11.844 -5.847 1.00 94.44 399 THR A C 1
ATOM 3215 O O . THR A 1 399 ? 9.457 12.334 -6.452 1.00 94.44 399 THR A O 1
ATOM 3218 N N . LEU A 1 400 ? 8.231 10.534 -5.890 1.00 94.69 400 LEU A N 1
ATOM 3219 C CA . LEU A 1 400 ? 9.023 9.584 -6.676 1.00 94.69 400 LEU A CA 1
ATOM 3220 C C . LEU A 1 400 ? 8.971 9.894 -8.173 1.00 94.69 400 LEU A C 1
ATOM 3222 O O . LEU A 1 400 ? 10.007 9.876 -8.827 1.00 94.69 400 LEU A O 1
ATOM 3226 N N . ASP A 1 401 ? 7.798 10.226 -8.715 1.00 94.62 401 ASP A N 1
ATOM 3227 C CA . ASP A 1 401 ? 7.646 10.578 -10.130 1.00 94.62 401 ASP A CA 1
ATOM 3228 C C . ASP A 1 401 ? 8.455 11.831 -10.501 1.00 94.62 401 ASP A C 1
ATOM 3230 O O . ASP A 1 401 ? 9.054 11.899 -11.568 1.00 94.62 401 ASP A O 1
ATOM 3234 N N . GLN A 1 402 ? 8.532 12.816 -9.606 1.00 92.75 402 GLN A N 1
ATOM 3235 C CA . G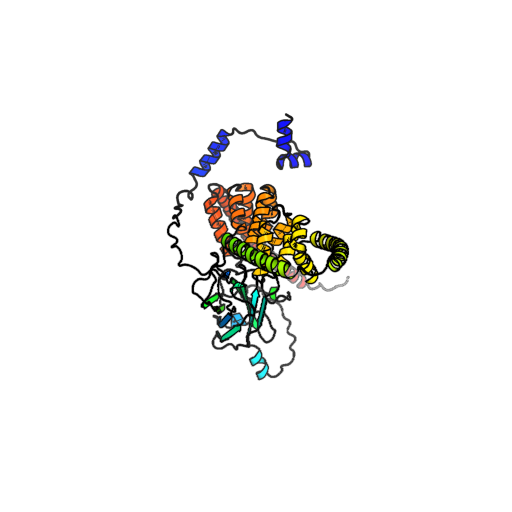LN A 1 402 ? 9.318 14.028 -9.844 1.00 92.75 402 GLN A CA 1
ATOM 3236 C C . GLN A 1 402 ? 10.829 13.799 -9.723 1.00 92.75 402 GLN A C 1
ATOM 3238 O O . GLN A 1 402 ? 11.595 14.457 -10.425 1.00 92.75 402 GLN A O 1
ATOM 3243 N N . LYS A 1 403 ? 11.266 12.900 -8.831 1.00 91.25 403 LYS A N 1
ATOM 3244 C CA . LYS A 1 403 ? 12.693 12.677 -8.549 1.00 91.25 403 LYS A CA 1
ATOM 3245 C C . LYS A 1 403 ? 13.341 11.601 -9.414 1.00 91.25 403 LYS A C 1
ATOM 3247 O O . LYS A 1 403 ? 14.493 11.769 -9.794 1.00 91.25 403 LYS A O 1
ATOM 3252 N N . LEU A 1 404 ? 12.641 10.504 -9.704 1.00 93.12 404 LEU A N 1
ATOM 3253 C CA . LEU A 1 404 ? 13.23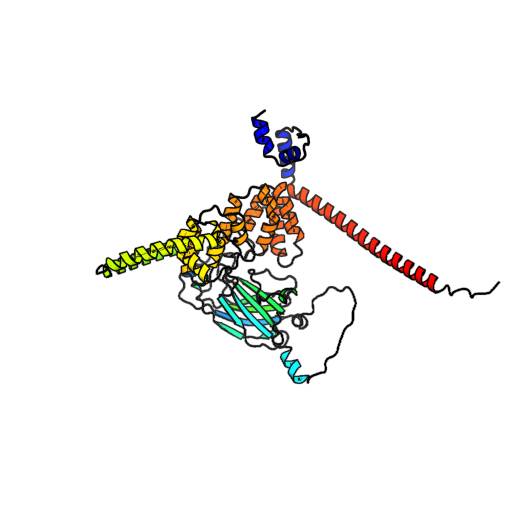4 9.348 -10.373 1.00 93.12 404 LEU A CA 1
ATOM 3254 C C . LEU A 1 404 ? 13.343 9.558 -11.886 1.00 93.12 404 LEU A C 1
ATOM 3256 O O . LEU A 1 404 ? 12.342 9.662 -12.613 1.00 93.12 404 LEU A O 1
ATOM 3260 N N . SER A 1 405 ? 14.577 9.500 -12.381 1.00 93.25 405 SER A N 1
ATOM 3261 C CA . SER A 1 405 ? 14.849 9.289 -13.801 1.00 93.25 405 SER A CA 1
ATOM 3262 C C . SER A 1 405 ? 14.369 7.904 -14.256 1.00 93.25 405 SER A C 1
ATOM 3264 O O . SER A 1 405 ? 14.154 6.997 -13.452 1.00 93.25 405 SER A O 1
ATOM 3266 N N . ASN A 1 406 ? 14.234 7.688 -15.569 1.00 92.25 406 ASN A N 1
ATOM 3267 C CA . ASN A 1 406 ? 13.828 6.376 -16.093 1.00 92.25 406 ASN A CA 1
ATOM 3268 C C . ASN A 1 406 ? 14.839 5.262 -15.765 1.00 92.25 406 ASN A C 1
ATOM 3270 O O . ASN A 1 406 ? 14.452 4.102 -15.630 1.00 92.25 406 ASN A O 1
ATOM 3274 N N . TYR A 1 407 ? 16.120 5.609 -15.609 1.00 91.12 407 TYR A N 1
ATOM 3275 C CA . TYR A 1 407 ? 17.157 4.663 -15.203 1.00 91.12 407 TYR A CA 1
ATOM 3276 C C . TYR A 1 407 ? 17.012 4.263 -13.730 1.00 91.12 407 TYR A C 1
ATOM 3278 O O . TYR A 1 407 ? 16.961 3.075 -13.421 1.00 91.12 407 TYR A O 1
ATOM 3286 N N . GLU A 1 408 ? 16.868 5.234 -12.824 1.00 92.94 408 GLU A N 1
ATOM 3287 C CA . GLU A 1 408 ? 16.655 4.951 -11.397 1.00 92.94 408 GLU A CA 1
ATOM 3288 C C . GLU A 1 408 ? 15.327 4.225 -11.164 1.00 92.94 408 GLU A C 1
ATOM 3290 O O . GLU A 1 408 ? 15.260 3.286 -10.377 1.00 92.94 408 GLU A O 1
ATOM 3295 N N . MET A 1 409 ? 14.281 4.586 -11.911 1.00 94.50 409 MET A N 1
ATOM 3296 C CA . MET A 1 409 ? 13.006 3.871 -11.902 1.00 94.50 409 MET A CA 1
ATOM 3297 C C . MET A 1 409 ? 13.191 2.384 -12.235 1.00 94.50 409 MET A C 1
ATOM 3299 O O . MET A 1 409 ? 12.605 1.536 -11.569 1.00 94.50 409 MET A O 1
ATOM 3303 N N . SER A 1 410 ? 14.031 2.056 -13.226 1.00 93.56 410 SER A N 1
ATOM 3304 C CA . SER A 1 410 ? 14.379 0.666 -13.549 1.00 93.56 410 SER A CA 1
ATOM 3305 C C . SER A 1 410 ? 15.176 -0.016 -12.434 1.00 93.56 410 SER A C 1
ATOM 3307 O O . SER A 1 410 ? 15.018 -1.221 -12.249 1.00 93.56 410 SER A O 1
ATOM 3309 N N . LEU A 1 411 ? 16.027 0.716 -11.708 1.00 93.12 411 LEU A N 1
ATOM 3310 C CA . LEU A 1 411 ? 16.826 0.176 -10.604 1.00 93.12 411 LEU A CA 1
ATOM 3311 C C . LEU A 1 411 ? 15.952 -0.208 -9.401 1.00 93.12 411 LEU A C 1
ATOM 3313 O O . LEU A 1 411 ? 16.153 -1.267 -8.811 1.00 93.12 411 LEU A O 1
ATOM 3317 N N . TYR A 1 412 ? 14.967 0.631 -9.065 1.00 95.31 412 TYR A N 1
ATOM 3318 C CA . TYR A 1 412 ? 14.062 0.426 -7.926 1.00 95.31 412 TYR A CA 1
ATOM 3319 C C . TYR A 1 412 ? 12.752 -0.293 -8.284 1.00 95.31 412 TYR A C 1
ATOM 3321 O O . TYR A 1 412 ? 11.844 -0.417 -7.455 1.00 95.31 412 TYR A O 1
ATOM 3329 N N . LEU A 1 413 ? 12.621 -0.757 -9.528 1.00 95.81 413 LEU A N 1
ATOM 3330 C CA . LEU A 1 413 ? 11.367 -1.282 -10.059 1.00 95.81 413 LEU A CA 1
ATOM 3331 C C . LEU A 1 413 ? 10.847 -2.480 -9.266 1.00 95.81 413 LEU A C 1
ATOM 3333 O O . LEU A 1 413 ? 9.646 -2.588 -9.025 1.00 95.81 413 LEU A O 1
ATOM 3337 N N . LEU A 1 414 ? 11.746 -3.358 -8.819 1.00 94.75 414 LEU A N 1
ATOM 3338 C CA . LEU A 1 414 ? 11.384 -4.520 -8.015 1.00 94.75 414 LEU A CA 1
ATOM 3339 C C . LEU A 1 414 ? 10.709 -4.102 -6.702 1.00 94.75 414 LEU A C 1
ATOM 3341 O O . LEU A 1 414 ? 9.659 -4.640 -6.356 1.00 94.75 414 LEU A O 1
ATOM 3345 N N . GLN A 1 415 ? 11.272 -3.123 -5.992 1.00 94.06 415 GLN A N 1
ATOM 3346 C CA . GLN A 1 415 ? 10.733 -2.605 -4.733 1.00 94.06 415 GLN A CA 1
ATOM 3347 C C . GLN A 1 415 ? 9.358 -1.961 -4.950 1.00 94.06 415 GLN A C 1
ATOM 3349 O O . GLN A 1 415 ? 8.443 -2.188 -4.160 1.00 94.06 415 GLN A O 1
ATOM 3354 N N . LEU A 1 416 ? 9.175 -1.232 -6.056 1.00 95.69 416 LEU A N 1
ATOM 3355 C CA . LEU A 1 416 ? 7.884 -0.647 -6.433 1.00 95.69 416 LEU A CA 1
ATOM 3356 C C . LEU A 1 416 ? 6.834 -1.726 -6.755 1.00 95.69 416 LEU A C 1
ATOM 3358 O O . LEU A 1 416 ? 5.681 -1.610 -6.340 1.00 95.69 416 LEU A O 1
ATOM 3362 N N . VAL A 1 417 ? 7.226 -2.818 -7.419 1.00 94.75 417 VAL A N 1
ATOM 3363 C CA . VAL A 1 417 ? 6.345 -3.979 -7.646 1.00 94.75 417 VAL A CA 1
ATOM 3364 C C . VAL A 1 417 ? 5.941 -4.640 -6.324 1.00 94.75 417 VAL A C 1
ATOM 3366 O O . VAL A 1 417 ? 4.787 -5.040 -6.167 1.00 94.75 417 VAL A O 1
ATOM 3369 N N . GLN A 1 418 ? 6.841 -4.714 -5.339 1.00 92.00 418 GLN A N 1
ATOM 3370 C CA . GLN A 1 418 ? 6.478 -5.206 -4.006 1.00 92.00 418 GLN A CA 1
ATOM 3371 C C . GLN A 1 418 ? 5.511 -4.255 -3.287 1.00 92.00 418 GLN A C 1
ATOM 3373 O O . GLN A 1 418 ? 4.546 -4.719 -2.678 1.00 92.00 418 GLN A O 1
ATOM 3378 N N . ALA A 1 419 ? 5.702 -2.938 -3.413 1.00 92.00 419 ALA A N 1
ATOM 3379 C CA . ALA A 1 419 ? 4.798 -1.941 -2.841 1.00 92.00 419 ALA A CA 1
ATOM 3380 C C . ALA A 1 419 ? 3.366 -2.037 -3.416 1.00 92.00 419 ALA A C 1
ATOM 3382 O O . ALA A 1 419 ? 2.391 -1.899 -2.678 1.00 92.00 419 ALA A O 1
ATOM 3383 N N . LEU A 1 420 ? 3.194 -2.426 -4.688 1.00 91.69 420 LEU A N 1
ATOM 3384 C CA . LEU A 1 420 ? 1.860 -2.689 -5.255 1.00 91.69 420 LEU A CA 1
ATOM 3385 C C . LEU A 1 420 ? 1.070 -3.770 -4.498 1.00 91.69 420 LEU A C 1
ATOM 3387 O O . LEU A 1 420 ? -0.162 -3.770 -4.521 1.00 91.69 420 LEU A O 1
ATOM 3391 N N . LYS A 1 421 ? 1.734 -4.714 -3.820 1.00 87.44 421 LYS A N 1
ATOM 3392 C CA . LYS A 1 421 ? 1.046 -5.774 -3.062 1.00 87.44 421 LYS A CA 1
ATOM 3393 C C . LYS A 1 421 ? 0.388 -5.262 -1.783 1.00 87.44 421 LYS A C 1
ATOM 3395 O O . LYS A 1 421 ? -0.538 -5.917 -1.286 1.00 87.44 421 LYS A O 1
ATOM 3400 N N . VAL A 1 422 ? 0.879 -4.147 -1.241 1.00 86.06 422 VAL A N 1
ATOM 3401 C CA . VAL A 1 422 ? 0.368 -3.532 -0.007 1.00 86.06 422 VAL A CA 1
ATOM 3402 C C . VAL A 1 422 ? -0.665 -2.440 -0.278 1.00 86.06 422 VAL A C 1
ATOM 3404 O O . VAL A 1 422 ? -1.206 -1.876 0.666 1.00 86.06 422 VAL A O 1
ATOM 3407 N N . GLU A 1 423 ? -0.945 -2.131 -1.545 1.00 90.25 423 GLU A N 1
ATOM 3408 C CA . GLU A 1 423 ? -2.028 -1.227 -1.941 1.00 90.25 423 GLU A CA 1
ATOM 3409 C C . GLU A 1 423 ? -3.403 -1.797 -1.577 1.00 90.25 423 GLU A C 1
ATOM 3411 O O . GLU A 1 423 ? -3.669 -2.994 -1.741 1.00 90.25 423 GLU A O 1
ATOM 3416 N N . SER A 1 424 ? -4.290 -0.918 -1.111 1.00 87.56 424 SER A N 1
ATOM 3417 C CA . SER A 1 424 ? -5.654 -1.275 -0.700 1.00 87.56 424 SER A CA 1
ATOM 3418 C C . SER A 1 424 ? -6.555 -1.624 -1.883 1.00 87.56 424 SER A C 1
ATOM 3420 O O . SER A 1 424 ? -7.444 -2.462 -1.744 1.00 87.56 424 SER A O 1
ATOM 3422 N N . TYR A 1 425 ? -6.311 -1.003 -3.039 1.00 90.00 425 TYR A N 1
ATOM 3423 C CA . TYR A 1 425 ? -7.140 -1.118 -4.241 1.00 90.00 425 TYR A CA 1
ATOM 3424 C C . TYR A 1 425 ? -6.302 -1.508 -5.462 1.00 90.00 425 TYR A C 1
ATOM 3426 O O . TYR A 1 425 ? -5.066 -1.523 -5.418 1.00 90.00 425 TYR A O 1
ATOM 3434 N N . LEU A 1 426 ? -6.970 -1.914 -6.542 1.00 89.94 426 LEU A N 1
ATOM 3435 C CA . LEU A 1 426 ? -6.310 -2.267 -7.801 1.00 89.94 426 LEU A CA 1
ATOM 3436 C C . LEU A 1 426 ? -5.813 -1.015 -8.521 1.00 89.94 426 LEU A C 1
ATOM 3438 O O . LEU A 1 426 ? -4.642 -0.955 -8.888 1.00 89.94 426 LEU A O 1
ATOM 3442 N N . PHE A 1 427 ? -6.689 -0.018 -8.648 1.00 91.00 427 PHE A N 1
ATOM 3443 C CA . PHE A 1 427 ? -6.356 1.297 -9.171 1.00 91.00 427 PHE A CA 1
ATOM 3444 C C . PHE A 1 427 ? -5.861 2.196 -8.036 1.00 91.00 427 PHE A C 1
ATOM 3446 O O . PHE A 1 427 ? -6.552 2.418 -7.045 1.00 91.00 427 PHE A O 1
ATOM 3453 N N . ASN A 1 428 ? -4.624 2.664 -8.148 1.00 93.31 428 ASN A N 1
ATOM 3454 C CA . ASN A 1 428 ? -3.961 3.507 -7.152 1.00 93.31 428 ASN A CA 1
ATOM 3455 C C . ASN A 1 428 ? -2.845 4.340 -7.814 1.00 93.31 428 ASN A C 1
ATOM 3457 O O . ASN A 1 428 ? -2.383 3.972 -8.902 1.00 93.31 428 ASN A O 1
ATOM 3461 N N . PRO A 1 429 ? -2.357 5.422 -7.178 1.00 95.62 429 PRO A N 1
ATOM 3462 C CA . PRO A 1 429 ? -1.348 6.296 -7.777 1.00 95.62 429 PRO A CA 1
ATOM 3463 C C . PRO A 1 429 ? -0.088 5.555 -8.247 1.00 95.62 429 PRO A C 1
ATOM 3465 O O . PRO A 1 429 ? 0.422 5.835 -9.332 1.00 95.62 429 PRO A O 1
ATOM 3468 N N . LEU A 1 430 ? 0.391 4.570 -7.478 1.00 96.56 430 LEU A N 1
ATOM 3469 C CA . LEU A 1 430 ? 1.593 3.807 -7.817 1.00 96.56 430 LEU A CA 1
ATOM 3470 C C . LEU A 1 430 ? 1.385 2.952 -9.076 1.00 96.56 430 LEU A C 1
ATOM 3472 O O . LEU A 1 430 ? 2.251 2.910 -9.948 1.00 96.56 430 LEU A O 1
ATOM 3476 N N . SER A 1 431 ? 0.224 2.305 -9.200 1.00 96.00 431 SER A N 1
ATOM 3477 C CA . SER A 1 431 ? -0.129 1.516 -10.383 1.00 96.00 431 SER A CA 1
ATOM 3478 C C . SER A 1 431 ? -0.194 2.378 -11.646 1.00 96.00 431 SER A C 1
ATOM 3480 O O . SER A 1 431 ? 0.322 1.973 -12.687 1.00 96.00 431 SER A O 1
ATOM 3482 N N . VAL A 1 432 ? -0.738 3.595 -11.533 1.00 96.50 432 VAL A N 1
ATOM 3483 C CA . VAL A 1 432 ? -0.823 4.564 -12.633 1.00 96.50 432 VAL A CA 1
ATOM 3484 C C . VAL A 1 432 ? 0.569 5.041 -13.038 1.00 96.50 432 VAL A C 1
ATOM 3486 O O . VAL A 1 432 ? 0.889 5.034 -14.226 1.00 96.50 432 VAL A O 1
ATOM 3489 N N . LEU A 1 433 ? 1.420 5.394 -12.067 1.00 97.25 433 LEU A N 1
ATOM 3490 C CA . LEU A 1 433 ? 2.807 5.788 -12.321 1.00 97.25 433 LEU A CA 1
ATOM 3491 C C . LEU A 1 433 ? 3.570 4.689 -13.071 1.00 97.25 433 LEU A C 1
ATOM 3493 O O . LEU A 1 433 ? 4.184 4.956 -14.104 1.00 97.25 433 LEU A O 1
ATOM 3497 N N . LEU A 1 434 ? 3.520 3.457 -12.557 1.00 97.81 434 LEU A N 1
ATOM 3498 C CA . LEU A 1 434 ? 4.228 2.320 -13.141 1.00 97.81 434 LEU A CA 1
ATOM 3499 C C . LEU A 1 434 ? 3.730 2.011 -14.550 1.00 97.81 434 LEU A C 1
ATOM 3501 O O . LEU A 1 434 ? 4.549 1.819 -15.446 1.00 97.81 434 LEU A O 1
ATOM 3505 N N . MET A 1 435 ? 2.410 2.010 -14.760 1.00 97.25 435 MET A N 1
ATOM 3506 C CA . MET A 1 435 ? 1.816 1.774 -16.074 1.00 97.25 435 MET A CA 1
ATOM 3507 C C . MET A 1 435 ? 2.263 2.845 -17.071 1.00 97.25 435 MET A C 1
ATOM 3509 O O . MET A 1 435 ? 2.783 2.518 -18.136 1.00 97.25 435 MET A O 1
ATOM 3513 N N . ARG A 1 436 ? 2.139 4.126 -16.704 1.00 96.62 436 ARG A N 1
ATOM 3514 C CA . ARG A 1 436 ? 2.530 5.251 -17.558 1.00 96.62 436 ARG A CA 1
ATOM 3515 C C . ARG A 1 436 ? 4.012 5.182 -17.938 1.00 96.62 436 ARG A C 1
ATOM 3517 O O . ARG A 1 436 ? 4.334 5.166 -19.123 1.00 96.62 436 ARG A O 1
ATOM 3524 N N . ARG A 1 437 ? 4.912 5.052 -16.956 1.00 96.75 437 ARG A N 1
ATOM 3525 C CA . ARG A 1 437 ? 6.368 4.983 -17.194 1.00 96.75 437 ARG A CA 1
ATOM 3526 C C . ARG A 1 437 ? 6.769 3.760 -18.026 1.00 96.75 437 ARG A C 1
ATOM 3528 O O . ARG A 1 437 ? 7.675 3.862 -18.853 1.00 96.75 437 ARG A O 1
ATOM 3535 N N . ALA A 1 438 ? 6.103 2.621 -17.828 1.00 96.75 438 ALA A N 1
ATOM 3536 C CA . ALA A 1 438 ? 6.345 1.396 -18.586 1.00 96.75 438 ALA A CA 1
ATOM 3537 C C . ALA A 1 438 ? 5.905 1.504 -20.051 1.00 96.75 438 ALA A C 1
ATOM 3539 O O . ALA A 1 438 ? 6.610 1.005 -20.925 1.00 96.75 438 ALA A O 1
ATOM 3540 N N . LEU A 1 439 ? 4.772 2.156 -20.322 1.00 93.19 439 LEU A N 1
ATOM 3541 C CA . LEU A 1 439 ? 4.281 2.389 -21.683 1.00 93.19 439 LEU A CA 1
ATOM 3542 C C . LEU A 1 439 ? 5.100 3.460 -22.417 1.00 93.19 439 LEU A C 1
ATOM 3544 O O . LEU A 1 439 ? 5.379 3.302 -23.602 1.00 93.19 439 LEU A O 1
ATOM 3548 N N . GLU A 1 440 ? 5.548 4.503 -21.714 1.00 92.25 440 GLU A N 1
ATOM 3549 C CA . GLU A 1 440 ? 6.456 5.524 -22.259 1.00 92.25 440 GLU A CA 1
ATOM 3550 C C . GLU A 1 440 ? 7.861 4.961 -22.547 1.00 92.25 440 GLU A C 1
ATOM 3552 O O . GLU A 1 440 ? 8.528 5.407 -23.477 1.00 92.25 440 GLU A O 1
ATOM 3557 N N . ASN A 1 441 ? 8.324 3.969 -21.769 1.00 93.06 441 ASN A N 1
ATOM 3558 C CA . ASN A 1 441 ? 9.655 3.364 -21.911 1.00 93.06 441 ASN A CA 1
ATOM 3559 C C . ASN A 1 441 ? 9.596 1.819 -21.904 1.00 93.06 441 ASN A C 1
ATOM 3561 O O . ASN A 1 441 ? 10.079 1.186 -20.952 1.00 93.06 441 ASN A O 1
ATOM 3565 N N . PRO A 1 442 ? 9.063 1.176 -22.965 1.00 90.44 442 PRO A N 1
ATOM 3566 C CA . PRO A 1 442 ? 8.800 -0.266 -22.973 1.00 90.44 442 PRO A CA 1
ATOM 3567 C C . PRO A 1 442 ? 10.045 -1.134 -22.794 1.00 90.44 442 PRO A C 1
ATOM 3569 O O . PRO A 1 442 ? 9.990 -2.147 -22.107 1.00 90.44 442 PRO A O 1
ATOM 3572 N N . THR A 1 443 ? 11.189 -0.741 -23.355 1.00 90.44 443 THR A N 1
ATOM 3573 C CA . THR A 1 443 ? 12.421 -1.539 -23.254 1.00 90.44 443 THR A CA 1
ATOM 3574 C C . THR A 1 443 ? 13.056 -1.451 -21.868 1.00 90.44 443 THR A C 1
ATOM 3576 O O . THR A 1 443 ? 13.412 -2.477 -21.295 1.00 90.44 443 THR A O 1
ATOM 3579 N N . LEU A 1 444 ? 13.207 -0.232 -21.334 1.00 92.69 444 LEU A N 1
ATOM 3580 C CA . LEU A 1 444 ? 13.936 0.009 -20.084 1.00 92.69 444 LEU A CA 1
ATOM 3581 C C . LEU A 1 444 ? 13.091 -0.313 -18.848 1.00 92.69 444 LEU A C 1
ATOM 3583 O O . LEU A 1 444 ? 13.607 -0.883 -17.898 1.00 92.69 444 LEU A O 1
ATOM 3587 N N . ILE A 1 445 ? 11.804 0.039 -18.859 1.00 96.81 445 ILE A N 1
ATOM 3588 C CA . ILE A 1 445 ? 10.913 -0.114 -17.699 1.00 96.81 445 ILE A CA 1
ATOM 3589 C C . ILE A 1 445 ? 9.858 -1.186 -17.972 1.00 96.81 445 ILE A C 1
ATOM 3591 O O . ILE A 1 445 ? 9.623 -2.043 -17.124 1.00 96.81 445 ILE A O 1
ATOM 3595 N N . GLY A 1 446 ? 9.249 -1.187 -19.161 1.00 96.25 446 GLY A N 1
ATOM 3596 C CA . GLY A 1 446 ? 8.171 -2.122 -19.493 1.00 96.25 446 GLY A CA 1
ATOM 3597 C C . GLY A 1 446 ? 8.585 -3.597 -19.472 1.00 96.25 446 GLY A C 1
ATOM 3598 O O . GLY A 1 446 ? 7.893 -4.414 -18.868 1.00 96.25 446 GLY A O 1
ATOM 3599 N N . SER A 1 447 ? 9.725 -3.952 -20.074 1.00 94.94 447 SER A N 1
ATOM 3600 C CA . SER A 1 447 ? 10.216 -5.335 -20.109 1.00 94.94 447 SER A CA 1
ATOM 3601 C C . SER A 1 447 ? 10.537 -5.855 -18.710 1.00 94.94 447 SER A C 1
ATOM 3603 O O . SER A 1 447 ? 10.036 -6.928 -18.367 1.00 94.94 447 SER A O 1
ATOM 3605 N N . PRO A 1 448 ? 11.323 -5.140 -17.877 1.00 96.31 448 PRO A N 1
ATOM 3606 C CA . PRO A 1 448 ? 11.577 -5.597 -16.515 1.00 96.31 448 PRO A CA 1
ATOM 3607 C C . PRO A 1 448 ? 10.301 -5.646 -15.663 1.00 96.31 448 PRO A C 1
ATOM 3609 O O . PRO A 1 448 ? 10.100 -6.624 -14.946 1.00 96.31 448 PRO A O 1
ATOM 3612 N N . LEU A 1 449 ? 9.390 -4.669 -15.801 1.00 97.25 449 LEU A N 1
ATOM 3613 C CA . LEU A 1 449 ? 8.111 -4.657 -15.077 1.00 97.25 449 LEU A CA 1
ATOM 3614 C C . LEU A 1 449 ? 7.266 -5.891 -15.408 1.00 97.25 449 LEU A C 1
ATOM 3616 O O . LEU A 1 449 ? 6.778 -6.566 -14.502 1.00 97.25 449 LEU A O 1
ATOM 3620 N N . PHE A 1 450 ? 7.132 -6.211 -16.700 1.00 97.25 450 PHE A N 1
ATOM 3621 C CA . PHE A 1 450 ? 6.426 -7.403 -17.165 1.00 97.25 450 PHE A CA 1
ATOM 3622 C C . PHE A 1 450 ? 6.974 -8.666 -16.496 1.00 97.25 450 PHE A C 1
ATOM 3624 O O . PHE A 1 450 ? 6.203 -9.484 -15.993 1.00 97.25 450 PHE A O 1
ATOM 3631 N N . TRP A 1 451 ? 8.299 -8.817 -16.451 1.00 96.75 451 TRP A N 1
ATOM 3632 C CA . TRP A 1 451 ? 8.928 -10.005 -15.881 1.00 96.75 451 TRP A CA 1
ATOM 3633 C C . TRP A 1 451 ? 8.814 -10.076 -14.360 1.00 96.75 451 TRP A C 1
ATOM 3635 O O . TRP A 1 451 ? 8.510 -11.154 -13.856 1.00 96.75 451 TRP A O 1
ATOM 3645 N N . HIS A 1 452 ? 8.963 -8.959 -13.643 1.00 96.19 452 HIS A N 1
ATOM 3646 C CA . HIS A 1 452 ? 8.756 -8.909 -12.192 1.00 96.19 452 HIS A CA 1
ATOM 3647 C C . HIS A 1 452 ? 7.323 -9.283 -11.790 1.00 96.19 452 HIS A C 1
ATOM 3649 O O . HIS A 1 452 ? 7.121 -10.031 -10.836 1.00 96.19 452 HIS A O 1
ATOM 3655 N N . LEU A 1 453 ? 6.320 -8.807 -12.532 1.00 95.81 453 LEU A N 1
ATOM 3656 C CA . LEU A 1 453 ? 4.921 -9.168 -12.287 1.00 95.81 453 LEU A CA 1
ATOM 3657 C C . LEU A 1 453 ? 4.651 -10.633 -12.653 1.00 95.81 453 LEU A C 1
ATOM 3659 O O . LEU A 1 453 ? 4.017 -11.367 -11.895 1.00 95.81 453 LEU A O 1
ATOM 3663 N N . ARG A 1 454 ? 5.144 -11.077 -13.816 1.00 94.19 454 ARG A N 1
ATOM 3664 C CA . ARG A 1 454 ? 4.903 -12.429 -14.332 1.00 94.19 454 ARG A CA 1
ATOM 3665 C C . ARG A 1 454 ? 5.541 -13.510 -13.466 1.00 94.19 454 ARG A C 1
ATOM 3667 O O . ARG A 1 454 ? 4.926 -14.560 -13.304 1.00 94.19 454 ARG A O 1
ATOM 3674 N N . SER A 1 455 ? 6.727 -13.268 -12.904 1.00 93.31 455 SER A N 1
ATOM 3675 C CA . SER A 1 455 ? 7.399 -14.231 -12.020 1.00 93.31 455 SER A CA 1
ATOM 3676 C C . SER A 1 455 ? 6.607 -14.546 -10.752 1.00 93.31 455 SER A C 1
ATOM 3678 O O . SER A 1 455 ? 6.855 -15.562 -10.116 1.00 93.31 455 SER A O 1
ATOM 3680 N N . GLU A 1 456 ? 5.650 -13.692 -10.392 1.00 90.75 456 GLU A N 1
ATOM 3681 C CA . GLU A 1 456 ? 4.872 -13.799 -9.161 1.00 90.75 456 GLU A CA 1
ATOM 3682 C C . GLU A 1 456 ? 3.375 -14.024 -9.403 1.00 90.75 456 GLU A C 1
ATOM 3684 O O . GLU A 1 456 ? 2.571 -13.953 -8.477 1.00 90.75 456 GLU A O 1
ATOM 3689 N N . ILE A 1 457 ? 2.974 -14.330 -10.639 1.00 87.50 457 ILE A N 1
ATOM 3690 C CA . ILE A 1 457 ? 1.560 -14.551 -10.975 1.00 87.50 457 ILE A CA 1
ATOM 3691 C C . ILE A 1 457 ? 0.967 -15.783 -10.273 1.00 87.50 457 ILE A C 1
ATOM 3693 O O . ILE A 1 457 ? -0.248 -15.903 -10.142 1.00 87.50 457 ILE A O 1
ATOM 3697 N N . GLU A 1 458 ? 1.819 -16.704 -9.820 1.00 84.81 458 GLU A N 1
ATOM 3698 C CA . GLU A 1 458 ? 1.424 -17.897 -9.070 1.00 84.81 458 GLU A CA 1
ATOM 3699 C C . GLU A 1 458 ? 1.180 -17.609 -7.581 1.00 84.81 458 GLU A C 1
ATOM 3701 O O . GLU A 1 458 ? 0.501 -18.392 -6.919 1.00 84.81 458 GLU A O 1
ATOM 3706 N N . VAL A 1 459 ? 1.663 -16.470 -7.068 1.00 85.94 459 VAL A N 1
ATOM 3707 C CA . VAL A 1 459 ? 1.413 -16.023 -5.692 1.00 85.94 459 VAL A CA 1
ATOM 3708 C C . VAL A 1 459 ? -0.046 -15.592 -5.577 1.00 85.94 459 VAL A C 1
ATOM 3710 O O . VAL A 1 459 ? -0.448 -14.566 -6.128 1.00 85.94 459 VAL A O 1
ATOM 3713 N N . GLU A 1 460 ? -0.848 -16.381 -4.865 1.00 82.62 460 GLU A N 1
ATOM 3714 C CA . GLU A 1 460 ? -2.309 -16.254 -4.819 1.00 82.62 460 GLU A CA 1
ATOM 3715 C C . GLU A 1 460 ? -2.772 -1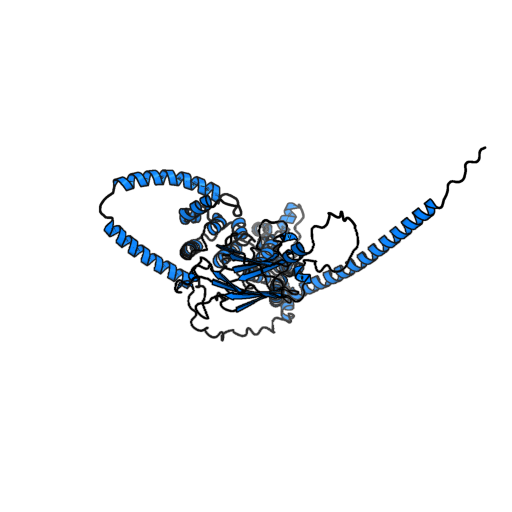4.852 -4.386 1.00 82.62 460 GLU A C 1
ATOM 3717 O O . GLU A 1 460 ? -3.714 -14.306 -4.958 1.00 82.62 460 GLU A O 1
ATOM 3722 N N . GLU A 1 461 ? -2.067 -14.224 -3.443 1.00 80.12 461 GLU A N 1
ATOM 3723 C CA . GLU A 1 461 ? -2.375 -12.890 -2.919 1.00 80.12 461 GLU A CA 1
ATOM 3724 C C . GLU A 1 461 ? -2.150 -11.757 -3.933 1.00 80.12 461 GLU A C 1
ATOM 3726 O O . GLU A 1 461 ? -2.796 -10.710 -3.839 1.00 80.12 461 GLU A O 1
ATOM 3731 N N . ALA A 1 462 ? -1.215 -11.927 -4.872 1.00 84.75 462 ALA A N 1
ATOM 3732 C CA . ALA A 1 462 ? -0.819 -10.896 -5.839 1.00 84.75 462 ALA A CA 1
ATOM 3733 C C . ALA A 1 462 ? -1.402 -11.140 -7.235 1.00 84.75 462 ALA A C 1
ATOM 3735 O O . ALA A 1 462 ? -1.574 -10.212 -8.024 1.00 84.75 462 ALA A O 1
ATOM 3736 N N . MET A 1 463 ? -1.746 -12.386 -7.520 1.00 88.06 463 MET A N 1
ATOM 3737 C CA . MET A 1 463 ? -2.155 -12.900 -8.812 1.00 88.06 463 MET A CA 1
ATOM 3738 C C . MET A 1 463 ? -3.229 -12.089 -9.524 1.00 88.06 463 MET A C 1
ATOM 3740 O O . MET A 1 463 ? -3.013 -11.740 -10.679 1.00 88.06 463 MET A O 1
ATOM 3744 N N . LEU A 1 464 ? -4.371 -11.779 -8.896 1.00 88.12 464 LEU A N 1
ATOM 3745 C CA . LEU A 1 464 ? -5.426 -11.018 -9.584 1.00 88.12 464 LEU A CA 1
ATOM 3746 C C . LEU A 1 464 ? -4.923 -9.622 -9.974 1.00 88.12 464 LEU A C 1
ATOM 3748 O O . LEU A 1 464 ? -5.068 -9.217 -11.124 1.00 88.12 464 LEU A O 1
ATOM 3752 N N . ARG A 1 465 ? -4.265 -8.925 -9.040 1.00 91.06 465 ARG A N 1
ATOM 3753 C CA . ARG A 1 465 ? -3.688 -7.597 -9.279 1.00 91.06 465 ARG A CA 1
ATOM 3754 C C . ARG A 1 465 ? -2.657 -7.631 -10.401 1.00 91.06 465 ARG A C 1
ATOM 3756 O O . ARG A 1 465 ? -2.737 -6.828 -11.323 1.00 91.06 465 ARG A O 1
ATOM 3763 N N . PHE A 1 466 ? -1.709 -8.561 -10.338 1.00 94.06 466 PHE A N 1
ATOM 3764 C CA . PHE A 1 466 ? -0.641 -8.666 -11.329 1.00 94.06 466 PHE A CA 1
ATOM 3765 C C . PHE A 1 466 ? -1.168 -9.139 -12.685 1.00 94.06 466 PHE A C 1
ATOM 3767 O O . PHE A 1 466 ? -0.697 -8.652 -13.704 1.00 94.06 466 PHE A O 1
ATOM 3774 N N . SER A 1 467 ? -2.181 -10.009 -12.718 1.00 93.19 467 SER A N 1
ATOM 3775 C CA . SER A 1 467 ? -2.815 -10.455 -13.967 1.00 93.19 467 SER A CA 1
ATOM 3776 C C . SER A 1 467 ? -3.525 -9.307 -14.678 1.00 93.19 467 SER A C 1
ATOM 3778 O O . SER A 1 467 ? -3.280 -9.097 -15.860 1.00 93.19 467 SER A O 1
ATOM 3780 N N . LEU A 1 468 ? -4.343 -8.529 -13.958 1.00 92.88 468 LEU A N 1
ATOM 3781 C CA . LEU A 1 468 ? -5.036 -7.367 -14.525 1.00 92.88 468 LEU A CA 1
ATOM 3782 C C . LEU A 1 468 ? -4.049 -6.278 -14.962 1.00 92.88 468 LEU A C 1
ATOM 3784 O O . LEU A 1 468 ? -4.210 -5.679 -16.022 1.00 92.88 468 LEU A O 1
ATOM 3788 N N . PHE A 1 469 ? -2.985 -6.059 -14.183 1.00 94.88 469 PHE A N 1
ATOM 3789 C CA . PHE A 1 469 ? -1.925 -5.127 -14.559 1.00 94.88 469 PHE A CA 1
ATOM 3790 C C . PHE A 1 469 ? -1.215 -5.575 -15.844 1.00 94.88 469 PHE A C 1
ATOM 3792 O O . PHE A 1 469 ? -1.039 -4.784 -16.767 1.00 94.88 469 PHE A O 1
ATOM 3799 N N . LEU A 1 470 ? -0.818 -6.850 -15.927 1.00 95.38 470 LEU A N 1
ATOM 3800 C CA . LEU A 1 470 ? -0.176 -7.420 -17.112 1.00 95.38 470 LEU A CA 1
ATOM 3801 C C . LEU A 1 470 ? -1.090 -7.368 -18.334 1.00 95.38 470 LEU A C 1
ATOM 3803 O O . LEU A 1 470 ? -0.611 -7.070 -19.424 1.00 95.38 470 LEU A O 1
ATOM 3807 N N . GLU A 1 471 ? -2.384 -7.632 -18.160 1.00 92.81 471 GLU A N 1
ATOM 3808 C CA . GLU A 1 471 ? -3.376 -7.510 -19.222 1.00 92.81 471 GLU A CA 1
ATOM 3809 C C . GLU A 1 471 ? -3.426 -6.076 -19.761 1.00 92.81 471 GLU A C 1
ATOM 3811 O O . GLU A 1 471 ? -3.248 -5.871 -20.963 1.00 92.81 471 GLU A O 1
ATOM 3816 N N . ALA A 1 472 ? -3.595 -5.083 -18.883 1.00 91.81 472 ALA A N 1
ATOM 3817 C CA . ALA A 1 472 ? -3.612 -3.673 -19.264 1.00 91.81 472 ALA A CA 1
ATOM 3818 C C . ALA A 1 472 ? -2.304 -3.244 -19.955 1.00 91.81 472 ALA A C 1
ATOM 3820 O O . ALA A 1 472 ? -2.334 -2.573 -20.986 1.00 91.81 472 ALA A O 1
ATOM 3821 N N . PHE A 1 473 ? -1.150 -3.695 -19.453 1.00 93.38 473 PHE A N 1
ATOM 3822 C CA . PHE A 1 473 ? 0.143 -3.403 -20.069 1.00 93.38 473 PHE A CA 1
ATOM 3823 C C . PHE A 1 473 ? 0.294 -4.047 -21.455 1.00 93.38 473 PHE A C 1
ATOM 3825 O O . PHE A 1 473 ? 0.702 -3.374 -22.397 1.00 93.38 473 PHE A O 1
ATOM 3832 N N . CYS A 1 474 ? -0.064 -5.326 -21.614 1.00 91.44 474 CYS A N 1
ATOM 3833 C CA . CYS A 1 474 ? 0.011 -6.024 -22.904 1.00 91.44 474 CYS A CA 1
ATOM 3834 C C . CYS A 1 474 ? -0.933 -5.416 -23.947 1.00 91.44 474 CYS A C 1
ATOM 3836 O O . CYS A 1 474 ? -0.624 -5.429 -25.136 1.00 91.44 474 CYS A O 1
ATOM 3838 N N . ARG A 1 475 ? -2.067 -4.869 -23.499 1.00 86.00 475 ARG A N 1
ATOM 3839 C CA . ARG A 1 475 ? -3.003 -4.111 -24.332 1.00 86.00 475 ARG A CA 1
ATOM 3840 C C . ARG A 1 475 ? -2.418 -2.770 -24.793 1.00 86.00 475 ARG A C 1
ATOM 3842 O O . ARG A 1 475 ? -2.646 -2.382 -25.933 1.00 86.00 475 ARG A O 1
ATOM 3849 N N . GLY A 1 476 ? -1.652 -2.087 -23.940 1.00 85.56 476 GLY A N 1
ATOM 3850 C CA . GLY A 1 476 ? -1.103 -0.755 -24.221 1.00 85.56 476 GLY A CA 1
ATOM 3851 C C . GLY A 1 476 ? 0.293 -0.717 -24.859 1.00 85.56 476 GLY A C 1
ATOM 3852 O O . GLY A 1 476 ? 0.644 0.285 -25.474 1.00 85.56 476 GLY A O 1
ATOM 3853 N N . CYS A 1 477 ? 1.115 -1.766 -24.736 1.00 86.81 477 CYS A N 1
ATOM 3854 C CA . CYS A 1 477 ? 2.532 -1.718 -25.140 1.00 86.81 477 CYS A CA 1
ATOM 3855 C C . CYS A 1 477 ? 2.775 -1.828 -26.659 1.00 86.81 477 CYS A C 1
ATOM 3857 O O . CYS A 1 477 ? 3.924 -1.801 -27.114 1.00 86.81 477 CYS A O 1
ATOM 3859 N N . GLY A 1 478 ? 1.703 -1.934 -27.449 1.00 85.50 478 GLY A N 1
ATOM 3860 C CA . GLY A 1 478 ? 1.755 -1.900 -28.905 1.00 85.50 478 GLY A CA 1
ATOM 3861 C C . GLY A 1 478 ? 2.648 -3.007 -29.487 1.00 85.50 478 GLY A C 1
ATOM 3862 O O . GLY A 1 478 ? 2.582 -4.157 -29.043 1.00 85.50 478 GLY A O 1
ATOM 3863 N N . PRO A 1 479 ? 3.524 -2.701 -30.461 1.00 83.62 479 PRO A N 1
ATOM 3864 C CA . PRO A 1 479 ? 4.343 -3.715 -31.134 1.00 83.62 479 PRO A CA 1
ATOM 3865 C C . PRO A 1 479 ? 5.335 -4.431 -30.219 1.00 83.62 479 PRO A C 1
ATOM 3867 O O . PRO A 1 479 ? 5.762 -5.550 -30.516 1.00 83.62 479 PRO A O 1
ATOM 3870 N N . PHE A 1 480 ? 5.681 -3.814 -29.085 1.00 87.00 480 PHE A N 1
ATOM 3871 C CA . PHE A 1 480 ? 6.571 -4.406 -28.094 1.00 87.00 480 PHE A CA 1
ATOM 3872 C C . PHE A 1 480 ? 6.039 -5.744 -27.552 1.00 87.00 480 PHE A C 1
ATOM 3874 O O . PHE A 1 480 ? 6.826 -6.617 -27.177 1.00 87.00 480 PHE A O 1
ATOM 3881 N N . LEU A 1 481 ? 4.719 -5.965 -27.605 1.00 89.31 481 LEU A N 1
ATOM 3882 C CA . LEU A 1 481 ? 4.089 -7.236 -27.257 1.00 89.31 481 LEU A CA 1
ATOM 3883 C C . LEU A 1 481 ? 4.683 -8.423 -28.031 1.00 89.31 481 LEU A C 1
ATOM 3885 O O . LEU A 1 481 ? 4.859 -9.499 -27.461 1.00 89.31 481 LEU A O 1
ATOM 3889 N N . GLN A 1 482 ? 5.042 -8.245 -29.308 1.00 87.44 482 GLN A N 1
ATOM 3890 C CA . GLN A 1 482 ? 5.640 -9.323 -30.105 1.00 87.44 482 GLN A CA 1
ATOM 3891 C C . GLN A 1 482 ? 7.038 -9.695 -29.605 1.00 87.44 482 GLN A C 1
ATOM 3893 O O . GLN A 1 482 ? 7.396 -10.875 -29.586 1.00 87.44 482 GLN A O 1
ATOM 3898 N N . CYS A 1 483 ? 7.817 -8.713 -29.145 1.00 88.94 483 CYS A N 1
ATOM 3899 C CA . CYS A 1 483 ? 9.106 -8.961 -28.505 1.00 88.94 483 CYS A CA 1
ATOM 3900 C C . CYS A 1 483 ? 8.925 -9.764 -27.212 1.00 88.94 483 CYS A C 1
ATOM 3902 O O . CYS A 1 483 ? 9.603 -10.775 -27.026 1.00 88.94 483 CYS A O 1
ATOM 3904 N N . LEU A 1 484 ? 7.971 -9.373 -26.360 1.00 92.31 484 LEU A N 1
ATOM 3905 C CA . LEU A 1 484 ? 7.656 -10.097 -25.123 1.00 92.31 484 LEU A CA 1
ATOM 3906 C C . LEU A 1 484 ? 7.179 -11.524 -25.400 1.00 92.31 484 LEU A C 1
ATOM 3908 O O . LEU A 1 484 ? 7.646 -12.461 -24.757 1.00 92.31 484 LEU A O 1
ATOM 3912 N N . LYS A 1 485 ? 6.309 -11.717 -26.395 1.00 92.06 485 LYS A N 1
ATOM 3913 C CA . LYS A 1 485 ? 5.826 -13.044 -26.795 1.00 92.06 485 LYS A CA 1
ATOM 3914 C C . LYS A 1 485 ? 6.980 -13.968 -27.182 1.00 92.06 485 LYS A C 1
ATOM 3916 O O . LYS A 1 485 ? 7.069 -15.075 -26.659 1.00 92.06 485 LYS A O 1
ATOM 3921 N N . ARG A 1 486 ? 7.910 -13.490 -28.017 1.00 93.38 486 ARG A N 1
ATOM 3922 C CA . ARG A 1 486 ? 9.112 -14.254 -28.396 1.00 93.38 486 ARG A CA 1
ATOM 3923 C C . ARG A 1 486 ? 9.965 -14.622 -27.180 1.00 93.38 486 ARG A C 1
ATOM 3925 O O . ARG A 1 486 ? 10.443 -15.750 -27.102 1.00 93.38 486 ARG A O 1
ATOM 3932 N N . GLN A 1 487 ? 10.134 -13.704 -26.223 1.00 94.31 487 GLN A N 1
ATOM 3933 C CA . GLN A 1 487 ? 10.854 -13.990 -24.975 1.00 94.31 487 GLN A CA 1
ATOM 3934 C C . GLN A 1 487 ? 10.141 -15.067 -24.139 1.00 94.31 487 GLN A C 1
ATOM 3936 O O . GLN A 1 487 ? 10.785 -15.998 -23.657 1.00 94.31 487 GLN A O 1
ATOM 3941 N N . VAL A 1 488 ? 8.815 -14.975 -23.995 1.00 95.06 488 VAL A N 1
ATOM 3942 C CA . VAL A 1 488 ? 7.998 -15.963 -23.271 1.00 95.06 488 VAL A CA 1
ATOM 3943 C C . VAL A 1 488 ? 8.087 -17.341 -23.925 1.00 95.06 488 VAL A C 1
ATOM 3945 O O . VAL A 1 488 ? 8.283 -18.332 -23.221 1.00 95.06 488 VAL A O 1
ATOM 3948 N N . ASP A 1 489 ? 7.994 -17.413 -25.253 1.00 95.50 489 ASP A N 1
ATOM 3949 C CA . ASP A 1 489 ? 8.120 -18.665 -25.998 1.00 95.50 489 ASP A CA 1
ATOM 3950 C C . ASP A 1 489 ? 9.506 -19.295 -25.819 1.00 95.50 489 ASP A C 1
ATOM 3952 O O . ASP A 1 489 ? 9.605 -20.492 -25.543 1.00 95.50 489 ASP A O 1
ATOM 3956 N N . ALA A 1 490 ? 10.571 -18.491 -25.889 1.00 95.69 490 ALA A N 1
ATOM 3957 C CA . ALA A 1 490 ? 11.932 -18.959 -25.648 1.00 95.69 490 ALA A CA 1
ATOM 3958 C C . ALA A 1 490 ? 12.103 -19.526 -24.228 1.00 95.69 490 ALA A C 1
ATOM 3960 O O . ALA A 1 490 ? 12.620 -20.632 -24.063 1.00 95.69 490 ALA A O 1
ATOM 3961 N N . ILE A 1 491 ? 11.613 -18.822 -23.201 1.00 94.69 491 ILE A N 1
ATOM 3962 C CA . ILE A 1 491 ? 11.681 -19.286 -21.805 1.00 94.69 491 ILE A CA 1
ATOM 3963 C C . ILE A 1 491 ? 10.865 -20.564 -21.603 1.00 94.69 491 ILE A C 1
ATOM 3965 O O . ILE A 1 491 ? 11.314 -21.467 -20.902 1.00 94.69 491 ILE A O 1
ATOM 3969 N N . ARG A 1 492 ? 9.700 -20.693 -22.245 1.00 94.19 492 ARG A N 1
ATOM 3970 C CA . ARG A 1 492 ? 8.888 -21.917 -22.193 1.00 94.19 492 ARG A CA 1
ATOM 3971 C C . ARG A 1 492 ? 9.629 -23.116 -22.792 1.00 94.19 492 ARG A C 1
ATOM 3973 O O . ARG A 1 492 ? 9.608 -24.200 -22.207 1.00 94.19 492 ARG A O 1
ATOM 3980 N N . ILE A 1 493 ? 10.296 -22.926 -23.932 1.00 95.44 493 ILE A N 1
ATOM 3981 C CA . ILE A 1 493 ? 11.107 -23.971 -24.573 1.00 95.44 493 ILE A CA 1
ATOM 3982 C C . ILE A 1 493 ? 12.272 -24.368 -23.659 1.00 95.44 493 ILE A C 1
ATOM 3984 O O . ILE A 1 493 ? 12.441 -25.550 -23.369 1.00 95.44 493 ILE A O 1
ATOM 3988 N N . LEU A 1 494 ? 13.022 -23.394 -23.133 1.00 94.69 494 LEU A N 1
ATOM 3989 C CA . LEU A 1 494 ? 14.118 -23.649 -22.191 1.00 94.69 494 LEU A CA 1
ATOM 3990 C C . LEU A 1 494 ? 13.636 -24.349 -20.914 1.00 94.69 494 LEU A C 1
ATOM 3992 O O . LEU A 1 494 ? 14.306 -25.250 -20.416 1.00 94.69 494 LEU A O 1
ATOM 3996 N N . GLY A 1 495 ? 12.461 -23.975 -20.406 1.00 92.38 495 GLY A N 1
ATOM 3997 C CA . GLY A 1 495 ? 11.828 -24.622 -19.260 1.00 92.38 495 GLY A CA 1
ATOM 3998 C C . GLY A 1 495 ? 11.485 -26.086 -19.535 1.00 92.38 495 GLY A C 1
ATOM 3999 O O . GLY A 1 495 ? 11.753 -26.937 -18.690 1.00 92.38 495 GLY A O 1
ATOM 4000 N N . THR A 1 496 ? 10.976 -26.386 -20.733 1.00 93.75 496 THR A N 1
ATOM 4001 C CA . THR A 1 496 ? 10.676 -27.761 -21.172 1.00 93.75 496 THR A CA 1
ATOM 4002 C C . THR A 1 496 ? 11.959 -28.592 -21.233 1.00 93.75 496 THR A C 1
ATOM 4004 O O . THR A 1 496 ? 12.063 -29.608 -20.552 1.00 93.75 496 THR A O 1
ATOM 4007 N N . ILE A 1 497 ? 12.987 -28.085 -21.923 1.00 93.25 497 ILE A N 1
ATOM 4008 C CA . ILE A 1 497 ? 14.302 -28.738 -22.022 1.00 93.25 497 ILE A CA 1
ATOM 4009 C C . ILE A 1 497 ? 14.911 -28.963 -20.627 1.00 93.25 497 ILE A C 1
ATOM 4011 O O . ILE A 1 497 ? 15.447 -30.031 -20.338 1.00 93.25 497 ILE A O 1
ATOM 4015 N N . SER A 1 498 ? 14.815 -27.974 -19.732 1.00 92.31 498 SER A N 1
ATOM 4016 C CA . SER A 1 498 ? 15.312 -28.092 -18.357 1.00 92.31 498 SER A CA 1
ATOM 4017 C C . SER A 1 498 ? 14.587 -29.186 -17.568 1.00 92.31 498 SER A C 1
ATOM 4019 O O . SER A 1 498 ? 15.231 -29.916 -16.812 1.00 92.31 498 SER A O 1
ATOM 4021 N N . CYS A 1 499 ? 13.269 -29.328 -17.741 1.00 89.12 499 CYS A N 1
ATOM 4022 C CA . CYS A 1 499 ? 12.499 -30.399 -17.109 1.00 89.12 499 CYS A CA 1
ATOM 4023 C C . CYS A 1 499 ? 12.936 -31.773 -17.625 1.00 89.12 499 CYS A C 1
ATOM 4025 O O . CYS A 1 499 ? 13.219 -32.656 -16.815 1.00 89.12 499 CYS A O 1
ATOM 4027 N N . ASP A 1 500 ? 13.088 -31.925 -18.941 1.00 88.75 500 ASP A N 1
ATOM 4028 C CA . ASP A 1 500 ? 13.513 -33.182 -19.562 1.00 88.75 500 ASP A CA 1
ATOM 4029 C C . ASP A 1 500 ? 14.904 -33.612 -19.066 1.00 88.75 500 ASP A C 1
ATOM 4031 O O . ASP A 1 500 ? 15.099 -34.753 -18.639 1.00 88.75 500 ASP A O 1
ATOM 4035 N N . ILE A 1 501 ? 15.862 -32.677 -19.008 1.00 88.12 501 ILE A N 1
ATOM 4036 C CA . ILE A 1 501 ? 17.210 -32.937 -18.477 1.00 88.12 501 ILE A CA 1
ATOM 4037 C C . ILE A 1 501 ? 17.159 -33.360 -17.005 1.00 88.12 501 ILE A C 1
ATOM 4039 O O . ILE A 1 501 ? 17.889 -34.272 -16.604 1.00 88.12 501 ILE A O 1
ATOM 4043 N N . LYS A 1 502 ? 16.314 -32.726 -16.182 1.00 84.69 502 LYS A N 1
ATOM 4044 C CA . LYS A 1 502 ? 16.173 -33.082 -14.760 1.00 84.69 502 LYS A CA 1
ATOM 4045 C C . LYS A 1 502 ? 15.623 -34.496 -14.592 1.00 84.69 502 LYS A C 1
ATOM 4047 O O . LYS A 1 502 ? 16.162 -35.249 -13.785 1.00 84.69 502 LYS A O 1
ATOM 4052 N N . VAL A 1 503 ? 14.617 -34.884 -15.375 1.00 82.56 503 VAL A N 1
ATOM 4053 C CA . VAL A 1 503 ? 14.044 -36.242 -15.351 1.00 82.56 503 VAL A CA 1
ATOM 4054 C C . VAL A 1 503 ? 15.092 -37.286 -15.745 1.00 82.56 503 VAL A C 1
ATOM 4056 O O . VAL A 1 503 ? 15.255 -38.300 -15.059 1.00 82.56 503 VAL A O 1
ATOM 4059 N N . VAL A 1 504 ? 15.858 -37.017 -16.804 1.00 75.56 504 VAL A N 1
ATOM 4060 C CA . VAL A 1 504 ? 16.944 -37.899 -17.254 1.00 75.56 504 VAL A CA 1
ATOM 4061 C C . VAL A 1 504 ? 18.052 -37.989 -16.201 1.00 75.56 504 VAL A C 1
ATOM 4063 O O . VAL A 1 504 ? 18.468 -39.089 -15.851 1.00 75.56 504 VAL A O 1
ATOM 4066 N N . SER A 1 505 ? 18.480 -36.867 -15.621 1.00 69.19 505 SER A N 1
ATOM 4067 C CA . SER A 1 505 ? 19.521 -36.838 -14.580 1.00 69.19 505 SER A CA 1
ATOM 4068 C C . SER A 1 505 ? 19.108 -37.607 -13.324 1.00 69.19 505 SER A C 1
ATOM 4070 O O . SER A 1 505 ? 19.908 -38.360 -12.771 1.00 69.19 505 SER A O 1
ATOM 4072 N N . ILE A 1 506 ? 17.845 -37.483 -12.899 1.00 71.25 506 ILE A N 1
ATOM 4073 C CA . ILE A 1 506 ? 17.290 -38.263 -11.786 1.00 71.25 506 ILE A CA 1
ATOM 4074 C C . ILE A 1 506 ? 17.293 -39.753 -12.136 1.00 71.25 506 ILE A C 1
ATOM 4076 O O . ILE A 1 506 ? 17.691 -40.574 -11.311 1.00 71.25 506 ILE A O 1
ATOM 4080 N N . SER A 1 507 ? 16.907 -40.113 -13.359 1.00 68.12 507 SER A N 1
ATOM 4081 C CA . SER A 1 507 ? 16.915 -41.504 -13.827 1.00 68.12 507 SER A CA 1
ATOM 4082 C C . SER A 1 507 ? 18.334 -42.086 -13.845 1.00 68.12 507 SER A C 1
ATOM 4084 O O . SER A 1 507 ? 18.554 -43.182 -13.333 1.00 68.12 507 SER A O 1
ATOM 4086 N N . PHE A 1 508 ? 19.324 -41.330 -14.330 1.00 65.75 508 PHE A N 1
ATOM 4087 C CA . PHE A 1 508 ? 20.737 -41.716 -14.284 1.00 65.75 508 PHE A CA 1
ATOM 4088 C C . PHE A 1 508 ? 21.266 -41.838 -12.853 1.00 65.75 508 PHE A C 1
ATOM 4090 O O . PHE A 1 508 ? 21.988 -42.787 -12.564 1.00 65.75 508 PHE A O 1
ATOM 4097 N N . PHE A 1 509 ? 20.880 -40.944 -11.938 1.00 66.81 509 PHE A N 1
ATOM 4098 C CA . PHE A 1 509 ? 21.250 -41.045 -10.525 1.00 66.81 509 PHE A CA 1
ATOM 4099 C C . PHE A 1 509 ? 20.685 -42.315 -9.875 1.00 66.81 509 PHE A C 1
ATOM 4101 O O . PHE A 1 509 ? 21.408 -43.011 -9.163 1.00 66.81 509 PHE A O 1
ATOM 4108 N N . HIS A 1 510 ? 19.427 -42.671 -10.160 1.00 65.69 510 HIS A N 1
ATOM 4109 C CA . HIS A 1 510 ? 18.823 -43.918 -9.676 1.00 65.69 510 HIS A CA 1
ATOM 4110 C C . HIS A 1 510 ? 19.510 -45.154 -10.266 1.00 65.69 510 HIS A C 1
ATOM 4112 O O . HIS A 1 510 ? 19.790 -46.101 -9.532 1.00 65.69 510 HIS A O 1
ATOM 4118 N N . ILE A 1 511 ? 19.838 -45.136 -11.562 1.00 67.88 511 ILE A N 1
ATOM 4119 C CA . ILE A 1 511 ? 20.589 -46.213 -12.223 1.00 67.88 511 ILE A CA 1
ATOM 4120 C C . ILE A 1 511 ? 21.993 -46.340 -11.619 1.00 67.88 511 ILE A C 1
ATOM 4122 O O . ILE A 1 511 ? 22.427 -47.448 -11.313 1.00 67.88 511 ILE A O 1
ATOM 4126 N N . PHE A 1 512 ? 22.689 -45.228 -11.384 1.00 67.75 512 PHE A N 1
ATOM 4127 C CA . PHE A 1 512 ? 24.018 -45.223 -10.778 1.00 67.75 512 PHE A CA 1
ATOM 4128 C C . PHE A 1 512 ? 23.979 -45.758 -9.341 1.00 67.75 512 PHE A C 1
ATOM 4130 O O . PHE A 1 512 ? 24.725 -46.678 -9.023 1.00 67.75 512 PHE A O 1
ATOM 4137 N N . ARG A 1 513 ? 23.043 -45.289 -8.503 1.00 66.50 513 ARG A N 1
ATOM 4138 C CA . ARG A 1 513 ? 22.790 -45.829 -7.151 1.00 66.50 513 ARG A CA 1
ATOM 4139 C C . ARG A 1 513 ? 22.469 -47.323 -7.175 1.00 66.50 513 ARG A C 1
ATOM 4141 O O . ARG A 1 513 ? 22.959 -48.066 -6.327 1.00 66.50 513 ARG A O 1
ATOM 4148 N N . PHE A 1 514 ? 21.661 -47.775 -8.133 1.00 67.50 514 PHE A N 1
ATOM 4149 C CA . PHE A 1 514 ? 21.334 -49.190 -8.301 1.00 67.50 514 PHE A CA 1
ATOM 4150 C C . PHE A 1 514 ? 22.574 -50.019 -8.669 1.00 67.50 514 PHE A C 1
ATOM 4152 O O . PHE A 1 514 ? 22.817 -51.065 -8.064 1.00 67.50 514 PHE A O 1
ATOM 4159 N N . LEU A 1 515 ? 23.396 -49.544 -9.610 1.00 67.69 515 LEU A N 1
ATOM 4160 C CA . LEU A 1 515 ? 24.651 -50.194 -9.998 1.00 67.69 515 LEU A CA 1
ATOM 4161 C C . LEU A 1 515 ? 25.675 -50.194 -8.858 1.00 67.69 515 LEU A C 1
ATOM 4163 O O . LEU A 1 515 ? 26.331 -51.209 -8.635 1.00 67.69 515 LEU A O 1
ATOM 4167 N N . GLU A 1 516 ? 25.765 -49.112 -8.090 1.00 66.25 516 GLU A N 1
ATOM 4168 C CA . GLU A 1 516 ? 26.645 -48.991 -6.930 1.00 66.25 516 GLU A CA 1
ATOM 4169 C C . GLU A 1 516 ? 26.227 -49.961 -5.813 1.00 66.25 516 GLU A C 1
ATOM 4171 O O . GLU A 1 516 ? 27.056 -50.718 -5.306 1.00 66.25 516 GLU A O 1
ATOM 4176 N N . GLN A 1 517 ? 24.929 -50.053 -5.497 1.00 64.44 517 GLN A N 1
ATOM 4177 C CA . GLN A 1 517 ? 24.401 -51.057 -4.564 1.00 64.44 517 GLN A CA 1
ATOM 4178 C C . GLN A 1 517 ? 24.683 -52.489 -5.036 1.00 64.44 517 GLN A C 1
ATOM 4180 O O . GLN A 1 517 ? 25.006 -53.358 -4.222 1.00 64.44 517 GLN A O 1
ATOM 4185 N N . ARG A 1 518 ? 24.600 -52.752 -6.346 1.00 61.78 518 ARG A N 1
ATOM 4186 C CA . ARG A 1 518 ? 24.919 -54.064 -6.923 1.00 61.78 518 ARG A CA 1
ATOM 4187 C C . ARG A 1 518 ? 26.419 -54.364 -6.863 1.00 61.78 518 ARG A C 1
ATOM 4189 O O . ARG A 1 518 ? 26.794 -55.493 -6.552 1.00 61.78 518 ARG A O 1
ATOM 4196 N N . HIS A 1 519 ? 27.269 -53.361 -7.078 1.00 60.28 519 HIS A N 1
ATOM 4197 C CA . HIS A 1 519 ? 28.723 -53.468 -6.957 1.00 60.28 519 HIS A CA 1
ATOM 4198 C C . HIS A 1 519 ? 29.152 -53.731 -5.502 1.00 60.28 519 HIS A C 1
ATOM 4200 O O . HIS A 1 519 ? 29.965 -54.620 -5.247 1.00 60.28 519 HIS A O 1
ATOM 4206 N N . TRP A 1 520 ? 28.535 -53.054 -4.528 1.00 49.97 520 TRP A N 1
ATOM 4207 C CA . TRP A 1 520 ? 28.747 -53.315 -3.099 1.00 49.97 520 TRP A CA 1
ATOM 4208 C C . TRP A 1 520 ? 28.246 -54.700 -2.663 1.00 49.97 520 TRP A C 1
ATOM 4210 O O . TRP A 1 520 ? 28.933 -55.382 -1.901 1.00 49.97 520 TRP A O 1
ATOM 4220 N N . ARG A 1 521 ? 27.105 -55.172 -3.186 1.00 53.94 521 ARG A N 1
ATOM 4221 C CA . ARG A 1 521 ? 26.625 -56.553 -2.965 1.00 53.94 521 ARG A CA 1
ATOM 4222 C C . ARG A 1 521 ? 27.555 -57.597 -3.592 1.00 53.94 521 ARG A C 1
ATOM 4224 O O . ARG A 1 521 ? 27.832 -58.616 -2.969 1.00 53.94 521 ARG A O 1
ATOM 4231 N N . SER A 1 522 ? 28.107 -57.319 -4.774 1.00 54.47 522 SER A N 1
ATOM 4232 C CA . SER A 1 522 ? 29.098 -58.184 -5.426 1.00 54.47 522 SER A CA 1
ATOM 4233 C C . SER A 1 522 ? 30.436 -58.238 -4.682 1.00 54.47 522 SER A C 1
ATOM 4235 O O . SER A 1 522 ? 31.111 -59.262 -4.759 1.00 54.47 522 SER A O 1
ATOM 4237 N N . LYS A 1 523 ? 30.832 -57.170 -3.973 1.00 53.19 523 LYS A N 1
ATOM 4238 C CA . LYS A 1 523 ? 32.034 -57.161 -3.121 1.00 53.19 523 LYS A CA 1
ATOM 4239 C C . LYS A 1 523 ? 31.820 -57.859 -1.774 1.00 53.19 523 LYS A C 1
ATOM 4241 O O . LYS A 1 523 ? 32.750 -58.499 -1.306 1.00 53.19 523 LYS A O 1
ATOM 4246 N N . ARG A 1 524 ? 30.619 -57.798 -1.178 1.00 49.91 524 ARG A N 1
ATOM 4247 C CA . ARG A 1 524 ? 30.291 -58.552 0.055 1.00 49.91 524 ARG A CA 1
ATOM 4248 C C . ARG A 1 524 ? 30.199 -60.065 -0.156 1.00 49.91 524 ARG A C 1
ATOM 4250 O O . ARG A 1 524 ? 30.523 -60.802 0.760 1.00 49.91 524 ARG A O 1
ATOM 4257 N N . ASN A 1 525 ? 29.813 -60.519 -1.349 1.00 48.56 525 ASN A N 1
ATOM 4258 C CA . ASN A 1 525 ? 29.750 -61.950 -1.686 1.00 48.56 525 ASN A CA 1
ATOM 4259 C C . ASN A 1 525 ? 31.104 -62.559 -2.101 1.00 48.56 525 ASN A C 1
ATOM 4261 O O . ASN A 1 525 ? 31.145 -63.703 -2.547 1.00 48.56 525 ASN A O 1
ATOM 4265 N N . LYS A 1 526 ? 32.212 -61.819 -1.969 1.00 48.16 526 LYS A N 1
ATOM 4266 C CA . LYS A 1 526 ? 33.552 -62.409 -1.962 1.00 48.16 526 LYS A CA 1
ATOM 4267 C C . LYS A 1 526 ? 33.971 -62.591 -0.506 1.00 48.16 526 LYS A C 1
ATOM 4269 O O . LYS A 1 526 ? 34.562 -61.691 0.084 1.00 48.16 526 LYS A O 1
ATOM 4274 N N . GLU A 1 527 ? 33.610 -63.733 0.071 1.00 42.59 527 GLU A N 1
ATOM 4275 C CA . GLU A 1 527 ? 34.227 -64.206 1.311 1.00 42.59 527 GLU A CA 1
ATOM 4276 C C . GLU A 1 527 ? 35.754 -64.337 1.136 1.00 42.59 527 GLU A C 1
ATOM 4278 O O . GLU A 1 527 ? 36.233 -64.559 0.016 1.00 42.59 527 GLU A O 1
ATOM 4283 N N . PRO A 1 528 ? 36.532 -64.160 2.220 1.00 43.06 528 PRO A N 1
ATOM 4284 C CA . PRO A 1 528 ? 37.981 -64.254 2.172 1.00 43.06 528 PRO A CA 1
ATOM 4285 C C . PRO A 1 528 ? 38.379 -65.697 1.854 1.00 43.06 528 PRO A C 1
ATOM 4287 O O . PRO A 1 528 ? 37.940 -66.634 2.519 1.00 43.06 528 PRO A O 1
ATOM 4290 N N . LEU A 1 529 ? 39.228 -65.882 0.842 1.00 37.44 529 LEU A N 1
ATOM 4291 C CA . LEU A 1 529 ? 39.890 -67.166 0.625 1.00 37.44 529 LEU A CA 1
ATOM 4292 C C . LEU A 1 529 ? 40.693 -67.528 1.889 1.00 37.44 529 LEU A C 1
ATOM 4294 O O . LEU A 1 529 ? 41.380 -66.658 2.435 1.00 37.44 529 LEU A O 1
ATOM 4298 N N . PRO A 1 530 ? 40.603 -68.778 2.373 1.00 39.97 530 PRO A N 1
ATOM 4299 C CA . PRO A 1 530 ? 41.263 -69.192 3.596 1.00 39.97 530 PRO A CA 1
ATOM 4300 C C . PRO A 1 530 ? 42.780 -69.185 3.412 1.00 39.97 530 PRO A C 1
ATOM 4302 O O . PRO A 1 530 ? 43.313 -69.615 2.389 1.00 39.97 530 PRO A O 1
ATOM 4305 N N . VAL A 1 531 ? 43.460 -68.709 4.452 1.00 45.09 531 VAL A N 1
ATOM 4306 C CA . VAL A 1 531 ? 44.893 -68.885 4.673 1.00 45.09 531 VAL A CA 1
ATOM 4307 C C . VAL A 1 531 ? 45.231 -70.372 4.544 1.00 45.09 531 VAL A C 1
ATOM 4309 O O . VAL A 1 531 ? 44.767 -71.183 5.342 1.00 45.09 531 VAL A O 1
ATOM 4312 N N . ALA A 1 532 ? 46.060 -70.720 3.562 1.00 35.59 532 ALA A N 1
ATOM 4313 C CA . ALA A 1 532 ? 46.788 -71.979 3.519 1.00 35.59 532 ALA A CA 1
ATOM 4314 C C . ALA A 1 532 ? 48.278 -71.661 3.347 1.00 35.59 532 ALA A C 1
ATOM 4316 O O . ALA A 1 532 ? 48.687 -71.011 2.388 1.00 35.59 532 ALA A O 1
ATOM 4317 N N . PHE A 1 533 ? 49.041 -72.081 4.351 1.00 35.62 533 PHE A N 1
ATOM 4318 C CA . PHE A 1 533 ? 50.493 -72.021 4.471 1.00 35.62 533 PHE A CA 1
ATOM 4319 C C . PHE A 1 533 ? 51.220 -72.729 3.315 1.00 35.62 533 PHE A C 1
ATOM 4321 O O . PHE A 1 533 ? 50.936 -73.899 3.055 1.00 35.62 533 PHE A O 1
ATOM 4328 N N . ALA A 1 534 ? 52.209 -72.048 2.728 1.00 36.34 534 ALA A N 1
ATOM 4329 C CA . ALA A 1 534 ? 53.593 -72.508 2.529 1.00 36.34 534 ALA A CA 1
ATOM 4330 C C . ALA A 1 534 ? 54.465 -71.307 2.136 1.00 36.34 534 ALA A C 1
ATOM 4332 O O . ALA A 1 534 ? 54.087 -70.612 1.165 1.00 36.34 534 ALA A O 1
#

Radius of gyration: 31.66 Å; chains: 1; bounding box: 82×115×76 Å

Foldseek 3Di:
DVVVVVVQCPDPLSVVCVVVVHDDDDDDDDPVVVVVVVVVLQVPFPQPPPDDPPPVPPPPPPPDFAALQPDDFAFWKKWFFKKAFDDPVLQVPPDPDDDDDDDDDDDDDDDDDDDPPVVQLQFKKWKWKFKCLQAALHGQDIDIADIFGDDPRMTGGRDMDTHPFTSSLRALAIKMKIFMARPVPRHTFWIFIGGQADPQQKGDFFKDKAFTGGDDPVCVPDPRSTQSFHGFDHFPDGRMITIMGIDDPDPTYGHDDPVRLVVVLVVVVVVVVVVVVVVVVVVPDDDPPVVVVCVVVCVVVVVVLVVLLCVVLVDQLQDDDDLVSLCSCLVCVVVCQVPRLLNVSSVSNSFPSSGPVSVSVVSVSLVVHPLAHDLSSLLSCLDSSHGQRQSSVLSSLSSCLVPDDLQNCLVCVLSLLVSCLRHNDLDGSSLVSLLVSCLVPVPRRVLVNLVSLVVCCVVRRCNVSSVVSNVSSCSRNRSCVVVVVVVVVVVVVVVVVVVVVVVVVVVVVVVVVVVVVVVVVVVVVPDDDDDDDD

Sequence (534 aa):
MFDLHSKLVHYHYSQKCLESYQALRLTPYSTQAVYDWTASQWTSSPLLDQFSIESSSDLPQGPEADDLWTLQRVNFEYVLDRVSFMDQSVLIGNSFTSQTSIDSMDRQEQPLSSPDIQSKRSNQFFILVGLFTGCSSDPISCKKTALATNSAQILNFNERIPTKILLQDLPRASFLSFVLAKAENEKPVAWVNFNLFDEEAYFRGGEHTVNMWPATRNFESSSSQFNYTGTKLKPRKSQLKIQFKIASPTNKVLFPDKDTIRRHIKQNQDLKNYQDFTRNLVKSNSTLSKYIHLAFNESRNSDLTKVKLEALCGGDPIANVSKDQLKLLWSSRISAMKIYPDCLPLMVQAVDWSKKHEVMNFYELLWQWPASLSLEASFALLGCNGCADPFVREFAVRTLDQKLSNYEMSLYLLQLVQALKVESYLFNPLSVLLMRRALENPTLIGSPLFWHLRSEIEVEEAMLRFSLFLEAFCRGCGPFLQCLKRQVDAIRILGTISCDIKVVSISFFHIFRFLEQRHWRSKRNKEPLPVAFA

InterPro domains:
  IPR001263 Phosphoinositide 3-kinase, accessory (PIK) domain [PF00613] (301-478)
  IPR001263 Phosphoinositide 3-kinase, accessory (PIK) domain [PS51545] (295-476)
  IPR001263 Phosphoinositide 3-kinase, accessory (PIK) domain [SM00145] (296-486)
  IPR002420 C2 phosphatidylinositol 3-kinase-type domain [PF00792] (122-231)
  IPR002420 C2 phosphatidylinositol 3-kinase-type domain [PS51547] (108-256)
  IPR015433 Phosphatidylinositol 3-/4-kinase [PTHR10048] (6-503)
  IPR016024 Armadillo-type fold [SSF48371] (306-478)
  IPR035892 C2 domain superfamily [G3DSA:2.60.40.150] (107-244)
  IPR035892 C2 domain superfamily [SSF49562] (116-231)
  IPR042236 Phosphoinositide 3-kinase, accessory (PIK) domain superfamily [G3DSA:1.25.40.70] (245-477)